Protein AF-A0A955LWZ7-F1 (afdb_monomer)

Radius of gyration: 32.9 Å; Cα contacts (8 Å, |Δi|>4): 855; chains: 1; bounding box: 92×121×63 Å

Solvent-accessible surface area (backbone atoms only — not comparable to full-atom values): 30251 Å² total; per-residue (Å²): 137,84,87,81,88,81,78,80,73,71,67,59,66,59,58,62,57,55,60,58,55,55,60,61,59,68,72,72,78,79,76,88,81,83,84,81,87,84,78,92,78,83,82,82,84,79,82,81,79,81,80,86,77,87,84,84,77,92,74,76,76,52,70,65,60,53,50,53,52,49,50,52,52,50,52,50,52,48,51,54,49,52,52,52,53,49,52,53,50,50,51,48,51,46,67,69,56,67,71,63,85,56,101,61,93,80,83,82,65,80,86,72,57,53,71,71,58,48,51,56,49,27,68,75,58,33,64,69,52,42,52,51,50,62,59,50,63,74,75,56,94,75,56,74,66,59,58,58,54,68,74,70,72,75,92,82,86,87,86,84,88,81,91,76,84,86,76,62,95,84,79,59,61,72,73,55,53,53,51,50,51,52,51,51,52,51,49,44,66,76,58,38,68,66,56,55,53,50,49,43,63,73,65,75,50,85,75,50,71,68,51,49,48,49,49,51,49,39,62,69,66,61,64,42,83,75,64,44,38,41,42,83,57,89,49,55,46,78,46,78,60,45,78,45,42,39,25,71,70,64,67,57,91,60,48,33,32,36,31,41,23,60,44,76,43,99,79,42,23,42,37,36,33,26,22,35,44,78,53,2,28,25,35,26,33,34,86,52,57,72,53,88,93,57,83,68,71,61,54,46,64,76,45,68,40,38,67,57,75,43,38,39,41,28,65,44,77,44,99,86,65,30,29,37,37,37,28,31,38,83,42,31,31,36,43,28,42,14,81,80,69,51,66,55,44,78,48,88,70,69,46,48,44,16,74,77,69,75,31,93,29,49,48,24,43,24,62,30,78,49,101,79,33,35,38,36,35,38,9,35,45,70,67,62,90,89,50,56,80,89,75,41,65,82,26,28,23,35,42,28,39,21,71,77,81,53,63,57,45,70,50,89,70,44,47,36,21,55,80,36,84,40,70,25,14,62,56,62,99,72,92,50,75,47,35,32,20,25,26,36,17,40,39,66,47,98,85,65,27,30,39,36,34,29,29,38,79,67,30,31,27,35,28,47,15,79,78,69,55,64,49,52,69,27,31,41,74,38,47,51,80,83,37,77,79,53,54,63,42,48,38,42,23,62,31,86,75,51,94,55,32,26,42,34,37,14,18,27,62,95,44,47,78,58,9,18,29,15,35,28,40,39,35,54,60,130

Secondary structure (DSSP, 8-state):
----PPPGGGTHHHHHHHHHHHHHHHTTS----PPP-PPP-PPPP--------------PPPHHHHHHHHHHHHHHHHHHHHHHHHHHHHHHHHHHHGGGGS-------GGG--HHHHHHHHHHH-HHHHHHHHHHTTT-PPPHHHHHHHHH--------------PPTTSS-HHHHHHHHHHHHHHHHHH-HHHHHHHHHHTTPPPPHHHHHHHHHHHHH-S-TTT-SSB--TTEEEEEEEEEEETTTTT-SSS--EEEEEEE-TTS-EEEEEE-GGG-EEEEEESS---TT-----EEEEEEEE-SS-EEEEEEE-TTSPEEEEEEETTEEEEEEESSSSS-EEPSS-SEETGGGT-SSEEEEEE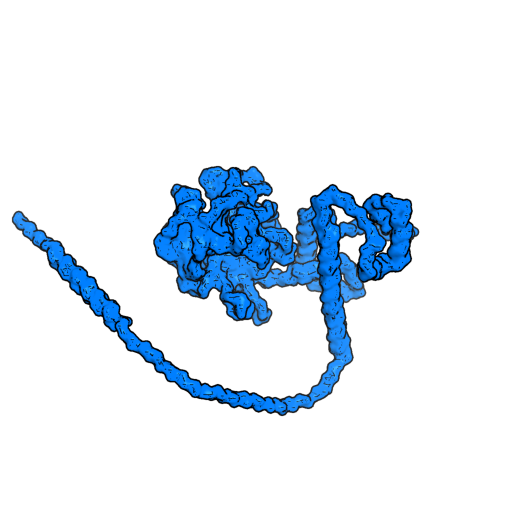EEETTEEEEEEEEPPP-TTS-GGGSPPP-EEEEEESSSSS-EEPSS-SBSTTS--TTSSPPTTTPPPPP-EEEEEEE-TTSPEEEEEEETTEEEEEEESSSSSPPPPEEEEETTT-TT-S--SS-EEEEEETTEEEEEEEE-SSTTT-EEEEEEEEE--

InterPro domains:
  IPR023296 Glycosyl hydrolase, five-bladed beta-propeller domain superfamily [SSF75005] (239-460)

pLDDT: mean 70.48, std 23.33, range [24.77, 98.69]

Sequence (526 aa):
MPRKKKSIEEEVDSMQIEEDEEQASLHKKKSRKSLPKEKGAPWPRREHRFEESSLKDDAKPSLRNFIVGAVFLALLAYGTYYVHMRYDLFSFIRSVFVDSANETEMTYDLNNLSEGQQECLEDDLGQTTFKEIQTKTRSASLSEQDIIQNCLTMDISPQVSPTVSIIKPGDLPVADELAVAKGVYKWCLETGLGDAMDTLIEDEREPTVTELEAITYCQTYYWDEDLSACLPSDSVALTELGKVITYESAGLESGFVAGSTAVVMADGRIRVYFEGGDNGIMSAISSTPVVSPYDSLELQVEGTVINPGYSHPRAIVLGDGRTRLFVRSENTISSFISDDGFNFVKEEGVRITGDDLTFENITGVDIVSTDEGFRMYIGNASVSDDVAIEDRPDLVVKSAVSRDMFTWTVEEGIRLGAGSGIDGFETDNDQQKAQEADHPSVLKTDDDNVLVAFRSTYGSCVASSSDGISFDRPLLLVDENLMPTSLIGGDLDILYLEPNVYLITSTGGGSTKDSFISAGILRIKQ

Nearest PDB structures (foldseek):
  4nov-assembly1_A  TM=6.717E-01  e=1.342E-07  Butyrivibrio proteoclasticus B316
  6rgr-assembly1_A-2  TM=5.063E-01  e=1.814E-08  Photorhabdus asymbiotica
  6fhy-assembly1_A  TM=4.468E-01  e=3.413E-08  Photorhabdus asymbiotica
  6nu7-assembly1_A  TM=5.607E-01  e=8.041E-07  Lactobacillus gasseri 224-1
  7eeb-assembly1_G  TM=3.942E-01  e=5.726E-05  Mus musculus

Structure (mmCIF, N/CA/C/O backbone):
data_AF-A0A955LWZ7-F1
#
_entry.id   AF-A0A955LWZ7-F1
#
loop_
_atom_site.group_PDB
_atom_site.id
_atom_site.type_symbol
_atom_site.label_atom_id
_atom_site.label_alt_id
_atom_site.label_comp_id
_atom_site.label_asym_id
_atom_site.label_entity_id
_atom_site.label_seq_id
_atom_site.pdbx_PDB_ins_code
_atom_site.Cartn_x
_atom_site.Cartn_y
_atom_site.Cartn_z
_atom_site.occupancy
_atom_site.B_iso_or_equiv
_atom_site.auth_seq_id
_atom_site.auth_comp_id
_atom_site.auth_asym_id
_atom_site.auth_atom_id
_atom_site.pdbx_PDB_model_num
ATOM 1 N N . MET A 1 1 ? -39.289 -59.496 -12.270 1.00 30.17 1 MET A N 1
ATOM 2 C CA . MET A 1 1 ? -38.206 -60.386 -12.760 1.00 30.17 1 MET A CA 1
ATOM 3 C C . MET A 1 1 ? -36.976 -59.525 -13.068 1.00 30.17 1 MET A C 1
ATOM 5 O O . MET A 1 1 ? -37.183 -58.354 -13.347 1.00 30.17 1 MET A O 1
ATOM 9 N N . PRO A 1 2 ? -35.739 -60.002 -12.837 1.00 48.12 2 PRO A N 1
ATOM 10 C CA . PRO A 1 2 ? -34.986 -59.630 -11.631 1.00 48.12 2 PRO A CA 1
ATOM 11 C C . PRO A 1 2 ? -33.825 -58.630 -11.811 1.00 48.12 2 PRO A C 1
ATOM 13 O O . PRO A 1 2 ? -33.305 -58.411 -12.899 1.00 48.12 2 PRO A O 1
ATOM 16 N N . ARG A 1 3 ? -33.422 -58.095 -10.647 1.00 42.28 3 ARG A N 1
ATOM 17 C CA . ARG A 1 3 ? -32.225 -57.308 -10.309 1.00 42.28 3 ARG A CA 1
ATOM 18 C C . ARG A 1 3 ? -30.912 -57.982 -10.740 1.00 42.28 3 ARG A C 1
ATOM 20 O O . ARG A 1 3 ? -30.758 -59.185 -10.544 1.00 42.28 3 ARG A O 1
ATOM 27 N N . LYS A 1 4 ? -29.911 -57.176 -11.111 1.00 42.94 4 LYS A N 1
ATOM 28 C CA . LYS A 1 4 ? -28.489 -57.487 -10.892 1.00 42.94 4 LYS A CA 1
ATOM 29 C C . LYS A 1 4 ? -27.832 -56.331 -10.134 1.00 42.94 4 LYS A C 1
ATOM 31 O O . LYS A 1 4 ? -27.663 -55.250 -10.682 1.00 42.94 4 LYS A O 1
ATOM 36 N N . LYS A 1 5 ? -27.508 -56.579 -8.862 1.00 43.91 5 LYS A N 1
ATOM 37 C CA . LYS A 1 5 ? -26.484 -55.842 -8.114 1.00 43.91 5 LYS A CA 1
ATOM 38 C C . LYS A 1 5 ? -25.129 -56.361 -8.603 1.00 43.91 5 LYS A C 1
ATOM 40 O O . LYS A 1 5 ? -24.943 -57.577 -8.615 1.00 43.91 5 LYS A O 1
ATOM 45 N N . LYS A 1 6 ? -24.232 -55.469 -9.017 1.00 46.09 6 LYS A N 1
ATOM 46 C CA . LYS A 1 6 ? -22.800 -55.753 -9.164 1.00 46.09 6 LYS A CA 1
ATOM 47 C C . LYS A 1 6 ? -22.107 -55.148 -7.938 1.00 46.09 6 LYS A C 1
ATOM 49 O O . LYS A 1 6 ? -22.490 -54.064 -7.505 1.00 46.09 6 LYS A O 1
ATOM 54 N N . SER A 1 7 ? -21.245 -55.940 -7.319 1.00 47.75 7 SER A N 1
ATOM 55 C CA . SER A 1 7 ? -20.595 -55.733 -6.024 1.00 47.75 7 SER A CA 1
ATOM 56 C C . SER A 1 7 ? -19.500 -54.668 -6.092 1.00 47.75 7 SER A C 1
ATOM 58 O O . SER A 1 7 ? -18.746 -54.625 -7.054 1.00 47.75 7 SER A O 1
ATOM 60 N N . ILE A 1 8 ? -19.430 -53.857 -5.035 1.00 50.38 8 ILE A N 1
ATOM 61 C CA . ILE A 1 8 ? -18.475 -52.763 -4.767 1.00 50.38 8 ILE A CA 1
ATOM 62 C C . ILE A 1 8 ? -17.123 -53.303 -4.229 1.00 50.38 8 ILE A C 1
ATOM 64 O O . ILE A 1 8 ? -16.219 -52.550 -3.906 1.00 50.38 8 ILE A O 1
ATOM 68 N N . GLU A 1 9 ? -16.949 -54.624 -4.157 1.00 48.19 9 GLU A N 1
ATOM 69 C CA . GLU A 1 9 ? -15.776 -55.255 -3.531 1.00 48.19 9 GLU A CA 1
ATOM 70 C C . GLU A 1 9 ? -14.560 -55.418 -4.466 1.00 48.19 9 GLU A C 1
ATOM 72 O O . GLU A 1 9 ? -13.483 -55.719 -3.976 1.00 48.19 9 GLU A O 1
ATOM 77 N N . GLU A 1 10 ? -14.675 -55.174 -5.780 1.00 49.34 10 GLU A N 1
ATOM 78 C CA . GLU A 1 10 ? -13.523 -55.252 -6.710 1.00 49.34 10 GLU A CA 1
ATOM 79 C C . GLU A 1 10 ? -12.765 -53.920 -6.882 1.00 49.34 10 GLU A C 1
ATOM 81 O O . GLU A 1 10 ? -11.669 -53.919 -7.430 1.00 49.34 10 GLU A O 1
ATOM 86 N N . GLU A 1 11 ? -13.311 -52.794 -6.410 1.00 51.66 11 GLU A N 1
ATOM 87 C CA . GLU A 1 11 ? -12.706 -51.458 -6.594 1.00 51.66 11 GLU A CA 1
ATOM 88 C C . GLU A 1 11 ? -11.843 -51.023 -5.392 1.00 51.66 11 GLU A C 1
ATOM 90 O O . GLU A 1 11 ? -11.028 -50.112 -5.498 1.00 51.66 11 GLU A O 1
ATOM 95 N N . VAL A 1 12 ? -11.972 -51.715 -4.252 1.00 52.59 12 VAL A N 1
ATOM 96 C CA . VAL A 1 12 ? -11.178 -51.450 -3.037 1.00 52.59 12 VAL A CA 1
ATOM 97 C C . VAL A 1 12 ? -9.831 -52.189 -3.068 1.00 52.59 12 VAL A C 1
ATOM 99 O O . VAL A 1 12 ? -8.835 -51.646 -2.603 1.00 52.59 12 VAL A O 1
ATOM 102 N N . ASP A 1 13 ? -9.754 -53.361 -3.709 1.00 50.50 13 ASP A N 1
ATOM 103 C CA . ASP A 1 13 ? -8.501 -54.129 -3.826 1.00 50.50 13 ASP A CA 1
ATOM 104 C C . ASP A 1 13 ? -7.521 -53.549 -4.868 1.00 50.50 13 ASP A C 1
ATOM 106 O O . ASP A 1 13 ? -6.321 -53.805 -4.787 1.00 50.50 13 ASP A O 1
ATOM 110 N N . SER A 1 14 ? -7.982 -52.738 -5.833 1.00 51.44 14 SER A N 1
ATOM 111 C CA . SER A 1 14 ? -7.088 -52.099 -6.814 1.00 51.44 14 SER A CA 1
ATOM 112 C C . SER A 1 14 ? -6.392 -50.844 -6.283 1.00 51.44 14 SER A C 1
ATOM 114 O O . SER A 1 14 ? -5.287 -50.546 -6.721 1.00 51.44 14 SER A O 1
ATOM 116 N N . MET A 1 15 ? -6.994 -50.133 -5.323 1.00 50.38 15 MET A N 1
ATOM 117 C CA . MET A 1 15 ? -6.391 -48.930 -4.728 1.00 50.38 15 MET A CA 1
ATOM 118 C C . MET A 1 15 ? -5.276 -49.251 -3.725 1.00 50.38 15 MET A C 1
ATOM 120 O O . MET A 1 15 ? -4.354 -48.461 -3.565 1.00 50.38 15 MET A O 1
ATOM 124 N N . GLN A 1 16 ? -5.312 -50.424 -3.089 1.00 52.81 16 GLN A N 1
ATOM 125 C CA . GLN A 1 16 ? -4.287 -50.824 -2.119 1.00 52.81 16 GLN A CA 1
ATOM 126 C C . GLN A 1 16 ? -3.004 -51.377 -2.757 1.00 52.81 16 GLN A C 1
ATOM 128 O O . GLN A 1 16 ? -1.986 -51.482 -2.082 1.00 52.81 16 GLN A O 1
ATOM 133 N N . ILE A 1 17 ? -3.020 -51.682 -4.058 1.00 57.06 17 ILE A N 1
ATOM 134 C CA . ILE A 1 17 ? -1.834 -52.153 -4.790 1.00 57.06 17 ILE A CA 1
ATOM 135 C C . ILE A 1 17 ? -0.993 -50.974 -5.321 1.00 57.06 17 ILE A C 1
ATOM 137 O O . ILE A 1 17 ? 0.226 -51.103 -5.415 1.00 57.06 17 ILE A O 1
ATOM 141 N N . GLU A 1 18 ? -1.595 -49.809 -5.600 1.00 54.22 18 GLU A N 1
ATOM 142 C CA . GLU A 1 18 ? -0.853 -48.615 -6.049 1.00 54.22 18 GLU A CA 1
ATOM 143 C C . GLU A 1 18 ? -0.102 -47.900 -4.905 1.00 54.22 18 GLU A C 1
ATOM 145 O O . GLU A 1 18 ? 1.021 -47.439 -5.116 1.00 54.22 18 GLU A O 1
ATOM 150 N N . GLU A 1 19 ? -0.633 -47.886 -3.674 1.00 54.81 19 GLU A N 1
ATOM 151 C CA . GLU A 1 19 ? 0.058 -47.274 -2.518 1.00 54.81 19 GLU A CA 1
ATOM 152 C C . GLU A 1 19 ? 1.323 -48.046 -2.083 1.00 54.81 19 GLU A C 1
ATOM 154 O O . GLU A 1 19 ? 2.309 -47.441 -1.641 1.00 54.81 19 GLU A O 1
ATOM 159 N N . ASP A 1 20 ? 1.349 -49.370 -2.264 1.00 53.47 20 ASP A N 1
ATOM 160 C CA . ASP A 1 20 ? 2.498 -50.204 -1.892 1.00 53.47 20 ASP A CA 1
ATOM 161 C C . ASP A 1 20 ? 3.651 -50.135 -2.923 1.00 53.47 20 ASP A C 1
ATOM 163 O O . ASP A 1 20 ? 4.826 -50.281 -2.558 1.00 53.47 20 ASP A O 1
ATOM 167 N N . GLU A 1 21 ? 3.368 -49.841 -4.201 1.00 58.41 21 GLU A N 1
ATOM 168 C CA . GLU A 1 21 ? 4.409 -49.629 -5.224 1.00 58.41 21 GLU A CA 1
ATOM 169 C C . GLU A 1 21 ? 5.064 -48.237 -5.127 1.00 58.41 21 GLU A C 1
ATOM 171 O O . GLU A 1 21 ? 6.273 -48.100 -5.364 1.00 58.41 21 GLU A O 1
ATOM 176 N N . GLU A 1 22 ? 4.326 -47.213 -4.687 1.00 54.81 22 GLU A N 1
ATOM 177 C CA . GLU A 1 22 ? 4.863 -45.858 -4.513 1.00 54.81 22 GLU A CA 1
ATOM 178 C C . GLU A 1 22 ? 5.817 -45.765 -3.304 1.00 54.81 22 GLU A C 1
ATOM 180 O O . GLU A 1 22 ? 6.920 -45.206 -3.412 1.00 54.81 22 GLU A O 1
ATOM 185 N N . GLN A 1 23 ? 5.486 -46.433 -2.190 1.00 51.72 23 GLN A N 1
ATOM 186 C CA . GLN A 1 23 ? 6.335 -46.537 -0.990 1.00 51.72 23 GLN A CA 1
ATOM 187 C C . GLN A 1 23 ? 7.643 -47.318 -1.247 1.00 51.72 23 GLN A C 1
ATOM 189 O O . GLN A 1 23 ? 8.697 -46.991 -0.685 1.00 51.72 23 GLN A O 1
ATOM 194 N N . ALA A 1 24 ? 7.637 -48.298 -2.159 1.00 52.34 24 ALA A N 1
ATOM 195 C CA . ALA A 1 24 ? 8.841 -49.040 -2.546 1.00 52.34 24 ALA A CA 1
ATOM 196 C C . ALA A 1 24 ? 9.822 -48.208 -3.404 1.00 52.34 24 ALA A C 1
ATOM 198 O O . ALA A 1 24 ? 11.035 -48.467 -3.402 1.00 52.34 24 ALA A O 1
ATOM 199 N N . SER A 1 25 ? 9.339 -47.173 -4.102 1.00 49.69 25 SER A N 1
ATOM 200 C CA . SER A 1 25 ? 10.169 -46.290 -4.936 1.00 49.69 25 SER A CA 1
ATOM 201 C C . SER A 1 25 ? 10.965 -45.256 -4.114 1.00 49.69 25 SER A C 1
ATOM 203 O O . SER A 1 25 ? 12.108 -44.919 -4.453 1.00 49.69 25 SER A O 1
ATOM 205 N N . LEU A 1 26 ? 10.425 -44.832 -2.966 1.00 45.38 26 LEU A N 1
ATOM 206 C CA . LEU A 1 26 ? 11.016 -43.827 -2.073 1.00 45.38 26 LEU A CA 1
ATOM 207 C C . LEU A 1 26 ? 12.186 -44.358 -1.224 1.00 45.38 26 LEU A C 1
ATOM 209 O O . LEU A 1 26 ? 13.065 -43.591 -0.819 1.00 45.38 26 LEU A O 1
ATOM 213 N N . HIS A 1 27 ? 12.297 -45.675 -1.030 1.00 43.81 27 HIS A N 1
ATOM 214 C CA . HIS A 1 27 ? 13.409 -46.283 -0.286 1.00 43.81 27 HIS A CA 1
ATOM 215 C C . HIS A 1 27 ? 14.671 -46.592 -1.110 1.00 43.81 27 HIS A C 1
ATOM 217 O O . HIS A 1 27 ? 15.701 -46.954 -0.538 1.00 43.81 27 HIS A O 1
ATOM 223 N N . LYS A 1 28 ? 14.671 -46.357 -2.430 1.00 43.09 28 LYS A N 1
ATOM 224 C CA . LYS A 1 28 ? 15.838 -46.630 -3.297 1.00 43.09 28 LYS A CA 1
ATOM 225 C C . LYS A 1 28 ? 16.755 -45.425 -3.562 1.00 43.09 28 LYS A C 1
ATOM 227 O O . LYS A 1 28 ? 17.774 -45.579 -4.232 1.00 43.09 28 LYS A O 1
ATOM 232 N N . LYS A 1 29 ? 16.453 -44.238 -3.012 1.00 42.09 29 LYS A N 1
ATOM 233 C CA . LYS A 1 29 ? 17.188 -42.978 -3.283 1.00 42.09 29 LYS A CA 1
ATOM 234 C C . LYS A 1 29 ? 18.106 -42.471 -2.158 1.00 42.09 29 LYS A C 1
ATOM 236 O O . LYS A 1 29 ? 18.561 -41.332 -2.207 1.00 42.09 29 LYS A O 1
ATOM 241 N N . LYS A 1 30 ? 18.462 -43.306 -1.174 1.00 42.88 30 LYS A N 1
ATOM 242 C CA . LYS A 1 30 ? 19.495 -42.980 -0.167 1.00 42.88 30 LYS A CA 1
ATOM 243 C C . LYS A 1 30 ? 20.641 -43.995 -0.177 1.00 42.88 30 LYS A C 1
ATOM 245 O O . LYS A 1 30 ? 20.745 -44.844 0.699 1.00 42.88 30 LYS A O 1
ATOM 250 N N . SER A 1 31 ? 21.567 -43.859 -1.131 1.00 36.22 31 SER A N 1
ATOM 251 C CA . SER A 1 31 ? 22.921 -44.405 -0.965 1.00 36.22 31 SER A CA 1
ATOM 252 C C . SER A 1 31 ? 23.998 -43.489 -1.559 1.00 36.22 31 SER A C 1
ATOM 254 O O . SER A 1 31 ? 24.169 -43.409 -2.772 1.00 36.22 31 SER A O 1
ATOM 256 N N . ARG A 1 32 ? 24.718 -42.818 -0.651 1.00 38.50 32 ARG A N 1
ATOM 257 C CA . ARG A 1 32 ? 26.150 -42.462 -0.678 1.00 38.50 32 ARG A CA 1
ATOM 258 C C . ARG A 1 32 ? 26.838 -42.316 -2.047 1.00 38.50 32 ARG A C 1
ATOM 260 O O . ARG A 1 32 ? 27.178 -43.311 -2.683 1.00 38.50 32 ARG A O 1
ATOM 267 N N . LYS A 1 33 ? 27.300 -41.095 -2.340 1.00 36.44 33 LYS A N 1
ATOM 268 C CA . LYS A 1 33 ? 28.594 -40.870 -3.004 1.00 36.44 33 LYS A CA 1
ATOM 269 C C . LYS A 1 33 ? 29.422 -39.868 -2.203 1.00 36.44 33 LYS A C 1
ATOM 271 O O . LYS A 1 33 ? 29.016 -38.738 -1.974 1.00 36.44 33 LYS A O 1
ATOM 276 N N . SER A 1 34 ? 30.569 -40.348 -1.742 1.00 35.78 34 SER A N 1
ATOM 277 C CA . SER A 1 34 ? 31.652 -39.597 -1.118 1.00 35.78 34 SER A CA 1
ATOM 278 C C . SER A 1 34 ? 32.381 -38.736 -2.153 1.00 35.78 34 SER A C 1
ATOM 280 O O . SER A 1 34 ? 32.775 -39.250 -3.201 1.00 35.78 34 SER A O 1
ATOM 282 N N . LEU A 1 35 ? 32.596 -37.463 -1.823 1.00 39.09 35 LEU A N 1
ATOM 283 C CA . LEU A 1 35 ? 33.431 -36.516 -2.566 1.00 39.09 35 LEU A CA 1
ATOM 284 C C . LEU A 1 35 ? 34.917 -36.929 -2.525 1.00 39.09 35 LEU A C 1
ATOM 286 O O . LEU A 1 35 ? 35.423 -37.244 -1.441 1.00 39.09 35 LEU A O 1
ATOM 290 N N . PRO A 1 36 ? 35.644 -36.914 -3.657 1.00 42.50 36 PRO A N 1
ATOM 291 C CA . PRO A 1 36 ? 37.091 -37.045 -3.653 1.00 42.50 36 PRO A CA 1
ATOM 292 C C . PRO A 1 36 ? 37.760 -35.699 -3.341 1.00 42.50 36 PRO A C 1
ATOM 294 O O . PRO A 1 36 ? 37.364 -34.648 -3.831 1.00 42.50 36 PRO A O 1
ATOM 297 N N . LYS A 1 37 ? 38.809 -35.764 -2.515 1.00 44.22 37 LYS A N 1
ATOM 298 C CA . LYS A 1 37 ? 39.731 -34.663 -2.219 1.00 44.22 37 LYS A CA 1
ATOM 299 C C . LYS A 1 37 ? 40.532 -34.308 -3.473 1.00 44.22 37 LYS A C 1
ATOM 301 O O . LYS A 1 37 ? 41.358 -35.117 -3.901 1.00 44.22 37 LYS A O 1
ATOM 306 N N . GLU A 1 38 ? 40.348 -33.105 -4.006 1.00 38.31 38 GLU A N 1
ATOM 307 C CA . GLU A 1 38 ? 41.248 -32.551 -5.017 1.00 38.31 38 GLU A CA 1
ATOM 308 C C . GLU A 1 38 ? 42.477 -31.905 -4.374 1.00 38.31 38 GLU A C 1
ATOM 310 O O . GLU A 1 38 ? 42.413 -31.165 -3.392 1.00 38.31 38 GLU A O 1
ATOM 315 N N . LYS A 1 39 ? 43.629 -32.278 -4.931 1.00 36.19 39 LYS A N 1
ATOM 316 C CA . LYS A 1 39 ? 44.955 -31.755 -4.627 1.00 36.19 39 LYS A CA 1
ATOM 317 C C . LYS A 1 39 ? 45.189 -30.524 -5.495 1.00 36.19 39 LYS A C 1
ATOM 319 O O . LYS A 1 39 ? 44.897 -30.554 -6.685 1.00 36.19 39 LYS A O 1
ATOM 324 N N . GLY A 1 40 ? 45.759 -29.486 -4.890 1.00 43.00 40 GLY A N 1
ATOM 325 C CA . GLY A 1 40 ? 46.080 -28.233 -5.558 1.00 43.00 40 GLY A CA 1
ATOM 326 C C . GLY A 1 40 ? 47.006 -28.393 -6.765 1.00 43.00 40 GLY A C 1
ATOM 327 O O . GLY A 1 40 ? 47.983 -29.145 -6.732 1.00 43.00 40 GLY A O 1
ATOM 328 N N . ALA A 1 41 ? 46.705 -27.610 -7.796 1.00 37.91 41 ALA A N 1
ATOM 329 C CA . ALA A 1 41 ? 47.610 -27.249 -8.874 1.00 37.91 41 ALA A CA 1
ATOM 330 C C . ALA A 1 41 ? 47.628 -25.709 -9.000 1.00 37.91 41 ALA A C 1
ATOM 332 O O . ALA A 1 41 ? 46.608 -25.068 -8.742 1.00 37.91 41 ALA A O 1
ATOM 333 N N . PRO A 1 42 ? 48.783 -25.103 -9.323 1.00 45.06 42 PRO A N 1
ATOM 334 C CA . PRO A 1 42 ? 48.987 -23.663 -9.226 1.00 45.06 42 PRO A CA 1
ATOM 335 C C . PRO A 1 42 ? 48.476 -22.908 -10.461 1.00 45.06 42 PRO A C 1
ATOM 337 O O . PRO A 1 42 ? 48.593 -23.372 -11.594 1.00 45.06 42 PRO A O 1
ATOM 340 N N . TRP A 1 43 ? 47.955 -21.708 -10.213 1.00 36.62 43 TRP A N 1
ATOM 341 C CA . TRP A 1 43 ? 47.505 -20.731 -11.205 1.00 36.62 43 TRP A CA 1
ATOM 342 C C . TRP A 1 43 ? 48.623 -20.327 -12.187 1.00 36.62 43 TRP A C 1
ATOM 344 O O . TRP A 1 43 ? 49.745 -20.056 -11.746 1.00 36.62 43 TRP A O 1
ATOM 354 N N . PRO A 1 44 ? 48.348 -20.201 -13.500 1.00 41.09 44 PRO A N 1
ATOM 355 C CA . PRO A 1 44 ? 49.300 -19.618 -14.434 1.00 41.09 44 PRO A CA 1
ATOM 356 C C . PRO A 1 44 ? 49.301 -18.088 -14.301 1.00 41.09 44 PRO A C 1
ATOM 358 O O . PRO A 1 44 ? 48.271 -17.432 -14.455 1.00 41.09 44 PRO A O 1
ATOM 361 N N . ARG A 1 45 ? 50.480 -17.509 -14.042 1.00 36.78 45 ARG A N 1
ATOM 362 C CA . ARG A 1 45 ? 50.724 -16.064 -14.161 1.00 36.78 45 ARG A CA 1
ATOM 363 C C . ARG A 1 45 ? 50.558 -15.652 -15.625 1.00 36.78 45 ARG A C 1
ATOM 365 O O . ARG A 1 45 ? 51.330 -16.092 -16.473 1.00 36.78 45 ARG A O 1
ATOM 372 N N . ARG A 1 46 ? 49.574 -14.797 -15.914 1.00 32.97 46 ARG A N 1
ATOM 373 C CA . ARG A 1 46 ? 49.524 -14.021 -17.160 1.00 32.97 46 ARG A CA 1
ATOM 374 C C . ARG A 1 46 ? 50.443 -12.812 -17.008 1.00 32.97 46 ARG A C 1
ATOM 376 O O . ARG A 1 46 ? 50.157 -11.910 -16.229 1.00 32.97 46 ARG A O 1
ATOM 383 N N . GLU A 1 47 ? 51.548 -12.809 -17.741 1.00 33.22 47 GLU A N 1
ATOM 384 C CA . GLU A 1 47 ? 52.329 -11.601 -17.996 1.00 33.22 47 GLU A CA 1
ATOM 385 C C . GLU A 1 47 ? 51.566 -10.751 -19.020 1.00 33.22 47 GLU A C 1
ATOM 387 O O . GLU A 1 47 ? 51.451 -11.122 -20.189 1.00 33.22 47 GLU A O 1
ATOM 392 N N . HIS A 1 48 ? 51.015 -9.620 -18.578 1.00 31.67 48 HIS A N 1
ATOM 393 C CA . HIS A 1 48 ? 50.531 -8.585 -19.483 1.00 31.67 48 HIS A CA 1
ATOM 394 C C . HIS A 1 48 ? 51.740 -7.840 -20.054 1.00 31.67 48 HIS A C 1
ATOM 396 O O . HIS A 1 48 ? 52.400 -7.058 -19.372 1.00 31.67 48 HIS A O 1
ATOM 402 N N . ARG A 1 49 ? 52.042 -8.125 -21.321 1.00 30.16 49 ARG A N 1
ATOM 403 C CA . ARG A 1 49 ? 52.963 -7.353 -22.152 1.00 30.16 49 ARG A CA 1
ATOM 404 C C . ARG A 1 49 ? 52.255 -6.048 -22.535 1.00 30.16 49 ARG A C 1
ATOM 406 O O . ARG A 1 49 ? 51.333 -6.078 -23.341 1.00 30.16 49 ARG A O 1
ATOM 413 N N . PHE A 1 50 ? 52.662 -4.935 -21.931 1.00 29.69 50 PHE A N 1
ATOM 414 C CA . PHE A 1 50 ? 52.311 -3.596 -22.404 1.00 29.69 50 PHE A CA 1
ATOM 415 C C . PHE A 1 50 ? 53.046 -3.344 -23.726 1.00 29.69 50 PHE A C 1
ATOM 417 O O . PHE A 1 50 ? 54.277 -3.353 -23.762 1.00 29.69 50 PHE A O 1
ATOM 424 N N . GLU A 1 51 ? 52.299 -3.163 -24.813 1.00 32.69 51 GLU A N 1
ATOM 425 C CA . GLU A 1 51 ? 52.818 -2.557 -26.038 1.00 32.69 51 GLU A CA 1
ATOM 426 C C . GLU A 1 51 ? 52.737 -1.034 -25.884 1.00 32.69 51 GLU A C 1
ATOM 428 O O . GLU A 1 51 ? 51.656 -0.461 -25.768 1.00 32.69 51 GLU A O 1
ATOM 433 N N . GLU A 1 52 ? 53.900 -0.379 -25.853 1.00 34.50 52 GLU A N 1
ATOM 434 C CA . GLU A 1 52 ? 54.022 1.069 -26.011 1.00 34.50 52 GLU A CA 1
ATOM 435 C C . GLU A 1 52 ? 53.627 1.447 -27.445 1.00 34.50 52 GLU A C 1
ATOM 437 O O . GLU A 1 52 ? 54.423 1.332 -28.380 1.00 34.50 52 GLU A O 1
ATOM 442 N N . SER A 1 53 ? 52.395 1.919 -27.636 1.00 33.56 53 SER A N 1
ATOM 443 C CA . SER A 1 53 ? 52.024 2.651 -28.846 1.00 33.56 53 SER A CA 1
ATOM 444 C C . SER A 1 53 ? 52.472 4.105 -28.711 1.00 33.56 53 SER A C 1
ATOM 446 O O . SER A 1 53 ? 52.014 4.844 -27.840 1.00 33.56 53 SER A O 1
ATOM 448 N N . SER A 1 54 ? 53.377 4.506 -29.597 1.00 42.03 54 SER A N 1
ATOM 449 C CA . SER A 1 54 ? 53.902 5.858 -29.739 1.00 42.03 54 SER A CA 1
ATOM 450 C C . SER A 1 54 ? 52.798 6.895 -29.980 1.00 42.03 54 SER A C 1
ATOM 452 O O . SER A 1 54 ? 52.224 6.943 -31.068 1.00 42.03 54 SER A O 1
ATOM 454 N N . LEU A 1 55 ? 52.575 7.780 -29.011 1.00 32.94 55 LEU A N 1
ATOM 455 C CA . LEU A 1 55 ? 51.890 9.057 -29.205 1.00 32.94 55 LEU A CA 1
ATOM 456 C C . LEU A 1 55 ? 52.951 10.156 -29.300 1.00 32.94 55 LEU A C 1
ATOM 458 O O . LEU A 1 55 ? 53.456 10.663 -28.302 1.00 32.94 55 LEU A O 1
ATOM 462 N N . LYS A 1 56 ? 53.325 10.478 -30.537 1.00 39.56 56 LYS A N 1
ATOM 463 C CA . LYS A 1 56 ? 53.862 11.787 -30.899 1.00 39.56 56 LYS A CA 1
ATOM 464 C C . LYS A 1 56 ? 52.719 12.529 -31.573 1.00 39.56 56 LYS A C 1
ATOM 466 O O . LYS A 1 56 ? 52.268 12.058 -32.607 1.00 39.56 56 LYS A O 1
ATOM 471 N N . ASP A 1 57 ? 52.251 13.605 -30.952 1.00 37.19 57 ASP A N 1
ATOM 472 C CA . ASP A 1 57 ? 51.964 14.881 -31.615 1.00 37.19 57 ASP A CA 1
ATOM 473 C C . ASP A 1 57 ? 51.526 15.911 -30.561 1.00 37.19 57 ASP A C 1
ATOM 475 O O . ASP A 1 57 ? 50.464 15.824 -29.946 1.00 37.19 57 ASP A O 1
ATOM 479 N N . ASP A 1 58 ? 52.409 16.884 -30.329 1.00 44.06 58 ASP A N 1
ATOM 480 C CA . ASP A 1 58 ? 52.231 18.018 -29.426 1.00 44.06 58 ASP A CA 1
ATOM 481 C C . ASP A 1 58 ? 51.194 19.005 -29.992 1.00 44.06 58 ASP A C 1
ATOM 483 O O . ASP A 1 58 ? 51.537 19.974 -30.675 1.00 44.06 58 ASP A O 1
ATOM 487 N N . ALA A 1 59 ? 49.915 18.815 -29.671 1.00 47.97 59 ALA A N 1
ATOM 488 C CA . ALA A 1 59 ? 48.923 19.879 -29.791 1.00 47.97 59 ALA A CA 1
ATOM 489 C C . ALA A 1 59 ? 48.899 20.683 -28.484 1.00 47.97 59 ALA A C 1
ATOM 491 O O . ALA A 1 59 ? 48.255 20.303 -27.508 1.00 47.97 59 ALA A O 1
ATOM 492 N N . LYS A 1 60 ? 49.622 21.812 -28.450 1.00 48.62 60 LYS A N 1
ATOM 493 C CA . LYS A 1 60 ? 49.520 22.771 -27.341 1.00 48.62 60 LYS A CA 1
ATOM 494 C C . LYS A 1 60 ? 48.052 23.203 -27.199 1.00 48.62 60 LYS A C 1
ATOM 496 O O . LYS A 1 60 ? 47.514 23.742 -28.171 1.00 48.62 60 LYS A O 1
ATOM 501 N N . PRO A 1 61 ? 47.404 23.012 -26.034 1.00 50.50 61 PRO A N 1
ATOM 502 C CA . PRO A 1 61 ? 46.057 23.517 -25.826 1.00 50.50 61 PRO A CA 1
ATOM 503 C C . PRO A 1 61 ? 46.071 25.028 -26.045 1.00 50.50 61 PRO A C 1
ATOM 505 O O . PRO A 1 61 ? 46.943 25.740 -25.537 1.00 50.50 61 PRO A O 1
ATOM 508 N N . SER A 1 62 ? 45.140 25.513 -26.867 1.00 65.62 62 SER A N 1
ATOM 509 C CA . SER A 1 62 ? 45.020 26.946 -27.105 1.00 65.62 62 SER A CA 1
ATOM 510 C C . SER A 1 62 ? 44.771 27.651 -25.768 1.00 65.62 62 SER A C 1
ATOM 512 O O . SER A 1 62 ? 44.070 27.125 -24.903 1.00 65.62 62 SER A O 1
ATOM 514 N N . LEU A 1 63 ? 45.331 28.852 -25.596 1.00 56.22 63 LEU A N 1
ATOM 515 C CA . LEU A 1 63 ? 45.142 29.679 -24.397 1.00 56.22 63 LEU A CA 1
ATOM 516 C C . LEU A 1 63 ? 43.652 29.828 -24.026 1.00 56.22 63 LEU A C 1
ATOM 518 O O . LEU A 1 63 ? 43.310 29.898 -22.851 1.00 56.22 63 LEU A O 1
ATOM 522 N N . ARG A 1 64 ? 42.763 29.784 -25.026 1.00 52.12 64 ARG A N 1
ATOM 523 C CA . ARG A 1 64 ? 41.307 29.783 -24.857 1.00 52.12 64 ARG A CA 1
ATOM 524 C C . ARG A 1 64 ? 40.800 28.564 -24.076 1.00 52.12 64 ARG A C 1
ATOM 526 O O . ARG A 1 64 ? 40.016 28.741 -23.156 1.00 52.12 64 ARG A O 1
ATOM 533 N N . ASN A 1 65 ? 41.271 27.355 -24.383 1.00 54.62 65 ASN A N 1
ATOM 534 C CA . ASN A 1 65 ? 40.844 26.139 -23.676 1.00 54.62 65 ASN A CA 1
ATOM 535 C C . ASN A 1 65 ? 41.367 26.111 -22.235 1.00 54.62 65 ASN A C 1
ATOM 537 O O . ASN A 1 65 ? 40.690 25.612 -21.342 1.00 54.62 65 ASN A O 1
ATOM 541 N N . PHE A 1 66 ? 42.546 26.693 -21.999 1.00 62.06 66 PHE A N 1
ATOM 542 C CA . PHE A 1 66 ? 43.085 26.854 -20.650 1.00 62.06 66 PHE A CA 1
ATOM 543 C C . PHE A 1 66 ? 42.256 27.843 -19.816 1.00 62.06 66 PHE A C 1
ATOM 545 O O . PHE A 1 66 ? 41.937 27.553 -18.668 1.00 62.06 66 PHE A O 1
ATOM 552 N N . ILE A 1 67 ? 41.855 28.979 -20.401 1.00 60.50 67 ILE A N 1
ATOM 553 C CA . ILE A 1 67 ? 41.017 29.979 -19.721 1.00 60.50 67 ILE A CA 1
ATOM 554 C C . ILE A 1 67 ? 39.624 29.412 -19.415 1.00 60.50 67 ILE A C 1
ATOM 556 O O . ILE A 1 67 ? 39.157 29.556 -18.292 1.00 60.50 67 ILE A O 1
ATOM 560 N N . VAL A 1 68 ? 38.988 28.716 -20.364 1.00 61.53 68 VAL A N 1
ATOM 561 C CA . VAL A 1 68 ? 37.668 28.095 -20.140 1.00 61.53 68 VAL A CA 1
ATOM 562 C C . VAL A 1 68 ? 37.736 27.029 -19.042 1.00 61.53 68 VAL A C 1
ATOM 564 O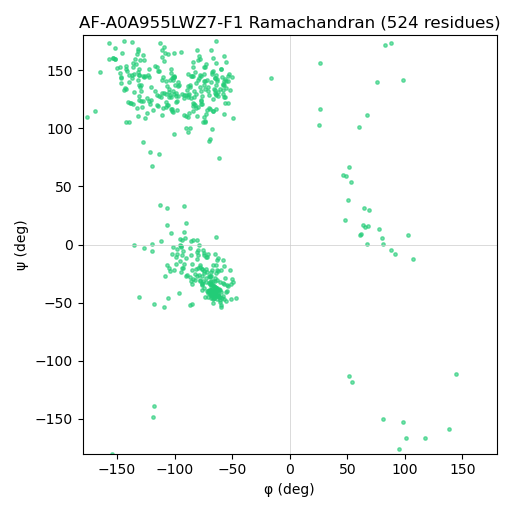 O . VAL A 1 68 ? 36.899 27.030 -18.144 1.00 61.53 68 VAL A O 1
ATOM 567 N N . GLY A 1 69 ? 38.768 26.177 -19.047 1.00 68.50 69 GLY A N 1
ATOM 568 C CA . GLY A 1 69 ? 38.971 25.190 -17.982 1.00 68.50 69 GLY A CA 1
ATOM 569 C C . GLY A 1 69 ? 39.219 25.824 -16.608 1.00 68.50 69 GLY A C 1
ATOM 570 O O . GLY A 1 69 ? 38.693 25.346 -15.607 1.00 68.50 69 GLY A O 1
ATOM 571 N N . ALA A 1 70 ? 39.971 26.927 -16.549 1.00 57.22 70 ALA A N 1
ATOM 572 C CA . ALA A 1 70 ? 40.234 27.644 -15.302 1.00 57.22 70 ALA A CA 1
ATOM 573 C C . ALA A 1 70 ? 38.983 28.344 -14.743 1.00 57.22 70 ALA A C 1
ATOM 575 O O . ALA A 1 70 ? 38.762 28.305 -13.536 1.00 57.22 70 ALA A O 1
ATOM 576 N N . VAL A 1 71 ? 38.149 28.942 -15.603 1.00 62.75 71 VAL A N 1
ATOM 577 C CA . VAL A 1 71 ? 36.875 29.561 -15.196 1.00 62.75 71 VAL A CA 1
ATOM 578 C C . VAL A 1 71 ? 35.894 28.502 -14.696 1.00 62.75 71 VAL A C 1
ATOM 580 O O . VAL A 1 71 ? 35.291 28.686 -13.644 1.00 62.75 71 VAL A O 1
ATOM 583 N N . PHE A 1 72 ? 35.792 27.362 -15.382 1.00 61.97 72 PHE A N 1
ATOM 584 C CA . PHE A 1 72 ? 34.930 26.259 -14.955 1.00 61.97 72 PHE A CA 1
ATOM 585 C C . PHE A 1 72 ? 35.350 25.685 -13.591 1.00 61.97 72 PHE A C 1
ATOM 587 O O . PHE A 1 72 ? 34.514 25.489 -12.713 1.00 61.97 72 PHE A O 1
ATOM 594 N N . LEU A 1 73 ? 36.656 25.498 -13.364 1.00 61.19 73 LEU A N 1
ATOM 595 C CA . LEU A 1 73 ? 37.180 25.061 -12.066 1.00 61.19 73 LEU A CA 1
ATOM 596 C C . LEU A 1 73 ? 36.980 26.106 -10.959 1.00 61.19 73 LEU A C 1
ATOM 598 O O . LEU A 1 73 ? 36.725 25.728 -9.819 1.00 61.19 73 LEU A O 1
ATOM 602 N N . ALA A 1 74 ? 37.068 27.401 -11.276 1.00 55.84 74 ALA A N 1
ATOM 603 C CA . ALA A 1 74 ? 36.803 28.472 -10.318 1.00 55.84 74 ALA A CA 1
ATOM 604 C C . ALA A 1 74 ? 35.317 28.545 -9.928 1.00 55.84 74 ALA A C 1
ATOM 606 O O . ALA A 1 74 ? 35.015 28.736 -8.754 1.00 55.84 74 ALA A O 1
ATOM 607 N N . LEU A 1 75 ? 34.402 28.340 -10.881 1.00 54.69 75 LEU A N 1
ATOM 608 C CA . LEU A 1 75 ? 32.960 28.284 -10.622 1.00 54.69 75 LEU A CA 1
ATOM 609 C C . LEU A 1 75 ? 32.573 27.045 -9.811 1.00 54.69 75 LEU A C 1
ATOM 611 O O . LEU A 1 75 ? 31.808 27.168 -8.860 1.00 54.69 75 LEU A O 1
ATOM 615 N N . LEU A 1 76 ? 33.158 25.880 -10.115 1.00 53.31 76 LEU A N 1
ATOM 616 C CA . LEU A 1 76 ? 32.995 24.680 -9.292 1.00 53.31 76 LEU A CA 1
ATOM 617 C C . LEU A 1 76 ? 33.514 24.912 -7.872 1.00 53.31 76 LEU A C 1
ATOM 619 O O . LEU A 1 76 ? 32.785 24.676 -6.921 1.00 53.31 76 LEU A O 1
ATOM 623 N N . ALA A 1 77 ? 34.731 25.441 -7.714 1.00 57.12 77 ALA A N 1
ATOM 624 C CA . ALA A 1 77 ? 35.296 25.726 -6.397 1.00 57.12 77 ALA A CA 1
ATOM 625 C C . ALA A 1 77 ? 34.465 26.752 -5.608 1.00 57.12 77 ALA A C 1
ATOM 627 O O . ALA A 1 77 ? 34.288 26.587 -4.402 1.00 57.12 77 ALA A O 1
ATOM 628 N N . TYR A 1 78 ? 33.930 27.779 -6.276 1.00 60.81 78 TYR A N 1
ATOM 629 C CA . TYR A 1 78 ? 33.039 28.765 -5.667 1.00 60.81 78 TYR A CA 1
ATOM 630 C C . TYR A 1 78 ? 31.701 28.144 -5.252 1.00 60.81 78 TYR A C 1
ATOM 632 O O . TYR A 1 78 ? 31.257 28.382 -4.134 1.00 60.81 78 TYR A O 1
ATOM 640 N N . GLY A 1 79 ? 31.104 27.294 -6.092 1.00 58.16 79 GLY A N 1
ATOM 641 C CA . GLY A 1 79 ? 29.893 26.542 -5.761 1.00 58.16 79 GLY A CA 1
ATOM 642 C C . GLY A 1 79 ? 30.098 25.623 -4.556 1.00 58.16 79 GLY A C 1
ATOM 643 O O . GLY A 1 79 ? 29.324 25.680 -3.603 1.00 58.16 79 GLY A O 1
ATOM 644 N N . THR A 1 80 ? 31.185 24.846 -4.528 1.00 53.19 80 THR A N 1
ATOM 645 C CA . THR A 1 80 ? 31.496 23.959 -3.396 1.00 53.19 80 THR A CA 1
ATOM 646 C C . THR A 1 80 ? 31.778 24.746 -2.116 1.00 53.19 80 THR A C 1
ATOM 648 O O . THR A 1 80 ? 31.300 24.365 -1.051 1.00 53.19 80 THR A O 1
ATOM 651 N N . TYR A 1 81 ? 32.507 25.864 -2.210 1.00 58.00 81 TYR A N 1
ATOM 652 C CA . TYR A 1 81 ? 32.760 26.773 -1.087 1.00 58.00 81 TYR A CA 1
ATOM 653 C C . TYR A 1 81 ? 31.464 27.401 -0.556 1.00 58.00 81 TYR A C 1
ATOM 655 O O . TYR A 1 81 ? 31.240 27.413 0.651 1.00 58.00 81 TYR A O 1
ATOM 663 N N . TYR A 1 82 ? 30.580 27.859 -1.446 1.00 50.88 82 TYR A N 1
ATOM 664 C CA . TYR A 1 82 ? 29.296 28.465 -1.095 1.00 50.88 82 TYR A CA 1
ATOM 665 C C . TYR A 1 82 ? 28.349 27.461 -0.420 1.00 50.88 82 TYR A C 1
ATOM 667 O O . TYR A 1 82 ? 27.708 27.788 0.580 1.00 50.88 82 TYR A O 1
ATOM 675 N N . VAL A 1 83 ? 28.309 26.217 -0.910 1.00 48.72 83 VAL A N 1
ATOM 676 C CA . VAL A 1 83 ? 27.525 25.128 -0.306 1.00 48.72 83 VAL A CA 1
ATOM 677 C C . VAL A 1 83 ? 28.086 24.738 1.066 1.00 48.72 83 VAL A C 1
ATOM 679 O O . VAL A 1 83 ? 27.313 24.646 2.016 1.00 48.72 83 VAL A O 1
ATOM 682 N N . HIS A 1 84 ? 29.408 24.582 1.222 1.00 47.50 84 HIS A N 1
ATOM 683 C CA . HIS A 1 84 ? 30.013 24.286 2.532 1.00 47.50 84 HIS A CA 1
ATOM 684 C C . HIS A 1 84 ? 29.775 25.409 3.551 1.00 47.50 84 HIS A C 1
ATOM 686 O O . HIS A 1 84 ? 29.350 25.134 4.670 1.00 47.50 84 HIS A O 1
ATOM 692 N N . MET A 1 85 ? 29.948 26.674 3.153 1.00 47.44 85 MET A N 1
ATOM 693 C CA . MET A 1 85 ? 29.708 27.818 4.038 1.00 47.44 85 MET A CA 1
ATOM 694 C C . MET A 1 85 ? 28.242 27.938 4.464 1.00 47.44 85 MET A C 1
ATOM 696 O O . MET A 1 85 ? 27.970 28.262 5.618 1.00 47.44 85 MET A O 1
ATOM 700 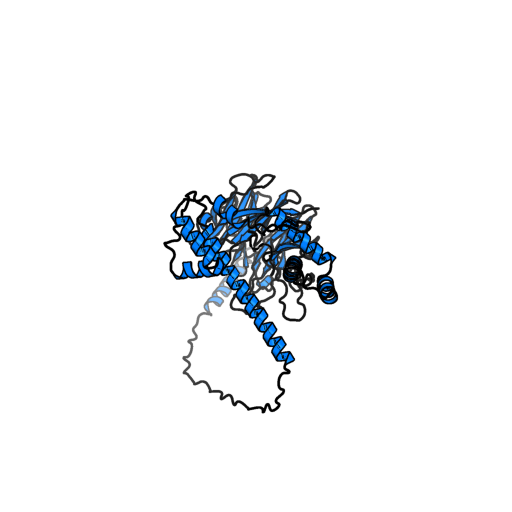N N . ARG A 1 86 ? 27.279 27.648 3.575 1.00 44.19 86 ARG A N 1
ATOM 701 C CA . ARG A 1 86 ? 25.859 27.630 3.958 1.00 44.19 86 ARG A CA 1
ATOM 702 C C . ARG A 1 86 ? 25.521 26.477 4.892 1.00 44.19 86 ARG A C 1
ATOM 704 O O . ARG A 1 86 ? 24.740 26.700 5.810 1.00 44.19 86 ARG A O 1
ATOM 711 N N . TYR A 1 87 ? 26.087 25.287 4.693 1.00 43.41 87 TYR A N 1
ATOM 712 C CA . TYR A 1 87 ? 25.846 24.146 5.582 1.00 43.41 87 TYR A CA 1
ATOM 713 C C . TYR A 1 87 ? 26.429 24.364 6.982 1.00 43.41 87 TYR A C 1
ATOM 715 O O . TYR A 1 87 ? 25.750 24.068 7.967 1.00 43.41 87 TYR A O 1
ATOM 723 N N . ASP A 1 88 ? 27.629 24.939 7.086 1.00 45.78 88 ASP A N 1
ATOM 724 C CA . ASP A 1 88 ? 28.245 25.252 8.379 1.00 45.78 88 ASP A CA 1
ATOM 725 C C . ASP A 1 88 ? 27.525 26.404 9.088 1.00 45.78 88 ASP A C 1
ATOM 727 O O . ASP A 1 88 ? 27.267 26.318 10.288 1.00 45.78 88 ASP A O 1
ATOM 731 N N . LEU A 1 89 ? 27.094 27.436 8.352 1.00 38.09 89 LEU A N 1
ATOM 732 C CA . LEU A 1 89 ? 26.309 28.536 8.914 1.00 38.09 89 LEU A CA 1
ATOM 733 C C . LEU A 1 89 ? 24.906 28.077 9.343 1.00 38.09 89 LEU A C 1
ATOM 735 O O . LEU A 1 89 ? 24.456 28.460 10.418 1.00 38.09 89 LEU A O 1
ATOM 739 N N . PHE A 1 90 ? 24.226 27.220 8.573 1.00 39.28 90 PHE A N 1
ATOM 740 C CA . PHE A 1 90 ? 22.933 26.651 8.974 1.00 39.28 90 PHE A CA 1
ATOM 741 C C . PHE A 1 90 ? 23.063 25.690 10.157 1.00 39.28 90 PHE A C 1
ATOM 743 O O . PHE A 1 90 ? 22.219 25.733 11.045 1.00 39.28 90 PHE A O 1
ATOM 750 N N . SER A 1 91 ? 24.109 24.860 10.221 1.00 42.41 91 SER A N 1
ATOM 751 C CA . SER A 1 91 ? 24.382 24.011 11.391 1.00 42.41 91 SER A CA 1
ATOM 752 C C . SER A 1 91 ? 24.731 24.836 12.629 1.00 42.41 91 SER A C 1
ATOM 754 O O . SER A 1 91 ? 24.259 24.526 13.722 1.00 42.41 91 SER A O 1
ATOM 756 N N . PHE A 1 92 ? 25.498 25.917 12.467 1.00 41.28 92 PHE A N 1
ATOM 757 C CA . PHE A 1 92 ? 25.831 26.840 13.547 1.00 41.28 92 PHE A CA 1
ATOM 758 C C . PHE A 1 92 ? 24.590 27.590 14.044 1.00 41.28 92 PHE A C 1
ATOM 760 O O . PHE A 1 92 ? 24.285 27.527 15.232 1.00 41.28 92 PHE A O 1
ATOM 767 N N . ILE A 1 93 ? 23.806 28.196 13.147 1.00 37.03 93 ILE A N 1
ATOM 768 C CA . ILE A 1 93 ? 22.529 28.850 13.475 1.00 37.03 93 ILE A CA 1
ATOM 769 C C . ILE A 1 93 ? 21.579 27.835 14.128 1.00 37.03 93 ILE A C 1
ATOM 771 O O . ILE A 1 93 ? 21.016 28.110 15.180 1.00 37.03 93 ILE A O 1
ATOM 775 N N . ARG A 1 94 ? 21.470 26.609 13.613 1.00 37.53 94 ARG A N 1
ATOM 776 C CA . ARG A 1 94 ? 20.656 25.553 14.232 1.00 37.53 94 ARG A CA 1
ATOM 777 C C . ARG A 1 94 ? 21.151 25.183 15.635 1.00 37.53 94 ARG A C 1
ATOM 779 O O . ARG A 1 94 ? 20.328 25.010 16.523 1.00 37.53 94 ARG A O 1
ATOM 786 N N . SER A 1 95 ? 22.461 25.129 15.877 1.00 40.53 95 SER A N 1
ATOM 787 C CA . SER A 1 95 ? 23.009 24.891 17.224 1.00 40.53 95 SER A CA 1
ATOM 788 C C . SER A 1 95 ? 22.782 26.061 18.190 1.00 40.53 95 SER A C 1
ATOM 790 O O . SER A 1 95 ? 22.667 25.848 19.391 1.00 40.53 95 SER A O 1
ATOM 792 N N . VAL A 1 96 ? 22.672 27.285 17.664 1.00 37.16 96 VAL A N 1
ATOM 793 C CA . VAL A 1 96 ? 22.412 28.504 18.441 1.00 37.16 96 VAL A CA 1
ATOM 794 C C . VAL A 1 96 ? 20.915 28.682 18.739 1.00 37.16 96 VAL A C 1
ATOM 796 O O . VAL A 1 96 ? 20.574 29.205 19.794 1.00 37.16 96 VAL A O 1
ATOM 799 N N . PHE A 1 97 ? 20.020 28.215 17.860 1.00 33.53 97 PHE A N 1
ATOM 800 C CA . PHE A 1 97 ? 18.571 28.443 17.972 1.00 33.53 97 PHE A CA 1
ATOM 801 C C . PHE A 1 97 ? 17.742 27.222 18.414 1.00 33.53 97 PHE A C 1
ATOM 803 O O . PHE A 1 97 ? 16.619 27.402 18.874 1.00 33.53 97 PHE A O 1
ATOM 810 N N . VAL A 1 98 ? 18.246 25.984 18.335 1.00 37.69 98 VAL A N 1
ATOM 811 C CA . VAL A 1 98 ? 17.459 24.792 18.737 1.00 37.69 98 VAL A CA 1
ATOM 812 C C . VAL A 1 98 ? 17.392 24.592 20.261 1.00 37.69 98 VAL A C 1
ATOM 814 O O . VAL A 1 98 ? 16.459 23.953 20.740 1.00 37.69 98 VAL A O 1
ATOM 817 N N . ASP A 1 99 ? 18.271 25.217 21.049 1.00 34.06 99 ASP A N 1
ATOM 818 C CA . ASP A 1 99 ? 18.209 25.151 22.523 1.00 34.06 99 ASP A CA 1
ATOM 819 C C . ASP A 1 99 ? 17.279 26.206 23.169 1.00 34.06 99 ASP A C 1
ATOM 821 O O . ASP A 1 99 ? 17.140 26.244 24.393 1.00 34.06 99 ASP A O 1
ATOM 825 N N . SER A 1 100 ? 16.578 27.039 22.384 1.00 36.22 100 SER A N 1
ATOM 826 C CA . SER A 1 100 ? 15.689 28.095 22.907 1.00 36.22 100 SER A CA 1
ATOM 827 C C . SER A 1 100 ? 14.223 27.674 23.101 1.00 36.22 100 SER A C 1
ATOM 829 O O . SER A 1 100 ? 13.373 28.525 23.358 1.00 36.22 100 SER A O 1
ATOM 831 N N . ALA A 1 101 ? 13.896 26.381 23.002 1.00 37.03 101 ALA A N 1
ATOM 832 C CA . ALA A 1 101 ? 12.537 25.883 23.255 1.00 37.03 101 ALA A CA 1
ATOM 833 C C . ALA A 1 101 ? 12.188 25.747 24.756 1.00 37.03 101 ALA A C 1
ATOM 835 O O . ALA A 1 101 ? 11.068 25.369 25.090 1.00 37.03 101 ALA A O 1
ATOM 836 N N . ASN A 1 102 ? 13.114 26.079 25.664 1.00 37.03 102 ASN A N 1
ATOM 837 C CA . ASN A 1 102 ? 12.838 26.220 27.094 1.00 37.03 102 ASN A CA 1
ATOM 838 C C . ASN A 1 102 ? 13.055 27.677 27.524 1.00 37.03 102 ASN A C 1
ATOM 840 O O . ASN A 1 102 ? 14.155 28.211 27.401 1.00 37.03 102 ASN A O 1
ATOM 844 N N . GLU A 1 103 ? 11.996 28.304 28.039 1.00 36.31 103 GLU A N 1
ATOM 845 C CA . GLU A 1 103 ? 11.928 29.695 28.510 1.00 36.31 103 GLU A CA 1
ATOM 846 C C . GLU A 1 103 ? 12.880 29.994 29.688 1.00 36.31 103 GLU A C 1
ATOM 848 O O . GLU A 1 103 ? 12.466 30.174 30.835 1.00 36.31 103 GLU A O 1
ATOM 853 N N . THR A 1 104 ? 14.178 30.098 29.421 1.00 36.25 104 THR A N 1
ATOM 854 C CA . THR A 1 104 ? 15.139 30.720 30.338 1.00 36.25 104 THR A CA 1
ATOM 855 C C . THR A 1 104 ? 16.023 31.687 29.566 1.00 36.25 104 THR A C 1
ATOM 857 O O . THR A 1 104 ? 16.758 31.269 28.676 1.00 36.25 104 THR A O 1
ATOM 860 N N . GLU A 1 105 ? 15.955 32.978 29.915 1.00 32.69 105 GLU A N 1
ATOM 861 C CA . GLU A 1 105 ? 16.875 34.021 29.439 1.00 32.69 105 GLU A CA 1
ATOM 862 C C . GLU A 1 105 ? 18.329 33.551 29.606 1.00 32.69 105 GLU A C 1
ATOM 864 O O . GLU A 1 105 ? 18.850 33.481 30.722 1.00 32.69 105 GLU A O 1
ATOM 869 N N . MET A 1 106 ? 19.005 33.241 28.498 1.00 32.09 106 MET A N 1
ATOM 870 C CA . MET A 1 106 ? 20.450 33.033 28.495 1.00 32.09 106 MET A CA 1
ATOM 871 C C . MET A 1 106 ? 21.148 34.364 28.229 1.00 32.09 106 MET A C 1
ATOM 873 O O . MET A 1 106 ? 21.099 34.914 27.133 1.00 32.09 106 MET A O 1
ATOM 877 N N . THR A 1 107 ? 21.829 34.888 29.246 1.00 39.62 107 THR A N 1
ATOM 878 C CA . THR A 1 107 ? 22.777 35.996 29.089 1.00 39.62 107 THR A CA 1
ATOM 879 C C . THR A 1 107 ? 24.145 35.408 28.742 1.00 39.62 107 THR A C 1
ATOM 881 O O . THR A 1 107 ? 24.753 34.730 29.569 1.00 39.62 107 THR A O 1
ATOM 884 N N . TYR A 1 108 ? 24.644 35.647 27.527 1.00 44.41 108 TYR A N 1
ATOM 885 C CA . TYR A 1 108 ? 25.976 35.189 27.121 1.00 44.41 108 TYR A CA 1
ATOM 886 C C . TYR A 1 108 ? 27.053 36.217 27.484 1.00 44.41 108 TYR A C 1
ATOM 888 O O . TYR A 1 108 ? 26.972 37.389 27.114 1.00 44.41 108 TYR A O 1
ATOM 896 N N . ASP A 1 109 ? 28.092 35.765 28.191 1.00 54.66 109 ASP A N 1
ATOM 897 C CA . ASP A 1 109 ? 29.284 36.564 28.476 1.00 54.66 109 ASP A CA 1
ATOM 898 C C . ASP A 1 109 ? 30.293 36.421 27.329 1.00 54.66 109 ASP A C 1
ATOM 900 O O . ASP A 1 109 ? 31.045 35.447 27.247 1.00 54.66 109 ASP A O 1
ATOM 904 N N . LEU A 1 110 ? 30.322 37.423 26.447 1.00 53.72 110 LEU A N 1
ATOM 905 C CA . LEU A 1 110 ? 31.245 37.499 25.308 1.00 53.72 110 LEU A CA 1
ATOM 906 C C . LEU A 1 110 ? 32.729 37.461 25.720 1.00 53.72 110 LEU A C 1
ATOM 908 O O . LEU A 1 110 ? 33.593 37.247 24.873 1.00 53.72 110 LEU A O 1
ATOM 912 N N . ASN A 1 111 ? 33.053 37.639 27.006 1.00 56.72 111 ASN A N 1
ATOM 913 C CA . ASN A 1 111 ? 34.429 37.556 27.497 1.00 56.72 111 ASN A CA 1
ATOM 914 C C . ASN A 1 111 ? 34.926 36.116 27.710 1.00 56.72 111 ASN A C 1
ATOM 916 O O . ASN A 1 111 ? 36.116 35.932 27.956 1.00 56.72 111 ASN A O 1
ATOM 920 N N . ASN A 1 112 ? 34.050 35.110 27.621 1.00 53.81 112 ASN A N 1
ATOM 921 C CA . ASN A 1 112 ? 34.396 33.698 27.828 1.00 53.81 112 ASN A CA 1
ATOM 922 C C . ASN A 1 112 ? 34.524 32.891 26.525 1.00 53.81 112 ASN A C 1
ATOM 924 O O . ASN A 1 112 ? 34.627 31.665 26.558 1.00 53.81 112 ASN A O 1
ATOM 928 N N . LEU A 1 113 ? 34.518 33.570 25.377 1.00 63.38 113 LEU A N 1
ATOM 929 C CA . LEU A 1 113 ? 34.741 32.940 24.081 1.00 63.38 113 LEU A CA 1
ATOM 930 C C . LEU A 1 113 ? 36.189 32.460 23.960 1.00 63.38 113 LEU A C 1
ATOM 932 O O . LEU A 1 113 ? 37.119 33.159 24.370 1.00 63.38 113 LEU A O 1
ATOM 936 N N . SER A 1 114 ? 36.377 31.282 23.366 1.00 65.31 114 SER A N 1
ATOM 937 C CA . SER A 1 114 ? 37.713 30.805 23.002 1.00 65.31 114 SER A CA 1
ATOM 938 C C . SER A 1 114 ? 38.349 31.719 21.948 1.00 65.31 114 SER A C 1
ATOM 940 O O . SER A 1 114 ? 37.650 32.398 21.199 1.00 65.31 114 SER A O 1
ATOM 942 N N . GLU A 1 115 ? 39.680 31.732 21.878 1.00 58.84 115 GLU A N 1
ATOM 943 C CA . GLU A 1 115 ? 40.445 32.627 20.993 1.00 58.84 115 GLU A CA 1
ATOM 944 C C . GLU A 1 115 ? 40.008 32.501 19.519 1.00 58.84 115 GLU A C 1
ATOM 946 O O . GLU A 1 115 ? 39.783 33.512 18.863 1.00 58.84 115 GLU A O 1
ATOM 951 N N . GLY A 1 116 ? 39.725 31.280 19.044 1.00 57.50 116 GLY A N 1
ATOM 952 C CA . GLY A 1 116 ? 39.218 31.051 17.683 1.00 57.50 116 GLY A CA 1
ATOM 953 C C . GLY A 1 116 ? 37.776 31.521 17.443 1.00 57.50 116 GLY A C 1
ATOM 954 O O . GLY A 1 116 ? 37.425 31.882 16.326 1.00 57.50 116 GLY A O 1
ATOM 955 N N . GLN A 1 117 ? 36.933 31.571 18.480 1.00 52.94 117 GLN A N 1
ATOM 956 C CA . GLN A 1 117 ? 35.578 32.129 18.363 1.00 52.94 117 GLN A CA 1
ATOM 957 C C . GLN A 1 117 ? 35.603 33.660 18.319 1.00 52.94 117 GLN A C 1
ATOM 959 O O . GLN A 1 117 ? 34.776 34.264 17.642 1.00 52.94 117 GLN A O 1
ATOM 964 N N . GLN A 1 118 ? 36.549 34.287 19.024 1.00 58.25 118 GLN A N 1
ATOM 965 C CA . GLN A 1 118 ? 36.741 35.738 18.971 1.00 58.25 118 GLN A CA 1
ATOM 966 C C . GLN A 1 118 ? 37.289 36.168 17.610 1.00 58.25 118 GLN A C 1
ATOM 968 O O . GLN A 1 118 ? 36.785 37.128 17.042 1.00 58.25 118 GLN A O 1
ATOM 973 N N . GLU A 1 119 ? 38.253 35.424 17.064 1.00 54.19 119 GLU A N 1
ATOM 974 C CA . GLU A 1 119 ? 38.842 35.699 15.749 1.00 54.19 119 GLU A CA 1
ATOM 975 C C . GLU A 1 119 ? 37.794 35.599 14.625 1.00 54.19 119 GLU A C 1
ATOM 977 O O . GLU A 1 119 ? 37.687 36.506 13.805 1.00 54.19 119 GLU A O 1
ATOM 982 N N . CYS A 1 120 ? 36.924 34.581 14.661 1.00 49.28 120 CYS A N 1
ATOM 983 C CA . CYS A 1 120 ? 35.841 34.438 13.681 1.00 49.28 120 CYS A CA 1
ATOM 984 C C . CYS A 1 120 ? 34.812 35.585 13.758 1.00 49.28 120 CYS A C 1
ATOM 986 O O . CYS A 1 120 ? 34.349 36.084 12.738 1.00 49.28 120 CYS A O 1
ATOM 988 N N . LEU A 1 121 ? 34.473 36.038 14.972 1.00 51.34 121 LEU A N 1
ATOM 989 C CA . LEU A 1 121 ? 33.557 37.167 15.175 1.00 51.34 121 LEU A CA 1
ATOM 990 C C . LEU A 1 121 ? 34.190 38.521 14.814 1.00 51.34 121 LEU A C 1
ATOM 992 O O . LEU A 1 121 ? 33.481 39.429 14.376 1.00 51.34 121 LEU A O 1
ATOM 996 N N . GLU A 1 122 ? 35.502 38.678 15.006 1.00 58.31 122 GLU A N 1
ATOM 997 C CA . GLU A 1 122 ? 36.245 39.874 14.597 1.00 58.31 122 GLU A CA 1
ATOM 998 C C . GLU A 1 122 ? 36.339 40.009 13.074 1.00 58.31 122 GLU A C 1
ATOM 1000 O O . GLU A 1 122 ? 36.260 41.138 12.576 1.00 58.31 122 GLU A O 1
ATOM 1005 N N . ASP A 1 123 ? 36.466 38.894 12.350 1.00 53.94 123 ASP A N 1
ATOM 1006 C CA . ASP A 1 123 ? 36.497 38.873 10.884 1.00 53.94 123 ASP A CA 1
ATOM 1007 C C . ASP A 1 123 ? 35.133 39.234 10.272 1.00 53.94 123 ASP A C 1
ATOM 1009 O O . ASP A 1 123 ? 35.077 40.033 9.334 1.00 53.94 123 ASP A O 1
ATOM 1013 N N . ASP A 1 124 ? 34.031 38.747 10.849 1.00 49.34 124 ASP A N 1
ATOM 1014 C CA . ASP A 1 124 ? 32.679 39.011 10.336 1.00 49.34 124 ASP A CA 1
ATOM 1015 C C . ASP A 1 124 ? 32.159 40.421 10.670 1.00 49.34 124 ASP A C 1
ATOM 1017 O O . ASP A 1 124 ? 31.503 41.068 9.851 1.00 49.34 124 ASP A O 1
ATOM 1021 N N . LEU A 1 125 ? 32.437 40.928 11.877 1.00 59.28 125 LEU A N 1
ATOM 1022 C CA . LEU A 1 125 ? 31.941 42.238 12.332 1.00 59.28 125 LEU A CA 1
ATOM 1023 C C . LEU A 1 125 ? 32.918 43.386 12.036 1.00 59.28 125 LEU A C 1
ATOM 1025 O O . LEU A 1 125 ? 32.543 44.565 12.086 1.00 59.28 125 LEU A O 1
ATOM 1029 N N . GLY A 1 126 ? 34.178 43.055 11.753 1.00 73.50 126 GLY A N 1
ATOM 1030 C CA . GLY A 1 126 ? 35.300 43.981 11.716 1.00 73.50 126 GLY A CA 1
ATOM 1031 C C . GLY A 1 126 ? 35.781 44.376 13.120 1.00 73.50 126 GLY A C 1
ATOM 1032 O O . GLY A 1 126 ? 34.992 44.683 14.021 1.00 73.50 126 GLY A O 1
ATOM 1033 N N . GLN A 1 127 ? 37.106 44.463 13.297 1.00 59.84 127 GLN A N 1
ATOM 1034 C CA . GLN A 1 127 ? 37.761 44.729 14.594 1.00 59.84 127 GLN A CA 1
ATOM 1035 C C . GLN A 1 127 ? 37.227 45.954 15.359 1.00 59.84 127 GLN A C 1
ATOM 1037 O O . GLN A 1 127 ? 37.222 45.964 16.593 1.00 59.84 127 GLN A O 1
ATOM 1042 N N . THR A 1 128 ? 36.810 47.010 14.657 1.00 57.28 128 THR A N 1
ATOM 1043 C CA . THR A 1 128 ? 36.304 48.243 15.285 1.00 57.28 128 THR A CA 1
ATOM 1044 C C . THR A 1 128 ? 34.931 48.022 15.919 1.00 57.28 128 THR A C 1
ATOM 1046 O O . THR A 1 128 ? 34.711 48.413 17.064 1.00 57.28 128 THR A O 1
ATOM 1049 N N . THR A 1 129 ? 34.034 47.346 15.202 1.00 61.16 129 THR A N 1
ATOM 1050 C CA . THR A 1 129 ? 32.668 47.043 15.642 1.00 61.16 129 THR A CA 1
ATOM 1051 C C . THR A 1 129 ? 32.684 46.049 16.797 1.00 61.16 129 THR A C 1
ATOM 1053 O O . THR A 1 129 ? 32.014 46.261 17.808 1.00 61.16 129 THR A O 1
ATOM 1056 N N . PHE A 1 130 ? 33.521 45.011 16.699 1.00 68.50 130 PHE A N 1
ATOM 1057 C CA . PHE A 1 130 ? 33.683 44.017 17.758 1.00 68.50 130 PHE A CA 1
ATOM 1058 C C . PHE A 1 130 ? 34.176 44.653 19.069 1.00 68.50 130 PHE A C 1
ATOM 1060 O O . PHE A 1 130 ? 33.588 44.441 20.132 1.00 68.50 130 PHE A O 1
ATOM 1067 N N . LYS A 1 131 ? 35.184 45.539 19.000 1.00 66.19 131 LYS A N 1
ATOM 1068 C CA . LYS A 1 131 ? 35.676 46.282 20.175 1.00 66.19 131 LYS A CA 1
ATOM 1069 C C . LYS A 1 131 ? 34.652 47.255 20.753 1.00 66.19 131 LYS A C 1
ATOM 1071 O O . LYS A 1 131 ? 34.611 47.421 21.974 1.00 66.19 131 LYS A O 1
ATOM 1076 N N . GLU A 1 132 ? 33.830 47.906 19.931 1.00 61.31 132 GLU A N 1
ATOM 1077 C CA . GLU A 1 132 ? 32.761 48.780 20.429 1.00 61.31 132 GLU A CA 1
ATOM 1078 C C . GLU A 1 132 ? 31.668 48.000 21.159 1.00 61.31 132 GLU A C 1
ATOM 1080 O O . GLU A 1 132 ? 31.236 48.435 22.229 1.00 61.31 132 GLU A O 1
ATOM 1085 N N . ILE A 1 133 ? 31.268 46.840 20.628 1.00 60.47 133 ILE A N 1
ATOM 1086 C CA . ILE A 1 133 ? 30.313 45.938 21.278 1.00 60.47 133 ILE A CA 1
ATOM 1087 C C . ILE A 1 133 ? 30.881 45.500 22.627 1.00 60.47 133 ILE A C 1
ATOM 1089 O O . ILE A 1 133 ? 30.267 45.787 23.649 1.00 60.47 133 ILE A O 1
ATOM 1093 N N . GLN A 1 134 ? 32.102 44.956 22.654 1.00 65.12 134 GLN A N 1
ATOM 1094 C CA . GLN A 1 134 ? 32.774 44.496 23.877 1.00 65.12 134 GLN A CA 1
ATOM 1095 C C . GLN A 1 134 ? 32.942 45.611 24.931 1.00 65.12 134 GLN A C 1
ATOM 1097 O O . GLN A 1 134 ? 32.879 45.368 26.140 1.00 65.12 134 GLN A O 1
ATOM 1102 N N . THR A 1 135 ? 33.131 46.860 24.489 1.00 58.38 135 THR A N 1
ATOM 1103 C CA . THR A 1 135 ? 33.242 48.027 25.379 1.00 58.38 135 THR A CA 1
ATOM 1104 C C . THR A 1 135 ? 31.881 48.461 25.933 1.00 58.38 135 THR A C 1
ATOM 1106 O O . THR A 1 135 ? 31.809 48.871 27.092 1.00 58.38 135 THR A O 1
ATOM 1109 N N . LYS A 1 136 ? 30.797 48.346 25.155 1.00 52.91 136 LYS A N 1
ATOM 1110 C CA . LYS A 1 136 ? 29.428 48.677 25.589 1.00 52.91 136 LYS A CA 1
ATOM 1111 C C . LYS A 1 136 ? 28.828 47.610 26.513 1.00 52.91 136 LYS A C 1
ATOM 1113 O O . LYS A 1 136 ? 28.127 47.971 27.456 1.00 52.91 136 LYS A O 1
ATOM 1118 N N . THR A 1 137 ? 29.181 46.330 26.352 1.00 52.19 137 THR A N 1
ATOM 1119 C CA . THR A 1 137 ? 28.753 45.253 27.272 1.00 52.19 137 THR A CA 1
ATOM 1120 C C . THR A 1 137 ? 29.348 45.389 28.678 1.00 52.19 137 THR A C 1
ATOM 1122 O O . THR A 1 137 ? 28.820 44.816 29.626 1.00 52.19 137 THR A O 1
ATOM 1125 N N . ARG A 1 138 ? 30.415 46.185 28.864 1.00 47.06 138 ARG A N 1
ATOM 1126 C CA . ARG A 1 138 ? 30.995 46.457 30.193 1.00 47.06 138 ARG A CA 1
ATOM 1127 C C . ARG A 1 138 ? 30.141 47.369 31.083 1.00 47.06 138 ARG A C 1
ATOM 1129 O O . ARG A 1 138 ? 30.482 47.496 32.259 1.00 47.06 138 ARG A O 1
ATOM 1136 N N . SER A 1 139 ? 29.087 48.023 30.578 1.00 43.38 139 SER A N 1
ATOM 1137 C CA . SER A 1 139 ? 28.379 49.054 31.358 1.00 43.38 139 SER A CA 1
ATOM 1138 C C . SER A 1 139 ? 26.845 49.044 31.362 1.00 43.38 139 SER A C 1
ATOM 1140 O O . SER A 1 139 ? 26.286 49.856 32.098 1.00 43.38 139 SER A O 1
ATOM 1142 N N . ALA A 1 140 ? 26.140 48.136 30.678 1.00 38.03 140 ALA A N 1
ATOM 1143 C CA . ALA A 1 140 ? 24.700 47.922 30.904 1.00 38.03 140 ALA A CA 1
ATOM 1144 C C . ALA A 1 140 ? 24.193 46.604 30.291 1.00 38.03 140 ALA A C 1
ATOM 1146 O O . ALA A 1 140 ? 24.674 46.187 29.241 1.00 38.03 140 ALA A O 1
ATOM 1147 N N . SER A 1 141 ? 23.181 45.993 30.920 1.00 39.69 141 SER A N 1
ATOM 1148 C CA . SER A 1 141 ? 22.348 44.948 30.313 1.00 39.69 141 SER A CA 1
ATOM 1149 C C . SER A 1 141 ? 21.461 45.578 29.236 1.00 39.69 141 SER A C 1
ATOM 1151 O O . SER A 1 141 ? 20.645 46.444 29.558 1.00 39.69 141 SER A O 1
ATOM 1153 N N . LEU A 1 142 ? 21.628 45.172 27.979 1.00 42.50 142 LEU A N 1
ATOM 1154 C CA . LEU A 1 142 ? 20.790 45.613 26.862 1.00 42.50 142 LEU A CA 1
ATOM 1155 C C . LEU A 1 142 ? 19.779 44.524 26.509 1.00 42.50 142 LEU A C 1
ATOM 1157 O O . LEU A 1 142 ? 20.101 43.339 26.585 1.00 42.50 142 LEU A O 1
ATOM 1161 N N . SER A 1 143 ? 18.567 44.939 26.140 1.00 46.44 143 SER A N 1
ATOM 1162 C CA . SER A 1 143 ? 17.534 44.032 25.644 1.00 46.44 143 SER A CA 1
ATOM 1163 C C . SER A 1 143 ? 17.781 43.686 24.172 1.00 46.44 143 SER A C 1
ATOM 1165 O O . SER A 1 143 ? 18.450 44.426 23.450 1.00 46.44 143 SER A O 1
ATOM 1167 N N . GLU A 1 144 ? 17.218 42.574 23.703 1.00 39.78 144 GLU A N 1
ATOM 1168 C CA . GLU A 1 144 ? 17.327 42.105 22.313 1.00 39.78 144 GLU A CA 1
ATOM 1169 C C . GLU A 1 144 ? 16.885 43.170 21.285 1.00 39.78 144 GLU A C 1
ATOM 1171 O O . GLU A 1 144 ? 17.511 43.343 20.238 1.00 39.78 144 GLU A O 1
ATOM 1176 N N . GLN A 1 145 ? 15.881 43.987 21.631 1.00 41.56 145 GLN A N 1
ATOM 1177 C CA . GLN A 1 145 ? 15.429 45.108 20.800 1.00 41.56 145 GLN A CA 1
ATOM 1178 C C . GLN A 1 145 ? 16.471 46.229 20.671 1.00 41.56 145 GLN A C 1
ATOM 1180 O O . GLN A 1 145 ? 16.550 46.862 19.619 1.00 41.56 145 GLN A O 1
ATOM 1185 N N . ASP A 1 146 ? 17.312 46.456 21.684 1.00 42.81 146 ASP A N 1
ATOM 1186 C CA . ASP A 1 146 ? 18.352 47.493 21.635 1.00 42.81 146 ASP A CA 1
ATOM 1187 C C . ASP A 1 146 ? 19.508 47.103 20.702 1.00 42.81 146 ASP A C 1
ATOM 1189 O O . ASP A 1 146 ? 20.158 47.970 20.112 1.00 42.81 146 ASP A O 1
ATOM 1193 N N . ILE A 1 147 ? 19.766 45.802 20.542 1.00 44.38 147 ILE A N 1
ATOM 1194 C CA . ILE A 1 147 ? 20.785 45.279 19.622 1.00 44.38 147 ILE A CA 1
ATOM 1195 C C . ILE A 1 147 ? 20.292 45.422 18.176 1.00 44.38 147 ILE A C 1
ATOM 1197 O O . ILE A 1 147 ? 21.011 45.946 17.326 1.00 44.38 147 ILE A O 1
ATOM 1201 N N . ILE A 1 148 ? 19.033 45.056 17.921 1.00 44.12 148 ILE A N 1
ATOM 1202 C CA . ILE A 1 148 ? 18.415 45.125 16.589 1.00 44.12 148 ILE A CA 1
ATOM 1203 C C . ILE A 1 148 ? 18.268 46.581 16.115 1.00 44.12 148 ILE A C 1
ATOM 1205 O O . ILE A 1 148 ? 18.587 46.896 14.966 1.00 44.12 148 ILE A O 1
ATOM 1209 N N . GLN A 1 149 ? 17.860 47.500 16.996 1.00 40.28 149 GLN A N 1
ATOM 1210 C CA . GLN A 1 149 ? 17.643 48.900 16.622 1.00 40.28 149 GLN A CA 1
ATOM 1211 C C . GLN A 1 149 ? 18.954 49.649 16.314 1.00 40.28 149 GLN A C 1
ATOM 1213 O O . GLN A 1 149 ? 18.978 50.506 15.431 1.00 40.28 149 GLN A O 1
ATOM 1218 N N . ASN A 1 150 ? 20.061 49.310 16.988 1.00 41.03 150 ASN A N 1
ATOM 1219 C CA . ASN A 1 150 ? 21.363 49.950 16.756 1.00 41.03 150 ASN A CA 1
ATOM 1220 C C . ASN A 1 150 ? 22.042 49.505 15.449 1.00 41.03 150 ASN A C 1
ATOM 1222 O O . ASN A 1 150 ? 22.856 50.255 14.912 1.00 41.03 150 ASN A O 1
ATOM 1226 N N . CYS A 1 151 ? 21.692 48.335 14.905 1.00 35.97 151 CYS A N 1
ATOM 1227 C CA . CYS A 1 151 ? 22.175 47.889 13.595 1.00 35.97 151 CYS A CA 1
ATOM 1228 C C . CYS A 1 151 ? 21.423 48.533 12.416 1.00 35.97 151 CYS A C 1
ATOM 1230 O O . CYS A 1 151 ? 21.954 48.562 11.309 1.00 35.97 151 CYS A O 1
ATOM 1232 N N . LEU A 1 152 ? 20.208 49.059 12.627 1.00 35.75 152 LEU A N 1
ATOM 1233 C CA . LEU A 1 152 ? 19.312 49.482 11.539 1.00 35.75 152 LEU A CA 1
ATOM 1234 C C . LEU A 1 152 ? 19.240 50.996 11.286 1.00 35.75 152 LEU A C 1
ATOM 1236 O O . LEU A 1 152 ? 18.675 51.407 10.275 1.00 35.75 152 LEU A O 1
ATOM 1240 N N . THR A 1 153 ? 19.826 51.845 12.132 1.00 36.00 153 THR A N 1
ATOM 1241 C CA . THR A 1 153 ? 19.858 53.300 11.891 1.00 36.00 153 THR A CA 1
ATOM 1242 C C . THR A 1 153 ? 21.275 53.808 11.644 1.00 36.00 153 THR A C 1
ATOM 1244 O O . THR A 1 153 ? 21.884 54.431 12.513 1.00 36.00 153 THR A O 1
ATOM 1247 N N . MET A 1 154 ? 21.782 53.586 10.430 1.00 29.06 154 MET A N 1
ATOM 1248 C CA . MET A 1 154 ? 22.795 54.453 9.823 1.00 29.06 154 MET A CA 1
ATOM 1249 C C . MET A 1 154 ? 22.160 55.215 8.657 1.00 29.06 154 MET A C 1
ATOM 1251 O O . MET A 1 154 ? 21.649 54.644 7.699 1.00 29.06 154 MET A O 1
ATOM 1255 N N . ASP A 1 155 ? 22.150 56.530 8.826 1.00 29.28 155 ASP A N 1
ATOM 1256 C CA . ASP A 1 155 ? 21.438 57.538 8.053 1.00 29.28 155 ASP A CA 1
ATOM 1257 C C . ASP A 1 155 ? 22.067 57.733 6.661 1.00 29.28 155 ASP A C 1
ATOM 1259 O O . ASP A 1 155 ? 23.210 58.182 6.545 1.00 29.28 155 ASP A O 1
ATOM 1263 N N . ILE A 1 156 ? 21.323 57.420 5.595 1.00 29.89 156 ILE A N 1
ATOM 1264 C CA . ILE A 1 156 ? 21.598 57.930 4.247 1.00 29.89 156 ILE A CA 1
ATOM 1265 C C . ILE A 1 156 ? 20.268 58.352 3.619 1.00 29.89 156 ILE A C 1
ATOM 1267 O O . ILE A 1 156 ? 19.351 57.553 3.446 1.00 29.89 156 ILE A O 1
ATOM 1271 N N . SER A 1 157 ? 20.167 59.624 3.248 1.00 27.58 157 SER A N 1
ATOM 1272 C CA . SER A 1 157 ? 19.039 60.204 2.516 1.00 27.58 157 SER A CA 1
ATOM 1273 C C . SER A 1 157 ? 19.550 61.330 1.603 1.00 27.58 157 SER A C 1
ATOM 1275 O O . SER A 1 157 ? 20.507 62.003 1.996 1.00 27.58 157 SER A O 1
ATOM 1277 N N . PRO A 1 158 ? 18.906 61.662 0.458 1.00 49.25 158 PRO A N 1
ATOM 1278 C CA . PRO A 1 158 ? 18.027 60.849 -0.403 1.00 49.25 158 PRO A CA 1
ATOM 1279 C C . PRO A 1 158 ? 18.383 60.933 -1.911 1.00 49.25 158 PRO A C 1
ATOM 1281 O O . PRO A 1 158 ? 19.049 61.875 -2.330 1.00 49.25 158 PRO A O 1
ATOM 1284 N N . GLN A 1 159 ? 17.828 60.028 -2.741 1.00 27.56 159 GLN A N 1
ATOM 1285 C CA . GLN A 1 159 ? 17.027 60.354 -3.950 1.00 27.56 159 GLN A CA 1
ATOM 1286 C C . GLN A 1 159 ? 16.307 59.107 -4.543 1.00 27.56 159 GLN A C 1
ATOM 1288 O O . GLN A 1 159 ? 16.944 58.195 -5.044 1.00 27.56 159 GLN A O 1
ATOM 1293 N N . VAL A 1 160 ? 14.962 59.156 -4.488 1.00 27.39 160 VAL A N 1
ATOM 1294 C CA . VAL A 1 160 ? 13.903 58.600 -5.381 1.00 27.39 160 VAL A CA 1
ATOM 1295 C C . VAL A 1 160 ? 13.782 57.069 -5.655 1.00 27.39 160 VAL A C 1
ATOM 1297 O O . VAL A 1 160 ? 14.448 56.562 -6.540 1.00 27.39 160 VAL A O 1
ATOM 1300 N N . SER A 1 161 ? 12.818 56.426 -4.949 1.00 26.53 161 SER A N 1
ATOM 1301 C CA . SER A 1 161 ? 11.825 55.330 -5.255 1.00 26.53 161 SER A CA 1
ATOM 1302 C C . SER A 1 161 ? 12.048 54.252 -6.354 1.00 26.53 161 SER A C 1
ATOM 1304 O O . SER A 1 161 ? 12.655 54.567 -7.369 1.00 26.53 161 SER A O 1
ATOM 1306 N N . PRO A 1 162 ? 11.403 53.048 -6.284 1.00 30.20 162 PRO A N 1
ATOM 1307 C CA . PRO A 1 162 ? 10.364 52.596 -5.343 1.00 30.20 162 PRO A CA 1
ATOM 1308 C C . PRO A 1 162 ? 10.782 51.405 -4.457 1.00 30.20 162 PRO A C 1
ATOM 1310 O O . PRO A 1 162 ? 11.611 50.576 -4.815 1.00 30.20 162 PRO A O 1
ATOM 1313 N N . THR A 1 163 ? 10.161 51.319 -3.285 1.00 24.77 163 THR A N 1
ATOM 1314 C CA . THR A 1 163 ? 10.357 50.255 -2.300 1.00 24.77 163 THR A CA 1
ATOM 1315 C C . THR A 1 163 ? 9.715 48.952 -2.782 1.00 24.77 163 THR A C 1
ATOM 1317 O O . THR A 1 163 ? 8.491 48.855 -2.841 1.00 24.77 163 THR A O 1
ATOM 1320 N N . VAL A 1 164 ? 10.534 47.946 -3.088 1.00 26.34 164 VAL A N 1
ATOM 1321 C CA . VAL A 1 164 ? 10.135 46.536 -3.012 1.00 26.34 164 VAL A CA 1
ATOM 1322 C C . VAL A 1 164 ? 10.650 46.033 -1.672 1.00 26.34 164 VAL A C 1
ATOM 1324 O O . VAL A 1 164 ? 11.851 46.070 -1.407 1.00 26.34 164 VAL A O 1
ATOM 1327 N N . SER A 1 165 ? 9.736 45.651 -0.788 1.00 29.86 165 SER A N 1
ATOM 1328 C CA . SER A 1 165 ? 10.084 45.049 0.495 1.00 29.86 165 SER A CA 1
ATOM 1329 C C . SER A 1 165 ? 10.723 43.688 0.227 1.00 29.86 165 SER A C 1
ATOM 1331 O O . SER A 1 165 ? 10.062 42.794 -0.293 1.00 29.86 165 SER A O 1
ATOM 1333 N N . ILE A 1 166 ? 12.000 43.537 0.567 1.00 30.05 166 ILE A N 1
ATOM 1334 C CA . ILE A 1 166 ? 12.682 42.242 0.558 1.00 30.05 166 ILE A CA 1
ATOM 1335 C C . ILE A 1 166 ? 12.160 41.468 1.773 1.00 30.05 166 ILE A C 1
ATOM 1337 O O . ILE A 1 166 ? 12.496 41.807 2.907 1.00 30.05 166 ILE A O 1
ATOM 1341 N N . ILE A 1 167 ? 11.299 40.478 1.539 1.00 32.38 167 ILE A N 1
ATOM 1342 C CA . ILE A 1 167 ? 10.883 39.506 2.556 1.00 32.38 167 ILE A CA 1
ATOM 1343 C C . ILE A 1 167 ? 11.873 38.345 2.478 1.00 32.38 167 ILE A C 1
ATOM 1345 O O . ILE A 1 167 ? 12.155 37.849 1.387 1.00 32.38 167 ILE A O 1
ATOM 1349 N N . LYS A 1 168 ? 12.455 37.957 3.613 1.00 35.22 168 LYS A N 1
ATOM 1350 C CA . LYS A 1 168 ? 13.424 36.861 3.661 1.00 35.22 168 LYS A CA 1
ATOM 1351 C C . LYS A 1 168 ? 12.684 35.513 3.619 1.00 35.22 168 LYS A C 1
ATOM 1353 O O . LYS A 1 168 ? 11.620 35.402 4.230 1.00 35.22 168 LYS A O 1
ATOM 1358 N N . PRO A 1 169 ? 13.235 34.486 2.948 1.00 32.03 169 PRO A N 1
ATOM 1359 C CA . PRO A 1 169 ? 12.721 33.120 3.049 1.00 32.03 169 PRO A CA 1
ATOM 1360 C C . PRO A 1 169 ? 12.708 32.678 4.521 1.00 32.03 169 PRO A C 1
ATOM 1362 O O . PRO A 1 169 ? 13.731 32.816 5.197 1.00 32.03 169 PRO A O 1
ATOM 1365 N N . GLY A 1 170 ? 11.560 32.207 5.018 1.00 35.06 170 GLY A N 1
ATOM 1366 C CA . GLY A 1 170 ? 11.333 31.880 6.434 1.00 35.06 170 GLY A CA 1
ATOM 1367 C C . GLY A 1 170 ? 10.444 32.853 7.225 1.00 35.06 170 GLY A C 1
ATOM 1368 O O . GLY A 1 170 ? 10.000 32.493 8.313 1.00 35.06 170 GLY A O 1
ATOM 1369 N N . ASP A 1 171 ? 10.130 34.040 6.691 1.00 38.88 171 ASP A N 1
ATOM 1370 C CA . ASP A 1 171 ? 9.208 35.002 7.332 1.00 38.88 171 ASP A CA 1
ATOM 1371 C C . ASP A 1 171 ? 7.748 34.872 6.837 1.00 38.88 171 ASP A C 1
ATOM 1373 O O . ASP A 1 171 ? 6.864 35.609 7.287 1.00 38.88 171 ASP A O 1
ATOM 1377 N N . LEU A 1 172 ? 7.475 33.954 5.903 1.00 36.34 172 LEU A N 1
ATOM 1378 C CA . LEU A 1 172 ? 6.144 33.717 5.342 1.00 36.34 172 LEU A CA 1
ATOM 1379 C C . LEU A 1 172 ? 5.478 32.484 5.975 1.00 36.34 172 LEU A C 1
ATOM 1381 O O . LEU A 1 172 ? 6.146 31.485 6.244 1.00 36.34 172 LEU A O 1
ATOM 1385 N N . PRO A 1 173 ? 4.149 32.498 6.182 1.00 38.97 173 PRO A N 1
ATOM 1386 C CA . PRO A 1 173 ? 3.399 31.270 6.417 1.00 38.97 173 PRO A CA 1
ATOM 1387 C C . PRO A 1 173 ? 3.646 30.281 5.265 1.00 38.97 173 PRO A C 1
ATOM 1389 O O . PRO A 1 173 ? 3.646 30.685 4.106 1.00 38.97 173 PRO A O 1
ATOM 1392 N N . VAL A 1 174 ? 3.777 28.982 5.556 1.00 42.72 174 VAL A N 1
ATOM 1393 C CA . VAL A 1 174 ? 4.067 27.912 4.566 1.00 42.72 174 VAL A CA 1
ATOM 1394 C C . VAL A 1 174 ? 3.149 27.956 3.326 1.00 42.72 174 VAL A C 1
ATOM 1396 O O . VAL A 1 174 ? 3.571 27.657 2.211 1.00 42.72 174 VAL A O 1
ATOM 1399 N N . ALA A 1 175 ? 1.894 28.388 3.490 1.00 36.41 175 ALA A N 1
ATOM 1400 C CA . ALA A 1 175 ? 0.939 28.545 2.390 1.00 36.41 175 ALA A CA 1
ATOM 1401 C C . ALA A 1 175 ? 1.341 29.623 1.358 1.00 36.41 175 ALA A C 1
ATOM 1403 O O . ALA A 1 175 ? 1.006 29.492 0.179 1.00 36.41 175 ALA A O 1
ATOM 1404 N N . ASP A 1 176 ? 2.072 30.657 1.778 1.00 41.84 176 ASP A N 1
ATOM 1405 C CA . ASP A 1 176 ? 2.524 31.752 0.916 1.00 41.84 176 ASP A CA 1
ATOM 1406 C C . ASP A 1 176 ? 3.821 31.391 0.172 1.00 41.84 176 ASP A C 1
ATOM 1408 O O . ASP A 1 176 ? 3.998 31.802 -0.974 1.00 41.84 176 ASP A O 1
ATOM 1412 N N . GLU A 1 177 ? 4.686 30.549 0.748 1.00 42.38 177 GLU A N 1
ATOM 1413 C CA . GLU A 1 177 ? 5.873 30.022 0.051 1.00 42.38 177 GLU A CA 1
ATOM 1414 C C . GLU A 1 177 ? 5.479 29.105 -1.117 1.00 42.38 177 GLU A C 1
ATOM 1416 O O . GLU A 1 177 ? 6.018 29.238 -2.216 1.00 42.38 177 GLU A O 1
ATOM 1421 N N . LEU A 1 178 ? 4.461 28.253 -0.934 1.00 43.03 178 LEU A N 1
ATOM 1422 C CA . LEU A 1 178 ? 3.907 27.428 -2.013 1.00 43.03 178 LEU A CA 1
ATOM 1423 C C . LEU A 1 178 ? 3.243 28.278 -3.110 1.00 43.03 178 LEU A C 1
ATOM 1425 O O . LEU A 1 178 ? 3.342 27.954 -4.293 1.00 43.03 178 LEU A O 1
ATOM 1429 N N . ALA A 1 179 ? 2.573 29.374 -2.746 1.00 45.38 179 ALA A N 1
ATOM 1430 C CA . ALA A 1 179 ? 1.970 30.286 -3.716 1.00 45.38 179 ALA A CA 1
ATOM 1431 C C . ALA A 1 179 ? 3.034 31.029 -4.545 1.00 45.38 179 ALA A C 1
ATOM 1433 O O . ALA A 1 179 ? 2.862 31.196 -5.755 1.00 45.38 179 ALA A O 1
ATOM 1434 N N . VAL A 1 180 ? 4.147 31.425 -3.918 1.00 46.34 180 VAL A N 1
ATOM 1435 C CA . VAL A 1 180 ? 5.308 32.015 -4.600 1.00 46.34 180 VAL A CA 1
ATOM 1436 C C . VAL A 1 180 ? 5.979 30.985 -5.512 1.00 46.34 180 VAL A C 1
ATOM 1438 O O . VAL A 1 180 ? 6.192 31.284 -6.684 1.00 46.34 180 VAL A O 1
ATOM 1441 N N . ALA A 1 181 ? 6.213 29.761 -5.030 1.00 46.22 181 ALA A N 1
ATOM 1442 C CA . ALA A 1 181 ? 6.761 28.655 -5.818 1.00 46.22 181 ALA A CA 1
ATOM 1443 C C . ALA A 1 181 ? 5.923 28.367 -7.075 1.00 46.22 181 ALA A C 1
ATOM 1445 O O . ALA A 1 181 ? 6.445 28.333 -8.189 1.00 46.22 181 ALA A O 1
ATOM 1446 N N . LYS A 1 182 ? 4.596 28.261 -6.919 1.00 46.19 182 LYS A N 1
ATOM 1447 C CA . LYS A 1 182 ? 3.652 28.077 -8.034 1.00 46.19 182 LYS A CA 1
ATOM 1448 C C . LYS A 1 182 ? 3.638 29.262 -9.001 1.00 46.19 182 LYS A C 1
ATOM 1450 O O . LYS A 1 182 ? 3.522 29.064 -10.208 1.00 46.19 182 LYS A O 1
ATOM 1455 N N . GLY A 1 183 ? 3.760 30.490 -8.491 1.00 51.28 183 GLY A N 1
ATOM 1456 C CA . GLY A 1 183 ? 3.839 31.704 -9.306 1.00 51.28 183 GLY A CA 1
ATOM 1457 C C . GLY A 1 183 ? 5.108 31.765 -10.158 1.00 51.28 183 GLY A C 1
ATOM 1458 O O . GLY A 1 183 ? 5.033 32.102 -11.338 1.00 51.28 183 GLY A O 1
ATOM 1459 N N . VAL A 1 184 ? 6.252 31.386 -9.582 1.00 48.84 184 VAL A N 1
ATOM 1460 C CA . VAL A 1 184 ? 7.534 31.298 -10.295 1.00 48.84 184 VAL A CA 1
ATOM 1461 C C . VAL A 1 184 ? 7.505 30.163 -11.317 1.00 48.84 184 VAL A C 1
ATOM 1463 O O . VAL A 1 184 ? 7.838 30.404 -12.471 1.00 48.84 184 VAL A O 1
ATOM 1466 N N . TYR A 1 185 ? 7.016 28.973 -10.950 1.00 46.16 185 TYR A N 1
ATOM 1467 C CA . TYR A 1 185 ? 6.866 27.837 -11.871 1.00 46.16 185 TYR A CA 1
ATOM 1468 C C . TYR A 1 185 ? 5.992 28.189 -13.087 1.00 46.16 185 TYR A C 1
ATOM 1470 O O . TYR A 1 185 ? 6.389 27.983 -14.233 1.00 46.16 185 TYR A O 1
ATOM 1478 N N . LYS A 1 186 ? 4.839 28.830 -12.854 1.00 51.31 186 LYS A N 1
ATOM 1479 C CA . LYS A 1 186 ? 3.960 29.322 -13.923 1.00 51.31 186 LYS A CA 1
ATOM 1480 C C . LYS A 1 186 ? 4.637 30.369 -14.816 1.00 51.31 186 LYS A C 1
ATOM 1482 O O . LYS A 1 186 ? 4.442 30.347 -16.027 1.00 51.31 186 LYS A O 1
ATOM 1487 N N . TRP A 1 187 ? 5.441 31.265 -14.245 1.00 56.38 187 TRP A N 1
ATOM 1488 C CA . TRP A 1 187 ? 6.221 32.232 -15.021 1.00 56.38 187 TRP A CA 1
ATOM 1489 C C . TRP A 1 187 ? 7.312 31.551 -15.866 1.00 56.38 187 TRP A C 1
ATOM 1491 O O . TRP A 1 187 ? 7.457 31.909 -17.035 1.00 56.38 187 TRP A O 1
ATOM 1501 N N . CYS A 1 188 ? 8.012 30.537 -15.333 1.00 53.69 188 CYS A N 1
ATOM 1502 C CA . CYS A 1 188 ? 8.990 29.741 -16.093 1.00 53.69 188 CYS A CA 1
ATOM 1503 C C . CYS A 1 188 ? 8.318 29.045 -17.302 1.00 53.69 188 CYS A C 1
ATOM 1505 O O . CYS A 1 188 ? 8.877 29.032 -18.399 1.00 53.69 188 CYS A O 1
ATOM 1507 N N . LEU A 1 189 ? 7.103 28.508 -17.118 1.00 50.47 189 LEU A N 1
ATOM 1508 C CA . LEU A 1 189 ? 6.295 27.874 -18.170 1.00 50.47 189 LEU A CA 1
ATOM 1509 C C . LEU A 1 189 ? 5.837 28.858 -19.255 1.00 50.47 189 LEU A C 1
ATOM 1511 O O . LEU A 1 189 ? 5.934 28.569 -20.444 1.00 50.47 189 LEU A O 1
ATOM 1515 N N . GLU A 1 190 ? 5.325 30.024 -18.856 1.00 55.91 190 GLU A N 1
ATOM 1516 C CA . GLU A 1 190 ? 4.757 31.012 -19.784 1.00 55.91 190 GLU A CA 1
ATOM 1517 C C . GLU A 1 190 ? 5.824 31.765 -20.590 1.00 55.91 190 GLU A C 1
ATOM 1519 O O . GLU A 1 190 ? 5.521 32.272 -21.671 1.00 55.91 190 GLU A O 1
ATOM 1524 N N . THR A 1 191 ? 7.053 31.859 -20.075 1.00 54.06 191 THR A N 1
ATOM 1525 C CA . THR A 1 191 ? 8.136 32.615 -20.723 1.00 54.06 191 THR A CA 1
ATOM 1526 C C . THR A 1 191 ? 9.107 31.767 -21.528 1.00 54.06 191 THR A C 1
ATOM 1528 O O . THR A 1 191 ? 9.791 32.340 -22.364 1.00 54.06 191 THR A O 1
ATOM 1531 N N . GLY A 1 192 ? 9.143 30.444 -21.325 1.00 51.81 192 GLY A N 1
ATOM 1532 C CA . GLY A 1 192 ? 10.123 29.560 -21.954 1.00 51.81 192 GLY A CA 1
ATOM 1533 C C . GLY A 1 192 ? 11.534 29.849 -21.435 1.00 51.81 192 GLY A C 1
ATOM 1534 O O . GLY A 1 192 ? 12.116 30.895 -21.715 1.00 51.81 192 GLY A O 1
ATOM 1535 N N . LEU A 1 193 ? 12.125 28.922 -20.676 1.00 55.91 193 LEU A N 1
ATOM 1536 C CA . LEU A 1 193 ? 13.416 29.178 -20.019 1.00 55.91 193 LEU A CA 1
ATOM 1537 C C . LEU A 1 193 ? 14.539 29.577 -20.981 1.00 55.91 193 LEU A C 1
ATOM 1539 O O . LEU A 1 193 ? 15.405 30.380 -20.630 1.00 55.91 193 LEU A O 1
ATOM 1543 N N . GLY A 1 194 ? 14.497 29.012 -22.190 1.00 52.19 194 GLY A N 1
ATOM 1544 C CA . GLY A 1 194 ? 15.417 29.337 -23.275 1.00 52.19 194 GLY A CA 1
ATOM 1545 C C . GLY A 1 194 ? 15.290 30.790 -23.723 1.00 52.19 194 GLY A C 1
ATOM 1546 O O . GLY A 1 194 ? 16.292 31.496 -23.772 1.00 52.19 194 GLY A O 1
ATOM 1547 N N . ASP A 1 195 ? 14.063 31.274 -23.928 1.00 53.53 195 ASP A N 1
ATOM 1548 C CA . ASP A 1 195 ? 13.806 32.630 -24.419 1.00 53.53 195 ASP A CA 1
ATOM 1549 C C . ASP A 1 195 ? 14.199 33.690 -23.377 1.00 53.53 195 ASP A C 1
ATOM 1551 O O . ASP A 1 195 ? 14.707 34.754 -23.733 1.00 53.53 195 ASP A O 1
ATOM 1555 N N . ALA A 1 196 ? 14.040 33.408 -22.078 1.00 56.41 196 ALA A N 1
ATOM 1556 C CA . ALA A 1 196 ? 14.462 34.315 -21.008 1.00 56.41 196 ALA A CA 1
ATOM 1557 C C . ALA A 1 196 ? 15.996 34.442 -20.902 1.00 56.41 196 ALA A C 1
ATOM 1559 O O . ALA A 1 196 ? 16.513 35.547 -20.706 1.00 56.41 196 ALA A O 1
ATOM 1560 N N . MET A 1 197 ? 16.735 33.336 -21.058 1.00 52.03 197 MET A N 1
ATOM 1561 C CA . MET A 1 197 ? 18.202 33.364 -21.097 1.00 52.03 197 MET A CA 1
ATOM 1562 C C . MET A 1 197 ? 18.728 34.012 -22.380 1.00 52.03 197 MET A C 1
ATOM 1564 O O . MET A 1 197 ? 19.655 34.819 -22.304 1.00 52.03 197 MET A O 1
ATOM 1568 N N . ASP A 1 198 ? 18.113 33.727 -23.528 1.00 52.69 198 ASP A N 1
ATOM 1569 C CA . ASP A 1 198 ? 18.473 34.344 -24.806 1.00 52.69 198 ASP A CA 1
ATOM 1570 C C . ASP A 1 198 ? 18.201 35.855 -24.787 1.00 52.69 198 ASP A C 1
ATOM 1572 O O . ASP A 1 198 ? 19.056 36.634 -25.201 1.00 52.69 198 ASP A O 1
ATOM 1576 N N . THR A 1 199 ? 17.093 36.299 -24.181 1.00 55.56 199 THR A N 1
ATOM 1577 C CA . THR A 1 199 ? 16.792 37.731 -24.002 1.00 55.56 199 THR A CA 1
ATOM 1578 C C . THR A 1 199 ? 17.815 38.424 -23.092 1.00 55.56 199 THR A C 1
ATOM 1580 O O . THR A 1 199 ? 18.240 39.540 -23.379 1.00 55.56 199 THR A O 1
ATOM 1583 N N . LEU A 1 200 ? 18.260 37.778 -22.007 1.00 53.53 200 LEU A N 1
ATOM 1584 C CA . LEU A 1 200 ? 19.297 38.332 -21.120 1.00 53.53 200 LEU A CA 1
ATOM 1585 C C . LEU A 1 200 ? 20.670 38.423 -21.797 1.00 53.53 200 LEU A C 1
ATOM 1587 O O . LEU A 1 200 ? 21.424 39.360 -21.533 1.00 53.53 200 LEU A O 1
ATOM 1591 N N . ILE A 1 201 ? 20.987 37.466 -22.672 1.00 52.75 201 ILE A N 1
ATOM 1592 C CA . ILE A 1 201 ? 22.204 37.481 -23.490 1.00 52.75 201 ILE A CA 1
ATOM 1593 C C . ILE A 1 201 ? 22.119 38.578 -24.561 1.00 52.75 201 ILE A C 1
ATOM 1595 O O . ILE A 1 201 ? 23.111 39.268 -24.795 1.00 52.75 201 ILE A O 1
ATOM 1599 N N . GLU A 1 202 ? 20.954 38.772 -25.182 1.00 60.09 202 GLU A N 1
ATOM 1600 C CA . GLU A 1 202 ? 20.726 39.819 -26.183 1.00 60.09 202 GLU A CA 1
ATOM 1601 C C . GLU A 1 202 ? 20.743 41.239 -25.592 1.00 60.09 202 GLU A C 1
ATOM 1603 O O . GLU A 1 202 ? 21.228 42.162 -26.248 1.00 60.09 202 GLU A O 1
ATOM 1608 N N . ASP A 1 203 ? 20.280 41.422 -24.351 1.00 60.94 203 ASP A N 1
ATOM 1609 C CA . ASP A 1 203 ? 20.252 42.727 -23.671 1.00 60.94 203 ASP A CA 1
ATOM 1610 C C . ASP A 1 203 ? 21.613 43.160 -23.078 1.00 60.94 203 ASP A C 1
ATOM 1612 O O . ASP A 1 203 ? 21.722 44.272 -22.554 1.00 60.94 203 ASP A O 1
ATOM 1616 N N . GLU A 1 204 ? 22.652 42.311 -23.132 1.00 66.06 204 GLU A N 1
ATOM 1617 C CA . GLU A 1 204 ? 24.008 42.540 -22.582 1.00 66.06 204 GLU A CA 1
ATOM 1618 C C . GLU A 1 204 ? 24.042 43.067 -21.126 1.00 66.06 204 GLU A C 1
ATOM 1620 O O . GLU A 1 204 ? 25.034 43.661 -20.687 1.00 66.06 204 GLU A O 1
ATOM 1625 N N . ARG A 1 205 ? 22.973 42.873 -20.346 1.00 75.06 205 ARG A N 1
ATOM 1626 C CA . ARG A 1 205 ? 22.901 43.346 -18.958 1.00 75.06 205 ARG A CA 1
ATOM 1627 C C . ARG A 1 205 ? 23.168 42.217 -17.981 1.00 75.06 205 ARG A C 1
ATOM 1629 O O . ARG A 1 205 ? 22.735 41.085 -18.179 1.00 75.06 205 ARG A O 1
ATOM 1636 N N . GLU A 1 206 ? 23.828 42.550 -16.877 1.00 59.47 206 GLU A N 1
ATOM 1637 C CA . GLU A 1 206 ? 23.944 41.605 -15.774 1.00 59.47 206 GLU A CA 1
ATOM 1638 C C . GLU A 1 206 ? 22.547 41.333 -15.184 1.00 59.47 206 GLU A C 1
ATOM 1640 O O . GLU A 1 206 ? 21.791 42.284 -14.928 1.00 59.47 206 GLU A O 1
ATOM 1645 N N . PRO A 1 207 ? 22.168 40.056 -15.001 1.00 58.34 207 PRO A N 1
ATOM 1646 C CA . PRO A 1 207 ? 20.901 39.710 -14.380 1.00 58.34 207 PRO A CA 1
ATOM 1647 C C . PRO A 1 207 ? 20.877 40.220 -12.939 1.00 58.34 207 PRO A C 1
ATOM 1649 O O . PRO A 1 207 ? 21.877 40.195 -12.219 1.00 58.34 207 PRO A O 1
ATOM 1652 N N . THR A 1 208 ? 19.716 40.698 -12.506 1.00 74.25 208 THR A N 1
ATOM 1653 C CA . THR A 1 208 ? 19.510 41.066 -11.104 1.00 74.25 208 THR A CA 1
ATOM 1654 C C . THR A 1 208 ? 19.570 39.823 -10.215 1.00 74.25 208 THR A C 1
ATOM 1656 O O . THR A 1 208 ? 19.370 38.704 -10.683 1.00 74.25 208 THR A O 1
ATOM 1659 N N . VAL A 1 209 ? 19.801 40.002 -8.910 1.00 60.06 209 VAL A N 1
ATOM 1660 C CA . VAL A 1 209 ? 19.798 38.885 -7.944 1.00 60.06 209 VAL A CA 1
ATOM 1661 C C . VAL A 1 209 ? 18.480 38.109 -8.002 1.00 60.06 209 VAL A C 1
ATOM 1663 O O . VAL A 1 209 ? 18.509 36.889 -8.030 1.00 60.06 209 VAL A O 1
ATOM 1666 N N . THR A 1 210 ? 17.342 38.796 -8.133 1.00 61.84 210 THR A N 1
ATOM 1667 C CA . THR A 1 210 ? 16.024 38.158 -8.272 1.00 61.84 210 THR A CA 1
ATOM 1668 C C . THR A 1 210 ? 15.895 37.346 -9.563 1.00 61.84 210 THR A C 1
ATOM 1670 O O . THR A 1 210 ? 15.279 36.289 -9.554 1.00 61.84 210 THR A O 1
ATOM 1673 N N . GLU A 1 211 ? 16.487 37.797 -10.672 1.00 63.09 211 GLU A N 1
ATOM 1674 C CA . GLU A 1 211 ? 16.490 37.048 -11.938 1.00 63.09 211 GLU A CA 1
ATOM 1675 C C . GLU A 1 211 ? 17.452 35.865 -11.899 1.00 63.09 211 GLU A C 1
ATOM 1677 O O . GLU A 1 211 ? 17.120 34.810 -12.413 1.00 63.09 211 GLU A O 1
ATOM 1682 N N . LEU A 1 212 ? 18.612 36.000 -11.255 1.00 62.72 212 LEU A N 1
ATOM 1683 C CA . LEU A 1 212 ? 19.526 34.885 -11.002 1.00 62.72 212 LEU A CA 1
ATOM 1684 C C . LEU A 1 212 ? 18.902 33.847 -10.073 1.00 62.72 212 LEU A C 1
ATOM 1686 O O . LEU A 1 212 ? 19.051 32.657 -10.321 1.00 62.72 212 LEU A O 1
ATOM 1690 N N . GLU A 1 213 ? 18.190 34.276 -9.034 1.00 62.03 213 GLU A N 1
ATOM 1691 C CA . GLU A 1 213 ? 17.430 33.389 -8.155 1.00 62.03 213 GLU A CA 1
ATOM 1692 C C . GLU A 1 213 ? 16.284 32.725 -8.917 1.00 62.03 213 GLU A C 1
ATOM 1694 O O . GLU A 1 213 ? 16.147 31.515 -8.815 1.00 62.03 213 GLU A O 1
ATOM 1699 N N . ALA A 1 214 ? 15.536 33.456 -9.750 1.00 56.41 214 ALA A N 1
ATOM 1700 C CA . ALA A 1 214 ? 14.486 32.890 -10.594 1.00 56.41 214 ALA A CA 1
ATOM 1701 C C . ALA A 1 214 ? 15.039 31.939 -11.664 1.00 56.41 214 ALA A C 1
ATOM 1703 O O . ALA A 1 214 ? 14.447 30.897 -11.882 1.00 56.41 214 ALA A O 1
ATOM 1704 N N . ILE A 1 215 ? 16.180 32.232 -12.294 1.00 57.72 215 ILE A N 1
ATOM 1705 C CA . ILE A 1 215 ? 16.842 31.353 -13.272 1.00 57.72 215 ILE A CA 1
ATOM 1706 C C . ILE A 1 215 ? 17.451 30.143 -12.586 1.00 57.72 215 ILE A C 1
ATOM 1708 O O . ILE A 1 215 ? 17.356 29.059 -13.131 1.00 57.72 215 ILE A O 1
ATOM 1712 N N . THR A 1 216 ? 18.053 30.292 -11.407 1.00 55.25 216 THR A N 1
ATOM 1713 C CA . THR A 1 216 ? 18.577 29.156 -10.637 1.00 55.25 216 THR A CA 1
ATOM 1714 C C . THR A 1 216 ? 17.419 28.281 -10.184 1.00 55.25 216 THR A C 1
ATOM 1716 O O . THR A 1 216 ? 17.454 27.074 -10.377 1.00 55.25 216 THR A O 1
ATOM 1719 N N . TYR A 1 217 ? 16.353 28.883 -9.658 1.00 51.16 217 TYR A N 1
ATOM 1720 C CA . TYR A 1 217 ? 15.130 28.190 -9.277 1.00 51.16 217 TYR A CA 1
ATOM 1721 C C . TYR A 1 217 ? 14.515 27.495 -10.489 1.00 51.16 217 TYR A C 1
ATOM 1723 O O . TYR A 1 217 ? 14.362 26.284 -10.471 1.00 51.16 217 TYR A O 1
ATOM 1731 N N . CYS A 1 218 ? 14.308 28.198 -11.599 1.00 46.72 218 CYS A N 1
ATOM 1732 C CA . CYS A 1 218 ? 13.851 27.585 -12.829 1.00 46.72 218 CYS A CA 1
ATOM 1733 C C . CYS A 1 218 ? 14.833 26.501 -13.312 1.00 46.72 218 CYS A C 1
ATOM 1735 O O . CYS A 1 218 ? 14.374 25.423 -13.571 1.00 46.72 218 CYS A O 1
ATOM 1737 N N . GLN A 1 219 ? 16.156 26.656 -13.357 1.00 47.31 219 GLN A N 1
ATOM 1738 C CA . GLN A 1 219 ? 17.101 25.591 -13.763 1.00 47.31 219 GLN A CA 1
ATOM 1739 C C . GLN A 1 219 ? 17.104 24.379 -12.822 1.00 47.31 219 GLN A C 1
ATOM 1741 O O . GLN A 1 219 ? 17.455 23.281 -13.240 1.00 47.31 219 GLN A O 1
ATOM 1746 N N . THR A 1 220 ? 16.716 24.566 -11.560 1.00 47.59 220 THR A N 1
ATOM 1747 C CA . THR A 1 220 ? 16.532 23.469 -10.601 1.00 47.59 220 THR A CA 1
ATOM 1748 C C . THR A 1 220 ? 15.159 22.796 -10.774 1.00 47.59 220 THR A C 1
ATOM 1750 O O . THR A 1 220 ? 15.029 21.621 -10.465 1.00 47.59 220 THR A O 1
ATOM 1753 N N . TYR A 1 221 ? 14.157 23.513 -11.304 1.00 44.88 221 TYR A N 1
ATOM 1754 C CA . TYR A 1 221 ? 12.772 23.052 -11.527 1.00 44.88 221 TYR A CA 1
ATOM 1755 C C . TYR A 1 221 ? 12.469 22.632 -12.985 1.00 44.88 221 TYR A C 1
ATOM 1757 O O . TYR A 1 221 ? 11.544 21.872 -13.226 1.00 44.88 221 TYR A O 1
ATOM 1765 N N . TYR A 1 222 ? 13.253 23.107 -13.952 1.00 41.75 222 TYR A N 1
ATOM 1766 C CA . TYR A 1 222 ? 13.278 22.779 -15.384 1.00 41.75 222 TYR A CA 1
ATOM 1767 C C . TYR A 1 222 ? 14.281 21.640 -15.618 1.00 41.75 222 TYR A C 1
ATOM 1769 O O . TYR A 1 222 ? 14.975 21.582 -16.634 1.00 41.75 222 TYR A O 1
ATOM 1777 N N . TRP A 1 223 ? 14.390 20.748 -14.633 1.00 44.03 223 TRP A N 1
ATOM 1778 C CA . TRP A 1 223 ? 14.834 19.388 -14.877 1.00 44.03 223 TRP A CA 1
ATOM 1779 C C . TRP A 1 223 ? 13.713 18.721 -15.667 1.00 44.03 223 TRP A C 1
ATOM 1781 O O . TRP A 1 223 ? 12.741 18.260 -15.084 1.00 44.03 223 TRP A O 1
ATOM 1791 N N . ASP A 1 224 ? 13.840 18.826 -16.991 1.00 48.50 224 ASP A N 1
ATOM 1792 C CA . ASP A 1 224 ? 13.060 18.182 -18.048 1.00 48.50 224 ASP A CA 1
ATOM 1793 C C . ASP A 1 224 ? 11.633 17.764 -17.655 1.00 48.50 224 ASP A C 1
ATOM 1795 O O . ASP A 1 224 ? 11.389 16.692 -17.095 1.00 48.50 224 ASP A O 1
ATOM 1799 N N . GLU A 1 225 ? 10.648 18.549 -18.085 1.00 45.97 225 GLU A N 1
ATOM 1800 C CA . GLU A 1 225 ? 9.256 18.077 -18.152 1.00 45.97 225 GLU A CA 1
ATOM 1801 C C . GLU A 1 225 ? 9.114 16.808 -19.023 1.00 45.97 225 GLU A C 1
ATOM 1803 O O . GLU A 1 225 ? 8.138 16.060 -18.893 1.00 45.97 225 GLU A O 1
ATOM 1808 N N . ASP A 1 226 ? 10.115 16.535 -19.867 1.00 47.94 226 ASP A N 1
ATOM 1809 C CA . ASP A 1 226 ? 10.256 15.309 -20.651 1.00 47.94 226 ASP A CA 1
ATOM 1810 C C . ASP A 1 226 ? 10.786 14.116 -19.833 1.00 47.94 226 ASP A C 1
ATOM 1812 O O . ASP A 1 226 ? 10.567 12.970 -20.221 1.00 47.94 226 ASP A O 1
ATOM 1816 N N . LEU A 1 227 ? 11.415 14.351 -18.676 1.00 48.50 227 LEU A N 1
ATOM 1817 C CA . LEU A 1 227 ? 12.026 13.314 -17.844 1.00 48.50 227 LEU A CA 1
ATOM 1818 C C . LEU A 1 227 ? 11.229 12.973 -16.603 1.00 48.50 227 LEU A C 1
ATOM 1820 O O . LEU A 1 227 ? 11.451 11.888 -16.079 1.00 48.50 227 LEU A O 1
ATOM 1824 N N . SER A 1 228 ? 10.320 13.836 -16.134 1.00 56.75 228 SER A N 1
ATOM 1825 C CA . SER A 1 228 ? 9.376 13.465 -15.076 1.00 56.75 228 SER A CA 1
ATOM 1826 C C . SER A 1 228 ? 8.195 12.653 -15.640 1.00 56.75 228 SER A C 1
ATOM 1828 O O . SER A 1 228 ? 7.388 13.176 -16.417 1.00 56.75 228 SER A O 1
ATOM 1830 N N . ALA A 1 229 ? 8.007 11.400 -15.203 1.00 58.84 229 ALA A N 1
ATOM 1831 C CA . ALA A 1 229 ? 6.787 10.635 -15.481 1.00 58.84 229 ALA A CA 1
ATOM 1832 C C . ALA A 1 229 ? 5.562 11.279 -14.823 1.00 58.84 229 ALA A C 1
ATOM 1834 O O . ALA A 1 229 ? 4.434 11.003 -15.225 1.00 58.84 229 ALA A O 1
ATOM 1835 N N . CYS A 1 230 ? 5.772 12.160 -13.840 1.00 73.31 230 CYS A N 1
ATOM 1836 C CA . CYS A 1 230 ? 4.722 12.732 -13.019 1.00 73.31 230 CYS A CA 1
ATOM 1837 C C . CYS A 1 230 ? 4.603 14.239 -13.251 1.00 73.31 230 CYS A C 1
ATOM 1839 O O . CYS A 1 230 ? 5.540 14.999 -13.002 1.00 73.31 230 CYS A O 1
ATOM 1841 N N . LEU A 1 231 ? 3.436 14.679 -13.721 1.00 71.38 231 LEU A N 1
ATOM 1842 C CA . LEU A 1 231 ? 3.169 16.092 -13.989 1.00 71.38 231 LEU A CA 1
ATOM 1843 C C . LEU A 1 231 ? 2.668 16.816 -12.728 1.00 71.38 231 LEU A C 1
ATOM 1845 O O . LEU A 1 231 ? 1.770 16.299 -12.055 1.00 71.38 231 LEU A O 1
ATOM 1849 N N . PRO A 1 232 ? 3.165 18.026 -12.412 1.00 68.94 232 PRO A N 1
ATOM 1850 C CA . PRO A 1 232 ? 2.565 18.869 -11.383 1.00 68.94 232 PRO A CA 1
ATOM 1851 C C . PRO A 1 232 ? 1.087 19.142 -11.688 1.00 68.94 232 PRO A C 1
ATOM 1853 O O . PRO A 1 232 ? 0.705 19.338 -12.843 1.00 68.94 232 PRO A O 1
ATOM 1856 N N . SER A 1 233 ? 0.237 19.187 -10.659 1.00 69.44 233 SER A N 1
ATOM 1857 C CA . SER A 1 233 ? -1.193 19.446 -10.848 1.00 69.44 233 SER A CA 1
ATOM 1858 C C . SER A 1 233 ? -1.804 20.286 -9.730 1.00 69.44 233 SER A C 1
ATOM 1860 O O . SER A 1 233 ? -1.645 20.001 -8.545 1.00 69.44 233 SER A O 1
ATOM 1862 N N . ASP A 1 234 ? -2.582 21.304 -10.110 1.00 73.50 234 ASP A N 1
ATOM 1863 C CA . ASP A 1 234 ? -3.430 22.076 -9.189 1.00 73.50 234 ASP A CA 1
ATOM 1864 C C . ASP A 1 234 ? -4.755 21.371 -8.853 1.00 73.50 234 ASP A C 1
ATOM 1866 O O . ASP A 1 234 ? -5.519 21.848 -7.996 1.00 73.50 234 ASP A O 1
ATOM 1870 N N . SER A 1 235 ? -5.031 20.244 -9.517 1.00 77.56 235 SER A N 1
ATOM 1871 C CA . SER A 1 235 ? -6.209 19.407 -9.284 1.00 77.56 235 SER A CA 1
ATOM 1872 C C . SER A 1 235 ? -6.091 18.576 -8.011 1.00 77.56 235 SER A C 1
ATOM 1874 O O . SER A 1 235 ? -7.051 17.922 -7.626 1.00 77.56 235 SER A O 1
ATOM 1876 N N . VAL A 1 236 ? -4.948 18.610 -7.330 1.00 77.62 236 VAL A N 1
ATOM 1877 C CA . VAL A 1 236 ? -4.714 17.873 -6.093 1.00 77.62 236 VAL A CA 1
ATOM 1878 C C . VAL A 1 236 ? -4.376 18.850 -4.968 1.00 77.62 236 VAL A C 1
ATOM 1880 O O . VAL A 1 236 ? -3.612 19.797 -5.146 1.00 77.62 236 VAL A O 1
ATOM 1883 N N . ALA A 1 237 ? -4.980 18.647 -3.799 1.00 83.12 237 ALA A N 1
ATOM 1884 C CA . ALA A 1 237 ? -4.648 19.357 -2.572 1.00 83.12 237 ALA A CA 1
ATOM 1885 C C . ALA A 1 237 ? -4.375 18.346 -1.458 1.00 83.12 237 ALA A C 1
ATOM 1887 O O . ALA A 1 237 ? -5.232 17.523 -1.146 1.00 83.12 237 ALA A O 1
ATOM 1888 N N . LEU A 1 238 ? -3.195 18.431 -0.852 1.00 83.94 238 LEU A N 1
ATOM 1889 C CA . LEU A 1 238 ? -2.763 17.563 0.235 1.00 83.94 238 LEU A CA 1
ATOM 1890 C C . LEU A 1 238 ? -2.670 18.377 1.525 1.00 83.94 238 LEU A C 1
ATOM 1892 O O . LEU A 1 238 ? -2.049 19.436 1.554 1.00 83.94 238 LEU A O 1
ATOM 1896 N N . THR A 1 239 ? -3.329 17.909 2.581 1.00 87.81 239 THR A N 1
ATOM 1897 C CA . THR A 1 239 ? -3.225 18.479 3.931 1.00 87.81 239 THR A CA 1
ATOM 1898 C C . THR A 1 239 ? -2.502 17.482 4.818 1.00 87.81 239 THR A C 1
ATOM 1900 O O . THR A 1 239 ? -3.043 16.418 5.097 1.00 87.81 239 THR A O 1
ATOM 1903 N N . GLU A 1 240 ? -1.286 17.794 5.250 1.00 87.88 240 GLU A N 1
ATOM 1904 C CA . GLU A 1 240 ? -0.530 16.900 6.128 1.00 87.88 240 GLU A CA 1
ATOM 1905 C C . GLU A 1 240 ? -1.132 16.856 7.538 1.00 87.88 240 GLU A C 1
ATOM 1907 O O . GLU A 1 240 ? -1.462 17.890 8.119 1.00 87.88 240 GLU A O 1
ATOM 1912 N N . LEU A 1 241 ? -1.242 15.650 8.098 1.00 90.69 241 LEU A N 1
ATOM 1913 C CA . LEU A 1 241 ? -1.660 15.409 9.484 1.00 90.69 241 LEU A CA 1
ATOM 1914 C C . LEU A 1 241 ? -0.470 15.166 10.421 1.00 90.69 241 LEU A C 1
ATOM 1916 O O . LEU A 1 241 ? -0.632 15.157 11.639 1.00 90.69 241 LEU A O 1
ATOM 1920 N N . GLY A 1 242 ? 0.728 14.980 9.865 1.00 91.44 242 GLY A N 1
ATOM 1921 C CA . GLY A 1 242 ? 1.951 14.756 10.625 1.00 91.44 242 GLY A CA 1
ATOM 1922 C C . GLY A 1 242 ? 2.386 13.291 10.680 1.00 91.44 242 GLY A C 1
ATOM 1923 O O . GLY A 1 242 ? 1.901 12.437 9.937 1.00 91.44 242 GLY A O 1
ATOM 1924 N N . LYS A 1 243 ? 3.333 13.002 11.580 1.00 93.81 243 LYS A N 1
ATOM 1925 C CA . LYS A 1 243 ? 3.761 11.635 11.908 1.00 93.81 243 LYS A CA 1
ATOM 1926 C C . LYS A 1 243 ? 2.706 11.000 12.807 1.00 93.81 243 LYS A C 1
ATOM 1928 O O . LYS A 1 243 ? 2.452 11.516 13.893 1.00 93.81 243 LYS A O 1
ATOM 1933 N N . VAL A 1 244 ? 2.119 9.891 12.371 1.00 95.25 244 VAL A N 1
ATOM 1934 C CA . VAL A 1 244 ? 1.043 9.202 13.104 1.00 95.25 244 VAL A CA 1
ATOM 1935 C C . VAL A 1 244 ? 1.521 7.937 13.810 1.00 95.25 244 VAL A C 1
ATOM 1937 O O . VAL A 1 244 ? 0.912 7.521 14.792 1.00 95.25 244 VAL A O 1
ATOM 1940 N N . ILE A 1 245 ? 2.625 7.342 13.350 1.00 96.25 245 ILE A N 1
ATOM 1941 C CA . ILE A 1 245 ? 3.314 6.236 14.024 1.00 96.25 245 ILE A CA 1
ATOM 1942 C C . ILE A 1 245 ? 4.813 6.484 13.879 1.00 96.25 245 ILE A C 1
ATOM 1944 O O . ILE A 1 245 ? 5.306 6.605 12.765 1.00 96.25 245 ILE A O 1
ATOM 1948 N N . THR A 1 246 ? 5.555 6.562 14.978 1.00 94.69 246 THR A N 1
ATOM 1949 C CA . THR A 1 246 ? 7.022 6.622 14.962 1.00 94.69 246 THR A CA 1
ATOM 1950 C C . THR A 1 246 ? 7.611 5.315 15.463 1.00 94.69 246 THR A C 1
ATOM 1952 O O . THR A 1 246 ? 6.927 4.513 16.105 1.00 94.69 246 THR A O 1
ATOM 1955 N N . TYR A 1 247 ? 8.904 5.121 15.216 1.00 93.19 247 TYR A N 1
ATOM 1956 C CA . TYR A 1 247 ? 9.683 4.057 15.836 1.00 93.19 247 TYR A CA 1
ATOM 1957 C C . TYR A 1 247 ? 9.457 3.970 17.360 1.00 93.19 247 TYR A C 1
ATOM 1959 O O . TYR A 1 247 ? 9.205 2.886 17.893 1.00 93.19 247 TYR A O 1
ATOM 1967 N N . GLU A 1 248 ? 9.483 5.106 18.074 1.00 92.88 248 GLU A N 1
ATOM 1968 C CA . GLU A 1 248 ? 9.259 5.118 19.524 1.00 92.88 248 GLU A CA 1
ATOM 1969 C C . GLU A 1 248 ? 7.809 4.817 19.901 1.00 92.88 248 GLU A C 1
ATOM 1971 O O . GLU A 1 248 ? 7.575 4.062 20.845 1.00 92.88 248 GLU A O 1
ATOM 1976 N N . SER A 1 249 ? 6.826 5.378 19.184 1.00 94.31 249 SER A N 1
ATOM 1977 C CA . SER A 1 249 ? 5.412 5.140 19.503 1.00 94.31 249 SER A CA 1
ATOM 1978 C C . SER A 1 249 ? 4.987 3.699 19.212 1.00 94.31 249 SER A C 1
ATOM 1980 O O . SER A 1 249 ? 4.079 3.187 19.863 1.00 94.31 249 SER A O 1
ATOM 1982 N N . ALA A 1 250 ? 5.651 3.040 18.258 1.00 95.69 250 ALA A N 1
ATOM 1983 C CA . ALA A 1 250 ? 5.512 1.613 17.986 1.00 95.69 250 ALA A CA 1
ATOM 1984 C C . ALA A 1 250 ? 6.175 0.723 19.052 1.00 95.69 250 ALA A C 1
ATOM 1986 O O . ALA A 1 250 ? 5.924 -0.480 19.078 1.00 95.69 250 ALA A O 1
ATOM 1987 N N . GLY A 1 251 ? 6.971 1.296 19.963 1.00 94.56 251 GLY A N 1
ATOM 1988 C CA . GLY A 1 251 ? 7.629 0.553 21.036 1.00 94.56 251 GLY A CA 1
ATOM 1989 C C . GLY A 1 251 ? 8.717 -0.394 20.528 1.00 94.56 251 GLY A C 1
ATOM 1990 O O . GLY A 1 251 ? 8.941 -1.441 21.134 1.00 94.56 251 GLY A O 1
ATOM 1991 N N . LEU A 1 252 ? 9.368 -0.054 19.411 1.00 92.31 252 LEU A N 1
ATOM 1992 C CA . LEU A 1 252 ? 10.376 -0.904 18.785 1.00 92.31 252 LEU A CA 1
ATOM 1993 C C . LEU A 1 252 ? 11.722 -0.826 19.525 1.00 92.31 252 LEU A C 1
ATOM 1995 O O . LEU A 1 252 ? 12.225 0.250 19.852 1.00 92.31 252 LEU A O 1
ATOM 1999 N N . GLU A 1 253 ? 12.351 -1.981 19.751 1.00 86.94 253 GLU A N 1
ATOM 2000 C CA . GLU A 1 253 ? 13.726 -2.072 20.272 1.00 86.94 253 GLU A CA 1
ATOM 2001 C C . GLU A 1 253 ? 14.782 -2.101 19.151 1.00 86.94 253 GLU A C 1
ATOM 2003 O O . GLU A 1 253 ? 15.907 -1.628 19.342 1.00 86.94 253 GLU A O 1
ATOM 2008 N N . SER A 1 254 ? 14.393 -2.600 17.973 1.00 83.94 254 SER A N 1
ATOM 2009 C CA . SER A 1 254 ? 15.137 -2.610 16.708 1.00 83.94 254 SER A CA 1
ATOM 2010 C C . SER A 1 254 ? 14.158 -2.612 15.526 1.00 83.94 254 SER A C 1
ATOM 2012 O O . SER A 1 254 ? 12.958 -2.823 15.703 1.00 83.94 254 SER A O 1
ATOM 2014 N N . GLY A 1 255 ? 14.670 -2.399 14.311 1.00 84.69 255 GLY A N 1
ATOM 2015 C CA . GLY A 1 255 ? 13.883 -2.470 13.076 1.00 84.69 255 GLY A CA 1
ATOM 2016 C C . GLY A 1 255 ? 13.437 -1.103 12.570 1.00 84.69 255 GLY A C 1
ATOM 2017 O O . GLY A 1 255 ? 14.120 -0.110 12.792 1.00 84.69 255 GLY A O 1
ATOM 2018 N N . PHE A 1 256 ? 12.325 -1.062 11.850 1.00 91.50 256 PHE A N 1
ATOM 2019 C CA . PHE A 1 256 ? 11.776 0.148 11.246 1.00 91.50 256 PHE A CA 1
ATOM 2020 C C . PHE A 1 256 ? 10.246 0.090 11.257 1.00 91.50 256 PHE A C 1
ATOM 2022 O O . PHE A 1 256 ? 9.669 -0.975 11.478 1.00 91.50 256 PHE A O 1
ATOM 2029 N N . VAL A 1 257 ? 9.611 1.234 11.024 1.00 93.75 257 VAL A N 1
ATOM 2030 C CA . VAL A 1 257 ? 8.181 1.363 10.746 1.00 93.75 257 VAL A CA 1
ATOM 2031 C C . VAL A 1 257 ? 8.033 1.690 9.262 1.00 93.75 257 VAL A C 1
ATOM 2033 O O . VAL A 1 257 ? 8.546 2.719 8.829 1.00 93.75 257 VAL A O 1
ATOM 2036 N N . ALA A 1 258 ? 7.370 0.830 8.492 1.00 93.12 258 ALA A N 1
ATOM 2037 C CA . ALA A 1 258 ? 7.144 1.047 7.059 1.00 93.12 258 ALA A CA 1
ATOM 2038 C C . ALA A 1 258 ? 5.901 0.309 6.551 1.00 93.12 258 ALA A C 1
ATOM 2040 O O . ALA A 1 258 ? 5.235 -0.386 7.323 1.00 93.12 258 ALA A O 1
ATOM 2041 N N . GLY A 1 259 ? 5.610 0.442 5.254 1.00 90.69 259 GLY A N 1
ATOM 2042 C CA . GLY A 1 259 ? 4.624 -0.369 4.540 1.00 90.69 259 GLY A CA 1
ATOM 2043 C C . GLY A 1 259 ? 3.273 -0.393 5.248 1.00 90.69 259 GLY A C 1
ATOM 2044 O O . GLY A 1 259 ? 2.876 -1.417 5.804 1.00 90.69 259 GLY A O 1
ATOM 2045 N N . SER A 1 260 ? 2.602 0.754 5.304 1.00 95.38 260 SER A N 1
ATOM 2046 C CA . SER A 1 260 ? 1.308 0.876 5.973 1.00 95.38 260 SER A CA 1
ATOM 2047 C C . SER A 1 260 ? 0.150 0.463 5.071 1.00 95.38 260 SER A C 1
ATOM 2049 O O . SER A 1 260 ? 0.222 0.648 3.867 1.00 95.38 260 SER A O 1
ATOM 2051 N N . THR A 1 261 ? -0.950 0.008 5.663 1.00 97.31 261 THR A N 1
ATOM 2052 C CA . THR A 1 261 ? -2.258 -0.067 5.010 1.00 97.31 261 THR A CA 1
ATOM 2053 C C . THR A 1 261 ? -3.366 0.282 5.991 1.00 97.31 261 THR A C 1
ATOM 2055 O O . THR A 1 261 ? -3.366 -0.206 7.125 1.00 97.31 261 THR A O 1
ATOM 2058 N N . ALA A 1 262 ? -4.306 1.130 5.585 1.00 97.00 262 ALA A N 1
ATOM 2059 C CA . ALA A 1 262 ? -5.392 1.601 6.430 1.00 97.00 262 ALA A CA 1
ATOM 2060 C C . ALA A 1 262 ? -6.747 1.025 5.994 1.00 97.00 262 ALA A C 1
ATOM 2062 O O . ALA A 1 262 ? -7.043 0.879 4.812 1.00 97.00 262 ALA A O 1
ATOM 2063 N N . VAL A 1 263 ? -7.616 0.736 6.964 1.00 96.81 263 VAL A N 1
ATOM 2064 C CA . VAL A 1 263 ? -9.012 0.344 6.727 1.00 96.81 263 VAL A CA 1
ATOM 2065 C C . VAL A 1 263 ? -9.958 1.067 7.673 1.00 96.81 263 VAL A C 1
ATOM 2067 O O . VAL A 1 263 ? -9.634 1.307 8.839 1.00 96.81 263 VAL A O 1
ATOM 2070 N N . VAL A 1 264 ? -11.163 1.367 7.186 1.00 95.31 264 VAL A N 1
ATOM 2071 C CA . VAL A 1 264 ? -12.270 1.830 8.031 1.00 95.31 264 VAL A CA 1
ATOM 2072 C C . VAL A 1 264 ? -12.963 0.618 8.651 1.00 95.31 264 VAL A C 1
ATOM 2074 O O . VAL A 1 264 ? -13.475 -0.259 7.957 1.00 95.31 264 VAL A O 1
ATOM 2077 N N . MET A 1 265 ? -12.987 0.578 9.978 1.00 94.12 265 MET A N 1
ATOM 2078 C CA . MET A 1 265 ? -13.665 -0.446 10.764 1.00 94.12 265 MET A CA 1
ATOM 2079 C C . MET A 1 265 ? -15.176 -0.178 10.816 1.00 94.12 265 MET A C 1
ATOM 2081 O O . MET A 1 265 ? -15.641 0.939 10.598 1.00 94.12 265 MET A O 1
ATOM 2085 N N . ALA A 1 266 ? -15.970 -1.192 11.175 1.00 91.44 266 ALA A N 1
ATOM 2086 C CA . ALA A 1 266 ? -17.435 -1.079 11.231 1.00 91.44 266 ALA A CA 1
ATOM 2087 C C . ALA A 1 266 ? -17.957 -0.001 12.208 1.00 91.44 266 ALA A C 1
ATOM 2089 O O . ALA A 1 266 ? -19.089 0.460 12.073 1.00 91.44 266 ALA A O 1
ATOM 2090 N N . ASP A 1 267 ? -17.151 0.393 13.196 1.00 92.31 267 ASP A N 1
ATOM 2091 C CA . ASP A 1 267 ? -17.457 1.464 14.149 1.00 92.31 267 ASP A CA 1
ATOM 2092 C C . ASP A 1 267 ? -16.964 2.854 13.695 1.00 92.31 267 ASP A C 1
ATOM 2094 O O . ASP A 1 267 ? -17.075 3.821 14.447 1.00 92.31 267 ASP A O 1
ATOM 2098 N N . GLY A 1 268 ? -16.440 2.965 12.469 1.00 93.31 268 GLY A N 1
ATOM 2099 C CA . GLY A 1 268 ? -15.932 4.199 11.870 1.00 93.31 268 GLY A CA 1
ATOM 2100 C C . GLY A 1 268 ? -14.517 4.582 12.307 1.00 93.31 268 GLY A C 1
ATOM 2101 O O . GLY A 1 268 ? -14.012 5.621 11.880 1.00 93.31 268 GLY A O 1
ATOM 2102 N N . ARG A 1 269 ? -13.863 3.782 13.159 1.00 95.81 269 ARG A N 1
ATOM 2103 C CA . ARG A 1 269 ? -12.443 3.971 13.480 1.00 95.81 269 ARG A CA 1
ATOM 2104 C C . ARG A 1 269 ? -11.571 3.521 12.318 1.00 95.81 269 ARG A C 1
ATOM 2106 O O . ARG A 1 269 ? -11.953 2.634 11.561 1.00 95.81 269 ARG A O 1
ATOM 2113 N N . ILE A 1 270 ? -10.389 4.110 12.202 1.00 97.31 270 ILE A N 1
ATOM 2114 C CA . ILE A 1 270 ? -9.387 3.686 11.225 1.00 97.31 270 ILE A CA 1
ATOM 2115 C C . ILE A 1 270 ? -8.404 2.768 11.931 1.00 97.31 270 ILE A C 1
ATOM 2117 O O . ILE A 1 270 ? -7.860 3.131 12.973 1.00 97.31 270 ILE A O 1
ATOM 2121 N N . ARG A 1 271 ? -8.169 1.585 11.366 1.00 98.12 271 ARG A N 1
ATOM 2122 C CA . ARG A 1 271 ? -7.073 0.710 11.779 1.00 98.12 271 ARG A CA 1
ATOM 2123 C C . ARG A 1 271 ? -6.015 0.693 10.687 1.00 98.12 271 ARG A C 1
ATOM 2125 O O . ARG A 1 271 ? -6.336 0.479 9.523 1.00 98.12 271 ARG A O 1
ATOM 2132 N N . VAL A 1 272 ? -4.772 0.908 11.089 1.00 98.44 272 VAL A N 1
ATOM 2133 C CA . VAL A 1 272 ? -3.583 0.845 10.244 1.00 98.44 272 VAL A CA 1
ATOM 2134 C C . VAL A 1 272 ? -2.811 -0.416 10.596 1.00 98.44 272 VAL A C 1
ATOM 2136 O O . VAL A 1 272 ? -2.534 -0.665 11.769 1.00 98.44 272 VAL A O 1
ATOM 2139 N N . TYR A 1 273 ? -2.452 -1.202 9.591 1.00 98.56 273 TYR A N 1
ATOM 2140 C CA . TYR A 1 273 ? -1.486 -2.289 9.703 1.00 98.56 273 TYR A CA 1
ATOM 2141 C C . TYR A 1 273 ? -0.173 -1.843 9.085 1.00 98.56 273 TYR A C 1
ATOM 2143 O O . TYR A 1 273 ? -0.187 -1.146 8.078 1.00 98.56 273 TYR A O 1
ATOM 2151 N N . PHE A 1 274 ? 0.951 -2.217 9.681 1.00 97.69 274 PHE A N 1
ATOM 2152 C CA . 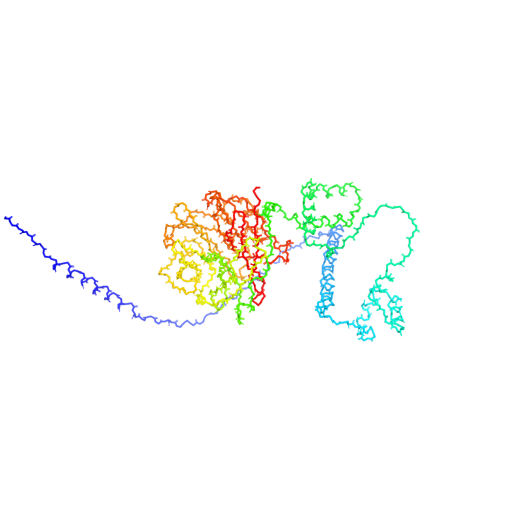PHE A 1 274 ? 2.258 -1.756 9.225 1.00 97.69 274 PHE A CA 1
ATOM 2153 C C . PHE A 1 274 ? 3.364 -2.752 9.542 1.00 97.69 274 PHE A C 1
ATOM 2155 O O . PHE A 1 274 ? 3.221 -3.596 10.426 1.00 97.69 274 PHE A O 1
ATOM 2162 N N . GLU A 1 275 ? 4.478 -2.653 8.832 1.00 95.88 275 GLU A N 1
ATOM 2163 C CA . GLU A 1 275 ? 5.690 -3.404 9.133 1.00 95.88 275 GLU A CA 1
ATOM 2164 C C . GLU A 1 275 ? 6.426 -2.776 10.320 1.00 95.88 275 GLU A C 1
ATOM 2166 O O . GLU A 1 275 ? 6.766 -1.598 10.295 1.00 95.88 275 GLU A O 1
ATOM 2171 N N . GLY A 1 276 ? 6.671 -3.573 11.363 1.00 95.62 276 GLY A N 1
ATOM 2172 C CA . GLY A 1 276 ? 7.431 -3.201 12.561 1.00 95.62 276 GLY A CA 1
ATOM 2173 C C . GLY A 1 276 ? 8.818 -3.847 12.612 1.00 95.62 276 GLY A C 1
ATOM 2174 O O . GLY A 1 276 ? 9.288 -4.225 13.692 1.00 95.62 276 GLY A O 1
ATOM 2175 N N . GLY A 1 277 ? 9.432 -4.079 11.447 1.00 90.75 277 GLY A N 1
ATOM 2176 C CA . GLY A 1 277 ? 10.712 -4.768 11.292 1.00 90.75 277 GLY A CA 1
ATOM 2177 C C . GLY A 1 277 ? 10.730 -6.150 11.956 1.00 90.75 277 GLY A C 1
ATOM 2178 O O . GLY A 1 277 ? 9.937 -7.035 11.630 1.00 90.75 277 GLY A O 1
ATOM 2179 N N . ASP A 1 278 ? 11.613 -6.324 12.944 1.00 92.38 278 ASP A N 1
ATOM 2180 C CA . ASP A 1 278 ? 11.808 -7.587 13.674 1.00 92.38 278 ASP A CA 1
ATOM 2181 C C . ASP A 1 278 ? 10.581 -8.030 14.496 1.00 92.38 278 ASP A C 1
ATOM 2183 O O . ASP A 1 278 ? 10.568 -9.145 15.015 1.00 92.38 278 ASP A O 1
ATOM 2187 N N . ASN A 1 279 ? 9.550 -7.186 14.620 1.00 95.00 279 ASN A N 1
ATOM 2188 C CA . ASN A 1 279 ? 8.297 -7.512 15.309 1.00 95.00 279 ASN A CA 1
ATOM 2189 C C . ASN A 1 279 ? 7.209 -8.066 14.374 1.00 95.00 279 ASN A C 1
ATOM 2191 O O . ASN A 1 279 ? 6.165 -8.499 14.863 1.00 95.00 279 ASN A O 1
ATOM 2195 N N . GLY A 1 280 ? 7.452 -8.096 13.059 1.00 96.06 280 GLY A N 1
ATOM 2196 C CA . GLY A 1 280 ? 6.488 -8.537 12.049 1.00 96.06 280 GLY A CA 1
ATOM 2197 C C . GLY A 1 280 ? 5.471 -7.458 11.683 1.00 96.06 280 GLY A C 1
ATOM 2198 O O . GLY A 1 280 ? 5.777 -6.268 11.740 1.00 96.06 280 GLY A O 1
ATOM 2199 N N . ILE A 1 281 ? 4.260 -7.867 11.295 1.00 98.12 281 ILE A N 1
ATOM 2200 C CA . ILE A 1 281 ? 3.181 -6.916 11.004 1.00 98.12 281 ILE A CA 1
ATOM 2201 C C . ILE A 1 281 ? 2.515 -6.521 12.313 1.00 98.12 281 ILE A C 1
ATOM 2203 O O . ILE A 1 281 ? 2.066 -7.375 13.082 1.00 98.12 281 ILE A O 1
ATOM 2207 N N . MET A 1 282 ? 2.429 -5.222 12.546 1.00 98.44 282 MET A N 1
ATOM 2208 C CA . MET A 1 282 ? 1.809 -4.600 13.704 1.00 98.44 282 MET A CA 1
ATOM 2209 C C . MET A 1 282 ? 0.527 -3.875 13.301 1.00 98.44 282 MET A C 1
ATOM 2211 O O . MET A 1 282 ? 0.243 -3.689 12.119 1.00 98.44 282 MET A O 1
ATOM 2215 N N . SER A 1 283 ? -0.270 -3.487 14.293 1.00 98.50 283 SER A N 1
ATOM 2216 C CA . SER A 1 283 ? -1.474 -2.682 14.086 1.00 98.50 283 SER A CA 1
ATOM 2217 C C . SER A 1 283 ? -1.539 -1.493 15.034 1.00 98.50 283 SER A C 1
ATOM 2219 O O . SER A 1 283 ? -1.011 -1.535 16.149 1.00 98.50 283 SER A O 1
ATOM 2221 N N . ALA A 1 284 ? -2.197 -0.434 14.579 1.00 98.44 284 ALA A N 1
ATOM 2222 C CA . ALA A 1 284 ? -2.597 0.711 15.374 1.00 98.44 284 ALA A CA 1
ATOM 2223 C C . ALA A 1 284 ? -4.024 1.122 15.002 1.00 98.44 284 ALA A C 1
ATOM 2225 O O . ALA A 1 284 ? -4.419 1.017 13.844 1.00 98.44 284 ALA A O 1
ATOM 2226 N N . ILE A 1 285 ? -4.802 1.609 15.963 1.00 98.00 285 ILE A N 1
ATOM 2227 C CA . ILE A 1 285 ? -6.198 2.002 15.745 1.00 98.00 285 ILE A CA 1
ATOM 2228 C C . ILE A 1 285 ? -6.454 3.418 16.238 1.00 98.00 285 ILE A C 1
ATOM 2230 O O . ILE A 1 285 ? -5.887 3.845 17.246 1.00 98.00 285 ILE A O 1
ATOM 2234 N N . SER A 1 286 ? -7.327 4.144 15.543 1.00 97.44 286 SER A N 1
ATOM 2235 C CA . SER A 1 286 ? -7.748 5.464 15.982 1.00 97.44 286 SER A CA 1
ATOM 2236 C C . SER A 1 286 ? -8.528 5.383 17.294 1.00 97.44 286 SER A C 1
ATOM 2238 O O . SER A 1 286 ? -9.290 4.444 17.538 1.00 97.44 286 SER A O 1
ATOM 2240 N N . SER A 1 287 ? -8.340 6.364 18.175 1.00 92.12 287 SER A N 1
ATOM 2241 C CA . SER A 1 287 ? -9.043 6.412 19.467 1.00 92.12 287 SER A CA 1
ATOM 2242 C C . SER A 1 287 ? -10.544 6.694 19.307 1.00 92.12 287 SER A C 1
ATOM 2244 O O . SER A 1 287 ? -11.366 6.249 20.113 1.00 92.12 287 SER A O 1
ATOM 2246 N N . THR A 1 288 ? -10.908 7.400 18.238 1.00 92.06 288 THR A N 1
ATOM 2247 C CA . THR A 1 288 ? -12.272 7.806 17.895 1.00 92.06 288 THR A CA 1
ATOM 2248 C C . THR A 1 288 ? -12.565 7.547 16.415 1.00 92.06 288 THR A C 1
ATOM 2250 O O . THR A 1 288 ? -11.633 7.379 15.619 1.00 92.06 288 THR A O 1
ATOM 2253 N N . PRO A 1 289 ? -13.852 7.460 16.023 1.00 93.50 289 PRO A N 1
ATOM 2254 C CA . PRO A 1 289 ? -14.227 7.418 14.617 1.00 93.50 289 PRO A CA 1
ATOM 2255 C C . PRO A 1 289 ? -13.722 8.654 13.879 1.00 93.50 289 PRO A C 1
ATOM 2257 O O . PRO A 1 289 ? -13.834 9.772 14.387 1.00 93.50 289 PRO A O 1
ATOM 2260 N N . VAL A 1 290 ? -13.188 8.452 12.679 1.00 88.44 290 VAL A N 1
ATOM 2261 C CA . VAL A 1 290 ? -12.619 9.534 11.876 1.00 88.44 290 VAL A CA 1
ATOM 2262 C C . VAL A 1 290 ? -13.749 10.220 11.111 1.00 88.44 290 VAL A C 1
ATOM 2264 O O . VAL A 1 290 ? -14.502 9.580 10.380 1.00 88.44 290 VAL A O 1
ATOM 2267 N N . VAL A 1 291 ? -13.910 11.526 11.329 1.00 89.88 291 VAL A N 1
ATOM 2268 C CA . VAL A 1 291 ? -15.030 12.319 10.801 1.00 89.88 291 VAL A CA 1
ATOM 2269 C C . VAL A 1 291 ? -14.539 13.610 10.153 1.00 89.88 291 VAL A C 1
ATOM 2271 O O . VAL A 1 291 ? -13.550 14.200 10.589 1.00 89.88 291 VAL A O 1
ATOM 2274 N N . SER A 1 292 ? -15.262 14.062 9.127 1.00 89.06 292 SER A N 1
ATOM 2275 C CA . SER A 1 292 ? -15.021 15.344 8.460 1.00 89.06 292 SER A CA 1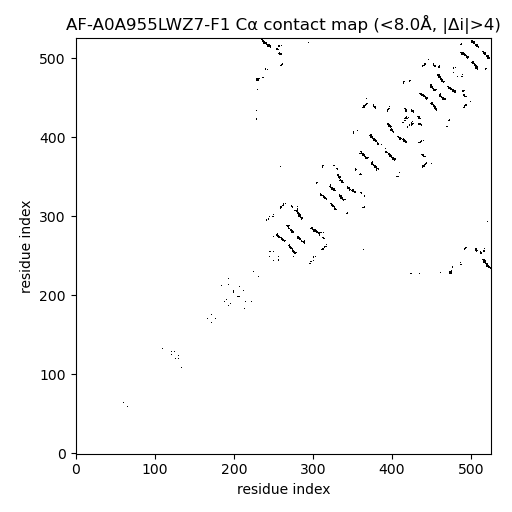
ATOM 2276 C C . SER A 1 292 ? -15.043 16.490 9.491 1.00 89.06 292 SER A C 1
ATOM 2278 O O . SER A 1 292 ? -15.931 16.502 10.355 1.00 89.06 292 SER A O 1
ATOM 2280 N N . PRO A 1 293 ? -14.086 17.440 9.458 1.00 88.50 293 PRO A N 1
ATOM 2281 C CA . PRO A 1 293 ? -13.168 17.759 8.349 1.00 88.50 293 PRO A CA 1
ATOM 2282 C C . PRO A 1 293 ? -11.877 16.919 8.214 1.00 88.50 293 PRO A C 1
ATOM 2284 O O . PRO A 1 293 ? -11.118 17.164 7.277 1.00 88.50 293 PRO A O 1
ATOM 2287 N N . TYR A 1 294 ? -11.671 15.889 9.047 1.00 90.44 294 TYR A N 1
ATOM 2288 C CA . TYR A 1 294 ? -10.481 15.014 9.048 1.00 90.44 294 TYR A CA 1
ATOM 2289 C C . TYR A 1 294 ? -9.161 15.712 9.412 1.00 90.44 294 TYR A C 1
ATOM 2291 O O . TYR A 1 294 ? -8.097 15.317 8.950 1.00 90.44 294 TYR A O 1
ATOM 2299 N N . ASP A 1 295 ? -9.224 16.731 10.269 1.00 86.56 295 ASP A N 1
ATOM 2300 C CA . ASP A 1 295 ? -8.067 17.569 10.618 1.00 86.56 295 ASP A CA 1
ATOM 2301 C C . ASP A 1 295 ? -7.055 16.888 11.560 1.00 86.56 295 ASP A C 1
ATOM 2303 O O . ASP A 1 295 ? -5.998 17.450 11.843 1.00 86.56 295 ASP A O 1
ATOM 2307 N N . SER A 1 296 ? -7.362 15.699 12.089 1.00 88.69 296 SER A N 1
ATOM 2308 C CA . SER A 1 296 ? -6.445 14.945 12.943 1.00 88.69 296 SER A CA 1
ATOM 2309 C C . SER A 1 296 ? -6.645 13.435 12.839 1.00 88.69 296 SER A C 1
ATOM 2311 O O . SER A 1 296 ? -7.743 12.938 12.577 1.00 88.69 296 SER A O 1
ATOM 2313 N N . LEU A 1 297 ? -5.559 12.700 13.085 1.00 93.69 297 LEU A N 1
ATOM 2314 C CA . LEU A 1 297 ? -5.552 11.248 13.202 1.00 93.69 297 LEU A CA 1
ATOM 2315 C C . LEU A 1 297 ? -4.620 10.841 14.346 1.00 93.69 297 LEU A C 1
ATOM 2317 O O . LEU A 1 297 ? -3.401 10.892 14.219 1.00 93.69 297 LEU A O 1
ATOM 2321 N N . GLU A 1 298 ? -5.203 10.432 15.470 1.00 94.38 298 GLU A N 1
ATOM 2322 C CA . GLU A 1 298 ? -4.459 9.909 16.619 1.00 94.38 298 GLU A CA 1
ATOM 2323 C C . GLU A 1 298 ? -4.556 8.387 16.642 1.00 94.38 298 GLU A C 1
ATOM 2325 O O . GLU A 1 298 ? -5.650 7.842 16.810 1.00 94.38 298 GLU A O 1
ATOM 2330 N N . LEU A 1 299 ? -3.420 7.703 16.495 1.00 96.88 299 LEU A N 1
ATOM 2331 C CA . LEU A 1 299 ? -3.345 6.245 16.482 1.00 96.88 299 LEU A CA 1
ATOM 2332 C C . LEU A 1 299 ? -2.743 5.709 17.782 1.00 96.88 299 LEU A C 1
ATOM 2334 O O . LEU A 1 299 ? -1.726 6.196 18.273 1.00 96.88 299 LEU A O 1
ATOM 2338 N N . GLN A 1 300 ? -3.357 4.657 18.317 1.00 97.44 300 GLN A N 1
ATOM 2339 C CA . GLN A 1 300 ? -2.808 3.867 19.410 1.00 97.44 300 GLN A CA 1
ATOM 2340 C C . GLN A 1 300 ? -2.323 2.527 18.865 1.00 97.44 300 GLN A C 1
ATOM 2342 O O . GLN A 1 300 ? -3.118 1.751 18.338 1.00 97.44 300 GLN A O 1
ATOM 2347 N N . VAL A 1 301 ? -1.030 2.240 19.026 1.00 97.94 301 VAL A N 1
ATOM 2348 C CA . VAL A 1 301 ? -0.438 0.954 18.634 1.00 97.94 301 VAL A CA 1
ATOM 2349 C C . VAL A 1 301 ? -0.995 -0.160 19.522 1.00 97.94 301 VAL A C 1
ATOM 2351 O O . VAL A 1 301 ? -0.944 -0.083 20.750 1.00 97.94 301 VAL A O 1
ATOM 2354 N N . GLU A 1 302 ? -1.546 -1.191 18.887 1.00 97.44 302 GLU A N 1
ATOM 2355 C CA . GLU A 1 302 ? -2.174 -2.345 19.539 1.00 97.44 302 GLU A CA 1
ATOM 2356 C C . GLU A 1 302 ? -1.186 -3.515 19.701 1.00 97.44 302 GLU A C 1
ATOM 2358 O O . GLU A 1 302 ? -1.347 -4.340 20.600 1.00 97.44 302 GLU A O 1
ATOM 2363 N N . GLY A 1 303 ? -0.141 -3.563 18.864 1.00 97.06 303 GLY A N 1
ATOM 2364 C CA . GLY A 1 303 ? 0.935 -4.560 18.905 1.00 97.06 303 GLY A CA 1
ATOM 2365 C C . GLY A 1 303 ? 1.021 -5.422 17.642 1.00 97.06 303 GLY A C 1
ATOM 2366 O O . GLY A 1 303 ? 0.432 -5.096 16.610 1.00 97.06 303 GLY A O 1
ATOM 2367 N N . THR A 1 304 ? 1.783 -6.516 17.722 1.00 98.00 304 THR A N 1
ATOM 2368 C CA . THR A 1 304 ? 1.991 -7.476 16.625 1.00 98.00 304 THR A CA 1
ATOM 2369 C C . THR A 1 304 ? 0.728 -8.287 16.328 1.00 98.00 304 THR A C 1
ATOM 2371 O O . THR A 1 304 ? 0.170 -8.921 17.222 1.00 98.00 304 THR A O 1
ATOM 2374 N N . VAL A 1 305 ? 0.336 -8.327 15.053 1.00 98.44 305 VAL A N 1
ATOM 2375 C CA . VAL A 1 305 ? -0.796 -9.112 14.530 1.00 98.44 305 VAL A CA 1
ATOM 2376 C C . VAL A 1 305 ? -0.354 -10.312 13.688 1.00 98.44 305 VAL A C 1
ATOM 2378 O O . VAL A 1 305 ? -1.058 -11.320 13.628 1.00 98.44 305 VAL A O 1
ATOM 2381 N N . ILE A 1 306 ? 0.825 -10.239 13.060 1.00 98.31 306 ILE A N 1
ATOM 2382 C CA . ILE A 1 306 ? 1.463 -11.355 12.348 1.00 98.31 306 ILE A CA 1
ATOM 2383 C C . ILE A 1 306 ? 2.939 -11.387 12.743 1.00 98.31 306 ILE A C 1
ATOM 2385 O O . ILE A 1 306 ? 3.619 -10.367 12.697 1.00 98.31 306 ILE A O 1
ATOM 2389 N N . ASN A 1 307 ? 3.431 -12.572 13.109 1.00 96.81 307 ASN A N 1
ATOM 2390 C CA . ASN A 1 307 ? 4.830 -12.794 13.486 1.00 96.81 307 ASN A CA 1
ATOM 2391 C C . ASN A 1 307 ? 5.823 -12.367 12.378 1.00 96.81 307 ASN A C 1
ATOM 2393 O O . ASN A 1 307 ? 5.435 -12.276 11.214 1.00 96.81 307 ASN A O 1
ATOM 2397 N N . PRO A 1 308 ? 7.114 -12.180 12.706 1.00 95.81 308 PRO A N 1
ATOM 2398 C CA . PRO A 1 308 ? 8.145 -11.802 11.735 1.00 95.81 308 PRO A CA 1
ATOM 2399 C C . PRO A 1 308 ? 8.267 -12.748 10.531 1.00 95.81 308 PRO A C 1
ATOM 2401 O O . PRO A 1 308 ? 7.930 -13.933 10.613 1.00 95.81 308 PRO A O 1
ATOM 2404 N N . GLY A 1 309 ? 8.808 -12.224 9.424 1.00 94.31 309 GLY A N 1
ATOM 2405 C CA . GLY A 1 309 ? 8.955 -12.934 8.141 1.00 94.31 309 GLY A CA 1
ATOM 2406 C C . GLY A 1 309 ? 7.923 -12.543 7.075 1.00 94.31 309 GLY A C 1
ATOM 2407 O O . GLY A 1 309 ? 7.853 -13.188 6.024 1.00 94.31 309 GLY A O 1
ATOM 2408 N N . TYR A 1 310 ? 7.134 -11.502 7.350 1.00 95.50 310 TYR A N 1
ATOM 2409 C CA . TYR A 1 310 ? 6.142 -10.932 6.445 1.00 95.50 310 TYR A CA 1
ATOM 2410 C C . TYR A 1 310 ? 6.297 -9.410 6.370 1.00 95.50 310 TYR A C 1
ATOM 2412 O O . TYR A 1 310 ? 6.641 -8.793 7.375 1.00 95.50 310 TYR A O 1
ATOM 2420 N N . SER A 1 311 ? 6.025 -8.827 5.203 1.00 94.12 311 SER A N 1
ATOM 2421 C CA . SER A 1 311 ? 6.123 -7.384 4.934 1.00 94.12 311 SER A CA 1
ATOM 2422 C C . SER A 1 311 ? 5.025 -6.918 3.974 1.00 94.12 311 SER A C 1
ATOM 2424 O O . SER A 1 311 ? 4.262 -7.744 3.463 1.00 94.12 311 SER A O 1
ATOM 2426 N N . HIS A 1 312 ? 4.952 -5.605 3.729 1.00 93.81 312 HIS A N 1
ATOM 2427 C CA . HIS A 1 312 ? 4.022 -4.983 2.772 1.00 93.81 312 HIS A CA 1
ATOM 2428 C C . HIS A 1 312 ? 2.567 -5.457 2.950 1.00 93.81 312 HIS A C 1
ATOM 2430 O O . HIS A 1 312 ? 2.004 -6.092 2.052 1.00 93.81 312 HIS A O 1
ATOM 2436 N N . PRO A 1 313 ? 1.970 -5.252 4.137 1.00 97.06 313 PRO A N 1
ATOM 2437 C CA . PRO A 1 313 ? 0.591 -5.630 4.377 1.00 97.06 313 PRO A CA 1
ATOM 2438 C C . PRO A 1 313 ? -0.355 -4.826 3.484 1.00 97.06 313 PRO A C 1
ATOM 2440 O O . PRO A 1 313 ? -0.252 -3.609 3.404 1.00 97.06 313 PRO A O 1
ATOM 2443 N N . ARG A 1 314 ? -1.349 -5.504 2.909 1.00 97.31 314 ARG A N 1
ATOM 2444 C CA . ARG A 1 314 ? -2.560 -4.889 2.365 1.00 97.31 314 ARG A CA 1
ATOM 2445 C C . ARG A 1 314 ? -3.790 -5.462 3.039 1.00 97.31 314 ARG A C 1
ATOM 2447 O O . ARG A 1 314 ? -4.012 -6.674 3.009 1.00 97.31 314 ARG A O 1
ATOM 2454 N N . ALA A 1 315 ? -4.601 -4.592 3.624 1.00 97.38 315 ALA A N 1
ATOM 2455 C CA . ALA A 1 315 ? -5.815 -4.970 4.324 1.00 97.38 315 ALA A CA 1
ATOM 2456 C C . ALA A 1 315 ? -7.053 -4.752 3.457 1.00 97.38 315 ALA A C 1
ATOM 2458 O O . ALA A 1 315 ? -7.208 -3.724 2.809 1.00 97.38 315 ALA A O 1
ATOM 2459 N N . ILE A 1 316 ? -7.971 -5.716 3.491 1.00 96.56 316 ILE A N 1
ATOM 2460 C CA . ILE A 1 316 ? -9.301 -5.589 2.901 1.00 96.56 316 ILE A CA 1
ATOM 2461 C C . ILE A 1 316 ? -10.335 -6.020 3.932 1.00 96.56 316 ILE A C 1
ATOM 2463 O O . ILE A 1 316 ? -10.261 -7.126 4.474 1.00 96.56 316 ILE A O 1
ATOM 2467 N N . VAL A 1 317 ? -11.332 -5.170 4.165 1.00 95.81 317 VAL A N 1
ATOM 2468 C CA . VAL A 1 317 ? -12.530 -5.541 4.924 1.00 95.81 317 VAL A CA 1
ATOM 2469 C C . VAL A 1 317 ? -13.506 -6.230 3.972 1.00 95.81 317 VAL A C 1
ATOM 2471 O O . VAL A 1 317 ? -13.932 -5.664 2.967 1.00 95.81 317 VAL A O 1
ATOM 2474 N N . LEU A 1 318 ? -13.835 -7.482 4.268 1.00 95.31 318 LEU A N 1
ATOM 2475 C CA . LEU A 1 318 ? -14.749 -8.299 3.481 1.00 95.31 318 LEU A CA 1
ATOM 2476 C C . LEU A 1 318 ? -16.206 -7.915 3.770 1.00 95.31 318 LEU A C 1
ATOM 2478 O O . LEU A 1 318 ? -16.535 -7.373 4.824 1.00 95.31 318 LEU A O 1
ATOM 2482 N N . GLY A 1 319 ? -17.117 -8.265 2.857 1.00 92.12 319 GLY A N 1
ATOM 2483 C CA . GLY A 1 319 ? -18.548 -7.962 3.003 1.00 92.12 319 GLY A CA 1
ATOM 2484 C C . GLY A 1 319 ? -19.236 -8.625 4.207 1.00 92.12 319 GLY A C 1
ATOM 2485 O O . GLY A 1 319 ? -20.348 -8.239 4.559 1.00 92.12 319 GLY A O 1
ATOM 2486 N N . ASP A 1 320 ? -18.595 -9.608 4.846 1.00 94.50 320 ASP A N 1
ATOM 2487 C CA . ASP A 1 320 ? -19.049 -10.230 6.096 1.00 94.50 320 ASP A CA 1
ATOM 2488 C C . ASP A 1 320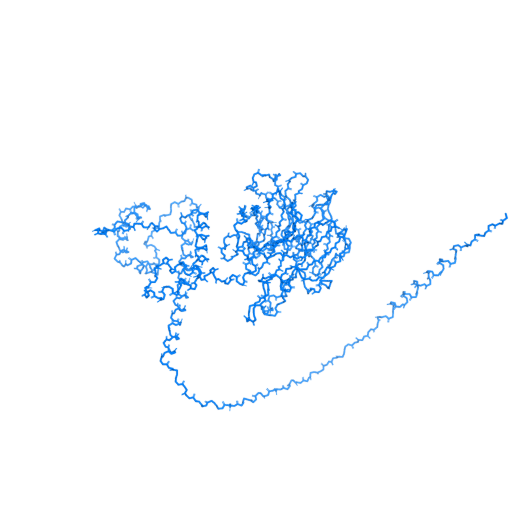 ? -18.437 -9.591 7.361 1.00 94.50 320 ASP A C 1
ATOM 2490 O O . ASP A 1 320 ? -18.712 -10.046 8.470 1.00 94.50 320 ASP A O 1
ATOM 2494 N N . GLY A 1 321 ? -17.643 -8.526 7.203 1.00 94.50 321 GLY A N 1
ATOM 2495 C CA . GLY A 1 321 ? -17.008 -7.770 8.281 1.00 94.50 321 GLY A CA 1
ATOM 2496 C C . GLY A 1 321 ? -15.648 -8.305 8.730 1.00 94.50 321 GLY A C 1
ATOM 2497 O O . GLY A 1 321 ? -15.003 -7.659 9.553 1.00 94.50 321 GLY A O 1
ATOM 2498 N N . ARG A 1 322 ? -15.188 -9.447 8.202 1.00 97.00 322 ARG A N 1
ATOM 2499 C CA . ARG A 1 322 ? -13.841 -9.961 8.489 1.00 97.00 322 ARG A CA 1
ATOM 2500 C C . ARG A 1 322 ? -12.782 -9.141 7.762 1.00 97.00 322 ARG A C 1
ATOM 2502 O O . ARG A 1 322 ? -13.030 -8.635 6.671 1.00 97.00 322 ARG A O 1
ATOM 2509 N N . THR A 1 323 ? -11.577 -9.085 8.313 1.00 98.12 323 THR A N 1
ATOM 2510 C CA . THR A 1 323 ? -10.429 -8.445 7.660 1.00 98.12 323 THR A CA 1
ATOM 2511 C C . THR A 1 323 ? -9.505 -9.506 7.090 1.00 98.12 323 THR A C 1
ATOM 2513 O O . THR A 1 323 ? -9.059 -10.400 7.812 1.00 98.12 323 THR A O 1
ATOM 2516 N N . ARG A 1 324 ? -9.180 -9.396 5.801 1.00 98.31 324 ARG A N 1
ATOM 2517 C CA . ARG A 1 324 ? -8.132 -10.188 5.157 1.00 98.31 324 ARG A CA 1
ATOM 2518 C C . ARG A 1 324 ? -6.890 -9.329 4.954 1.00 98.31 324 ARG A C 1
ATOM 2520 O O . ARG A 1 324 ? -6.985 -8.250 4.381 1.00 98.31 324 ARG A O 1
ATOM 2527 N N . LEU A 1 325 ? -5.741 -9.830 5.395 1.00 98.44 325 LEU A N 1
ATOM 2528 C CA . LEU A 1 325 ? -4.429 -9.266 5.094 1.00 98.44 325 LEU A CA 1
ATOM 2529 C C . LEU A 1 325 ? -3.765 -10.074 3.985 1.00 98.44 325 LEU A C 1
ATOM 2531 O O . LEU A 1 325 ? -3.661 -11.294 4.095 1.00 98.44 325 LEU A O 1
ATOM 2535 N N . PHE A 1 326 ? -3.285 -9.394 2.954 1.00 98.44 326 PHE A N 1
ATOM 2536 C CA . PHE A 1 326 ? -2.316 -9.916 1.999 1.00 98.44 326 PHE A CA 1
ATOM 2537 C C . PHE A 1 326 ? -0.950 -9.409 2.415 1.00 98.44 326 PHE A C 1
ATOM 2539 O O . PHE A 1 326 ? -0.794 -8.233 2.711 1.00 98.44 326 PHE A O 1
ATOM 2546 N N . VAL A 1 327 ? 0.022 -10.303 2.498 1.00 97.38 327 VAL A N 1
ATOM 2547 C CA . VAL A 1 327 ? 1.369 -9.963 2.949 1.00 97.38 327 VAL A CA 1
ATOM 2548 C C . VAL A 1 327 ? 2.383 -10.650 2.061 1.00 97.38 327 VAL A C 1
ATOM 2550 O O . VAL A 1 327 ? 2.199 -11.804 1.649 1.00 97.38 327 VAL A O 1
ATOM 2553 N N . ARG A 1 328 ? 3.482 -9.956 1.806 1.00 94.62 328 ARG A N 1
ATOM 2554 C CA . ARG A 1 328 ? 4.654 -10.541 1.174 1.00 94.62 328 ARG A CA 1
ATOM 2555 C C . ARG A 1 328 ? 5.383 -11.432 2.179 1.00 94.62 328 ARG A C 1
ATOM 2557 O O . ARG A 1 328 ? 5.530 -11.071 3.340 1.00 94.62 328 ARG A O 1
ATOM 2564 N N . SER A 1 329 ? 5.883 -12.578 1.727 1.00 92.06 329 SER A N 1
ATOM 2565 C CA . SER A 1 329 ? 6.905 -13.373 2.417 1.00 92.06 329 SER A CA 1
ATOM 2566 C C . SER A 1 329 ? 7.894 -13.898 1.385 1.00 92.06 329 SER A C 1
ATOM 2568 O O . SER A 1 329 ? 7.489 -14.568 0.432 1.00 92.06 329 SER A O 1
ATOM 2570 N N . GLU A 1 330 ? 9.177 -13.571 1.548 1.00 87.69 330 GLU A N 1
ATOM 2571 C CA . GLU A 1 330 ? 10.218 -13.830 0.543 1.00 87.69 330 GLU A CA 1
ATOM 2572 C C . GLU A 1 330 ? 9.810 -13.287 -0.843 1.00 87.69 330 GLU A C 1
ATOM 2574 O O . GLU A 1 330 ? 9.684 -12.072 -1.009 1.00 87.69 330 GLU A O 1
ATOM 2579 N N . ASN A 1 331 ? 9.577 -14.175 -1.817 1.00 92.38 331 ASN A N 1
ATOM 2580 C CA . ASN A 1 331 ? 9.117 -13.862 -3.171 1.00 92.38 331 ASN A CA 1
ATOM 2581 C C . ASN A 1 331 ? 7.689 -14.387 -3.436 1.00 92.38 331 ASN A C 1
ATOM 2583 O O . ASN A 1 331 ? 7.368 -14.864 -4.524 1.00 92.38 331 ASN A O 1
ATOM 2587 N N . THR A 1 332 ? 6.837 -14.388 -2.408 1.00 96.06 332 THR A N 1
ATOM 2588 C CA . THR A 1 332 ? 5.450 -14.868 -2.487 1.00 96.06 332 THR A CA 1
ATOM 2589 C C . THR A 1 332 ? 4.485 -13.927 -1.782 1.00 96.06 332 THR A C 1
ATOM 2591 O O . THR A 1 332 ? 4.864 -13.219 -0.850 1.00 96.06 332 THR A O 1
ATOM 2594 N N . ILE A 1 333 ? 3.216 -13.973 -2.183 1.00 97.88 333 ILE A N 1
ATOM 2595 C CA . ILE A 1 333 ? 2.108 -13.306 -1.500 1.00 97.88 333 ILE A CA 1
ATOM 2596 C C . ILE A 1 333 ? 1.258 -14.370 -0.804 1.00 97.88 333 ILE A C 1
ATOM 2598 O O . ILE A 1 333 ? 0.756 -15.309 -1.427 1.00 97.88 333 ILE A O 1
ATOM 2602 N N . SER A 1 334 ? 1.097 -14.227 0.509 1.00 97.44 334 SER A N 1
ATOM 2603 C CA . SER A 1 334 ? 0.227 -15.053 1.353 1.00 97.44 334 SER A CA 1
ATOM 2604 C C . SER A 1 334 ? -0.960 -14.231 1.849 1.00 97.44 334 SER A C 1
ATOM 2606 O O . SER A 1 334 ? -0.892 -13.004 1.869 1.00 97.44 334 SER A O 1
ATOM 2608 N N . SER A 1 335 ? -2.029 -14.896 2.295 1.00 98.31 335 SER A N 1
ATOM 2609 C CA . SER A 1 335 ? -3.145 -14.218 2.958 1.00 98.31 335 SER A CA 1
ATOM 2610 C C . SER A 1 335 ? -3.412 -14.746 4.366 1.00 98.31 335 SER A C 1
ATOM 2612 O O . SER A 1 335 ? -3.148 -15.908 4.685 1.00 98.31 335 SER A O 1
ATOM 2614 N N . PHE A 1 336 ? -3.929 -13.864 5.212 1.00 98.69 336 PHE A N 1
ATOM 2615 C CA . PHE A 1 336 ? -4.356 -14.127 6.577 1.00 98.69 336 PHE A CA 1
ATOM 2616 C C . PHE A 1 336 ? -5.753 -13.550 6.774 1.00 98.69 336 PHE A C 1
ATOM 2618 O O . PHE A 1 336 ? -6.066 -12.497 6.226 1.00 98.69 336 PHE A O 1
ATOM 2625 N N . ILE A 1 337 ? -6.582 -14.198 7.584 1.00 98.62 337 ILE A N 1
ATOM 2626 C CA . ILE A 1 337 ? -7.955 -13.764 7.858 1.00 98.62 337 ILE A CA 1
ATOM 2627 C C . ILE A 1 337 ? -8.161 -13.543 9.356 1.00 98.62 337 ILE A C 1
ATOM 2629 O O . ILE A 1 337 ? -7.607 -14.279 10.175 1.00 98.62 337 ILE A O 1
ATOM 2633 N N . SER A 1 338 ? -8.955 -12.537 9.711 1.00 98.44 338 SER A N 1
ATOM 2634 C CA . SER A 1 338 ? -9.296 -12.203 11.090 1.00 98.44 338 SER A CA 1
ATOM 2635 C C . SER A 1 338 ? -10.764 -11.804 11.225 1.00 98.44 338 SER A C 1
ATOM 2637 O O . SER A 1 338 ? -11.294 -11.076 10.385 1.00 98.44 338 SER A O 1
ATOM 2639 N N . ASP A 1 339 ? -11.401 -12.250 12.308 1.00 97.38 339 ASP A N 1
ATOM 2640 C CA . ASP A 1 339 ? -12.778 -11.878 12.660 1.00 97.38 339 ASP A CA 1
ATOM 2641 C C . ASP A 1 339 ? -12.860 -10.548 13.431 1.00 97.38 339 ASP A C 1
ATOM 2643 O O . ASP A 1 339 ? -13.911 -9.914 13.457 1.00 97.38 339 ASP A O 1
ATOM 2647 N N . ASP A 1 340 ? -11.766 -10.125 14.071 1.00 95.38 340 ASP A N 1
ATOM 2648 C CA . ASP A 1 340 ? -11.691 -8.914 14.902 1.00 95.38 340 ASP A CA 1
ATOM 2649 C C . ASP A 1 340 ? -10.669 -7.885 14.388 1.00 95.38 340 ASP A C 1
ATOM 2651 O O . ASP A 1 340 ? -10.477 -6.819 14.985 1.00 95.38 340 ASP A O 1
ATOM 2655 N N . GLY A 1 341 ? -10.005 -8.206 13.277 1.00 96.12 341 GLY A N 1
ATOM 2656 C CA . GLY A 1 341 ? -8.952 -7.408 12.670 1.00 96.12 341 GLY A CA 1
ATOM 2657 C C . GLY A 1 341 ? -7.670 -7.332 13.503 1.00 96.12 341 GLY A C 1
ATOM 2658 O O . GLY A 1 341 ? -6.876 -6.431 13.251 1.00 96.12 341 GLY A O 1
ATOM 2659 N N . PHE A 1 342 ? -7.463 -8.203 14.490 1.00 96.94 342 PHE A N 1
ATOM 2660 C CA . PHE A 1 342 ? -6.246 -8.237 15.311 1.00 96.94 342 PHE A CA 1
ATOM 2661 C C . PHE A 1 342 ? -5.663 -9.650 15.407 1.00 96.94 342 PHE A C 1
ATOM 2663 O O . PHE A 1 342 ? -4.467 -9.854 15.221 1.00 96.94 342 PHE A O 1
ATOM 2670 N N . ASN A 1 343 ? -6.509 -10.651 15.641 1.00 97.75 343 ASN A N 1
ATOM 2671 C CA . ASN A 1 343 ? -6.110 -12.049 15.709 1.00 97.75 343 ASN A CA 1
ATOM 2672 C C . ASN A 1 343 ? -6.209 -12.676 14.317 1.00 97.75 343 ASN A C 1
ATOM 2674 O O . ASN A 1 343 ? -7.300 -13.031 13.864 1.00 97.75 343 ASN A O 1
ATOM 2678 N N . PHE A 1 344 ? -5.072 -12.795 13.632 1.00 98.69 344 PHE A N 1
ATOM 2679 C CA . PHE A 1 344 ? -5.003 -13.324 12.272 1.00 98.69 344 PHE A CA 1
ATOM 2680 C C . PHE A 1 344 ? -4.625 -14.803 12.230 1.00 98.69 344 PHE A C 1
ATOM 2682 O O . PHE A 1 344 ? -3.724 -15.270 12.928 1.00 98.69 344 PHE A O 1
ATOM 2689 N N . VAL A 1 345 ? -5.282 -15.538 11.335 1.00 98.56 345 VAL A N 1
ATOM 2690 C CA . VAL A 1 345 ? -4.960 -16.929 11.008 1.00 98.56 345 VAL A CA 1
ATOM 2691 C C . VAL A 1 345 ? -4.497 -16.993 9.559 1.00 98.56 345 VAL A C 1
ATOM 2693 O O . VAL A 1 345 ? -5.181 -16.492 8.667 1.00 98.56 345 VAL A O 1
ATOM 2696 N N . LYS A 1 346 ? -3.336 -17.615 9.318 1.00 98.31 346 LYS A N 1
ATOM 2697 C CA . LYS A 1 346 ? -2.823 -17.829 7.960 1.00 98.31 346 LYS A CA 1
ATOM 2698 C C . LYS A 1 346 ? -3.789 -18.717 7.183 1.00 98.31 346 LYS A C 1
ATOM 2700 O O . LYS A 1 346 ? -4.138 -19.802 7.644 1.00 98.31 346 LYS A O 1
ATOM 2705 N N . GLU A 1 347 ? -4.190 -18.271 6.003 1.00 98.19 347 GLU A N 1
ATOM 2706 C CA . GLU A 1 347 ? -4.990 -19.079 5.090 1.00 98.19 347 GLU A CA 1
ATOM 2707 C C . GLU A 1 347 ? -4.077 -20.024 4.295 1.00 98.19 347 GLU A C 1
ATOM 2709 O O . GLU A 1 347 ? -2.921 -19.705 4.013 1.00 98.19 347 GLU A O 1
ATOM 2714 N N . GLU A 1 348 ? -4.575 -21.206 3.928 1.00 97.25 348 GLU A N 1
ATOM 2715 C CA . GLU A 1 348 ?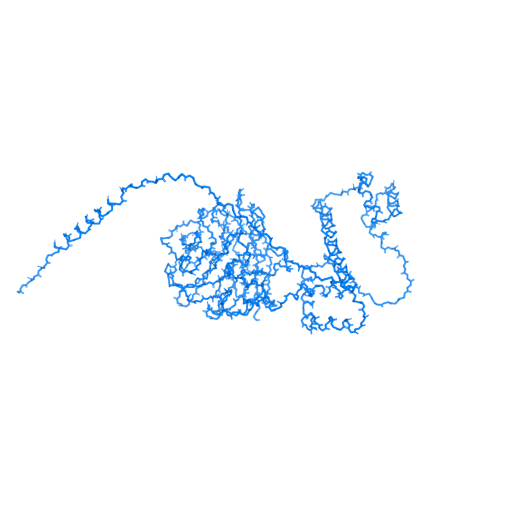 -3.765 -22.186 3.200 1.00 97.25 348 GLU A CA 1
ATOM 2716 C C . GLU A 1 348 ? -3.403 -21.715 1.779 1.00 97.25 348 GLU A C 1
ATOM 2718 O O . GLU A 1 348 ? -4.168 -21.020 1.098 1.00 97.25 348 GLU A O 1
ATOM 2723 N N . GLY A 1 349 ? -2.227 -22.147 1.320 1.00 96.50 349 GLY A N 1
ATOM 2724 C CA . GLY A 1 349 ? -1.720 -21.888 -0.026 1.00 96.50 349 GLY A CA 1
ATOM 2725 C C . GLY A 1 349 ? -1.045 -20.526 -0.213 1.00 96.50 349 GLY A C 1
ATOM 2726 O O . GLY A 1 349 ? -1.066 -19.655 0.654 1.00 96.50 349 GLY A O 1
ATOM 2727 N N . VAL A 1 350 ? -0.430 -20.374 -1.383 1.00 97.06 350 VAL A N 1
ATOM 2728 C CA . VAL A 1 350 ? 0.171 -19.128 -1.872 1.00 97.06 350 VAL A CA 1
ATOM 2729 C C . VAL A 1 350 ? -0.803 -18.484 -2.856 1.00 97.06 350 VAL A C 1
ATOM 2731 O O . VAL A 1 350 ? -1.511 -19.193 -3.569 1.00 97.06 350 VAL A O 1
ATOM 2734 N N . ARG A 1 351 ? -0.879 -17.152 -2.862 1.00 97.88 351 ARG A N 1
ATOM 2735 C CA . ARG A 1 351 ? -1.747 -16.393 -3.773 1.00 97.88 351 ARG A CA 1
ATOM 2736 C C . ARG A 1 351 ? -1.064 -16.162 -5.110 1.00 97.88 351 ARG A C 1
ATOM 2738 O O . ARG A 1 351 ? -1.648 -16.483 -6.137 1.00 97.88 351 ARG A O 1
ATOM 2745 N N . ILE A 1 352 ? 0.160 -15.643 -5.065 1.00 97.88 352 ILE A N 1
ATOM 2746 C CA . ILE A 1 352 ? 1.016 -15.357 -6.221 1.00 97.88 352 ILE A CA 1
ATOM 2747 C C . ILE A 1 352 ? 2.476 -15.581 -5.813 1.00 97.88 352 ILE A C 1
ATOM 2749 O O . ILE A 1 352 ? 2.854 -15.295 -4.672 1.00 97.88 352 ILE A O 1
ATOM 2753 N N . THR A 1 353 ? 3.293 -16.087 -6.732 1.00 96.94 353 THR A N 1
ATOM 2754 C CA . THR A 1 353 ? 4.755 -16.162 -6.619 1.00 96.94 353 THR A CA 1
ATOM 2755 C C . THR A 1 353 ? 5.421 -15.169 -7.569 1.00 96.94 353 THR A C 1
ATOM 2757 O O . THR A 1 353 ? 4.828 -14.759 -8.566 1.00 96.94 353 THR A O 1
ATOM 2760 N N . GLY A 1 354 ? 6.669 -14.783 -7.296 1.00 95.06 354 GLY A N 1
ATOM 2761 C CA . GLY A 1 354 ? 7.419 -13.950 -8.236 1.00 95.06 354 GLY A CA 1
ATOM 2762 C C . GLY A 1 354 ? 7.657 -14.652 -9.570 1.00 95.06 354 GLY A C 1
ATOM 2763 O O . GLY A 1 354 ? 7.611 -13.993 -10.601 1.00 95.06 354 GLY A O 1
ATOM 2764 N N . ASP A 1 355 ? 7.782 -15.983 -9.587 1.00 95.75 355 ASP A N 1
ATOM 2765 C CA . ASP A 1 355 ? 7.890 -16.761 -10.827 1.00 95.75 355 ASP A CA 1
ATOM 2766 C C . ASP A 1 355 ? 6.653 -16.583 -11.726 1.00 95.75 355 ASP A C 1
ATOM 2768 O O . ASP A 1 355 ? 6.806 -16.421 -12.937 1.00 95.75 355 ASP A O 1
ATOM 2772 N N . ASP A 1 356 ? 5.445 -16.522 -11.146 1.00 96.56 356 ASP A N 1
ATOM 2773 C CA . ASP A 1 356 ? 4.205 -16.252 -11.895 1.00 96.56 356 ASP A CA 1
ATOM 2774 C C . ASP A 1 356 ? 4.245 -14.880 -12.589 1.00 96.56 356 ASP A C 1
ATOM 2776 O O . ASP A 1 356 ? 3.679 -14.697 -13.666 1.00 96.56 356 ASP A O 1
ATOM 2780 N N . LEU A 1 357 ? 4.932 -13.914 -11.974 1.00 95.25 357 LEU A N 1
ATOM 2781 C CA . LEU A 1 357 ? 5.100 -12.545 -12.464 1.00 95.25 357 LEU A CA 1
ATOM 2782 C C . LEU A 1 357 ? 6.389 -12.342 -13.265 1.00 95.25 357 LEU A C 1
ATOM 2784 O O . LEU A 1 357 ? 6.623 -11.231 -13.738 1.00 95.25 357 LEU A O 1
ATOM 2788 N N . THR A 1 358 ? 7.232 -13.370 -13.399 1.00 93.94 358 THR A N 1
ATOM 2789 C CA . THR A 1 358 ? 8.620 -13.263 -13.879 1.00 93.94 358 THR A CA 1
ATOM 2790 C C . THR A 1 358 ? 9.431 -12.189 -13.139 1.00 93.94 358 THR A C 1
ATOM 2792 O O . THR A 1 358 ? 10.201 -11.449 -13.752 1.00 93.94 358 THR A O 1
ATOM 2795 N N . PHE A 1 359 ? 9.214 -12.066 -11.832 1.00 92.50 359 PHE A N 1
ATOM 2796 C CA . PHE A 1 359 ? 9.922 -11.167 -10.931 1.00 92.50 359 PHE A CA 1
ATOM 2797 C C . PHE A 1 359 ? 10.916 -11.947 -10.075 1.00 92.50 359 PHE A C 1
ATOM 2799 O O . PHE A 1 359 ? 10.562 -12.931 -9.422 1.00 92.50 359 PHE A O 1
ATOM 2806 N N . GLU A 1 360 ? 12.155 -11.459 -10.016 1.00 88.00 360 GLU A N 1
ATOM 2807 C CA . GLU A 1 360 ? 13.148 -11.993 -9.080 1.00 88.00 360 GLU A CA 1
ATOM 2808 C C . GLU A 1 360 ? 12.732 -11.746 -7.626 1.00 88.00 360 GLU A C 1
ATOM 2810 O O . GLU A 1 360 ? 12.924 -12.611 -6.775 1.00 88.00 360 GLU A O 1
ATOM 2815 N N . ASN A 1 361 ? 12.131 -10.581 -7.358 1.00 89.00 361 ASN A N 1
ATOM 2816 C CA . ASN A 1 361 ? 11.583 -10.200 -6.063 1.00 89.00 361 ASN A CA 1
ATOM 2817 C C . ASN A 1 361 ? 10.294 -9.392 -6.241 1.00 89.00 361 ASN A C 1
ATOM 2819 O O . ASN A 1 361 ? 10.264 -8.449 -7.028 1.00 89.00 361 ASN A O 1
ATOM 2823 N N . ILE A 1 362 ? 9.265 -9.725 -5.466 1.00 92.06 362 ILE A N 1
ATOM 2824 C CA . ILE A 1 362 ? 8.027 -8.950 -5.310 1.00 92.06 362 ILE A CA 1
ATOM 2825 C C . ILE A 1 362 ? 8.210 -7.848 -4.245 1.00 92.06 362 ILE A C 1
ATOM 2827 O O . ILE A 1 362 ? 8.888 -8.076 -3.242 1.00 92.06 362 ILE A O 1
ATOM 2831 N N . THR A 1 363 ? 7.579 -6.685 -4.429 1.00 89.00 363 THR A N 1
ATOM 2832 C CA . THR A 1 363 ? 7.445 -5.597 -3.431 1.00 89.00 363 THR A CA 1
ATOM 2833 C C . THR A 1 363 ? 5.977 -5.350 -3.086 1.00 89.00 363 THR A C 1
ATOM 2835 O O . THR A 1 363 ? 5.238 -6.314 -2.877 1.00 89.00 363 THR A O 1
ATOM 2838 N N . GLY A 1 364 ? 5.571 -4.082 -2.955 1.00 85.06 364 GLY A N 1
ATOM 2839 C CA . GLY A 1 364 ? 4.232 -3.673 -2.575 1.00 85.06 364 GLY A CA 1
ATOM 2840 C C . GLY A 1 364 ? 3.149 -4.350 -3.406 1.00 85.06 364 GLY A C 1
ATOM 2841 O O . GLY A 1 364 ? 3.300 -4.620 -4.603 1.00 85.06 364 GLY A O 1
ATOM 2842 N N . VAL A 1 365 ? 2.052 -4.632 -2.717 1.00 94.38 365 VAL A N 1
ATOM 2843 C CA . VAL A 1 365 ? 0.860 -5.259 -3.261 1.00 94.38 365 VAL A CA 1
ATOM 2844 C C . VAL A 1 365 ? -0.341 -4.438 -2.843 1.00 94.38 365 VAL A C 1
ATOM 2846 O O . VAL A 1 365 ? -0.483 -4.097 -1.672 1.00 94.38 365 VAL A O 1
ATOM 2849 N N . ASP A 1 366 ? -1.246 -4.196 -3.779 1.00 96.50 366 ASP A N 1
ATOM 2850 C CA . ASP A 1 366 ? -2.558 -3.656 -3.460 1.00 96.50 366 ASP A CA 1
ATOM 2851 C C . ASP A 1 366 ? -3.627 -4.308 -4.352 1.00 96.50 366 ASP A C 1
ATOM 2853 O O . ASP A 1 366 ? -3.333 -4.852 -5.414 1.00 96.50 366 ASP A O 1
ATOM 2857 N N . ILE A 1 367 ? -4.865 -4.361 -3.880 1.00 97.19 367 ILE A N 1
ATOM 2858 C CA . ILE A 1 367 ? -6.008 -5.002 -4.503 1.00 97.19 367 ILE A CA 1
ATOM 2859 C C . ILE A 1 367 ? -7.173 -4.016 -4.545 1.00 97.19 367 ILE A C 1
ATOM 2861 O O . ILE A 1 367 ? -7.573 -3.455 -3.527 1.00 97.19 367 ILE A O 1
ATOM 2865 N N . VAL A 1 368 ? -7.797 -3.918 -5.714 1.00 96.00 368 VAL A N 1
ATOM 2866 C CA . VAL A 1 368 ? -9.055 -3.202 -5.929 1.00 96.00 368 VAL A CA 1
ATOM 2867 C C . VAL A 1 368 ? -10.163 -4.181 -6.320 1.00 96.00 368 VAL A C 1
ATOM 2869 O O . VAL A 1 368 ? -9.911 -5.218 -6.943 1.00 96.00 368 VAL A O 1
ATOM 2872 N N . SER A 1 369 ? -11.406 -3.869 -5.958 1.00 94.19 369 SER A N 1
ATOM 2873 C CA . SER A 1 369 ? -12.574 -4.581 -6.478 1.00 94.19 369 SER A CA 1
ATOM 2874 C C . SER A 1 369 ? -12.867 -4.180 -7.927 1.00 94.19 369 SER A C 1
ATOM 2876 O O . SER A 1 369 ? -12.666 -3.041 -8.343 1.00 94.19 369 SER A O 1
ATOM 2878 N N . THR A 1 370 ? -13.372 -5.132 -8.701 1.00 93.44 370 THR A N 1
ATOM 2879 C CA . THR A 1 370 ? -13.821 -4.946 -10.083 1.00 93.44 370 THR A CA 1
ATOM 2880 C C . THR A 1 370 ? -15.197 -5.581 -10.257 1.00 93.44 370 THR A C 1
ATOM 2882 O O . THR A 1 370 ? -15.652 -6.355 -9.412 1.00 93.44 370 THR A O 1
ATOM 2885 N N . ASP A 1 371 ? -15.861 -5.304 -11.375 1.00 91.25 371 ASP A N 1
ATOM 2886 C CA . ASP A 1 371 ? -17.179 -5.883 -11.667 1.00 91.25 371 ASP A CA 1
ATOM 2887 C C . ASP A 1 371 ? -17.136 -7.416 -11.810 1.00 91.25 371 ASP A C 1
ATOM 2889 O O . ASP A 1 371 ? -18.145 -8.100 -11.629 1.00 91.25 371 ASP A O 1
ATOM 2893 N N . GLU A 1 372 ? -15.957 -7.972 -12.108 1.00 93.00 372 GLU A N 1
ATOM 2894 C CA . GLU A 1 372 ? -15.737 -9.410 -12.272 1.00 93.00 372 GLU A CA 1
ATOM 2895 C C . GLU A 1 372 ? -15.083 -10.080 -11.053 1.00 93.00 372 GLU A C 1
ATOM 2897 O O . GLU A 1 372 ? -14.903 -11.302 -11.055 1.00 93.00 372 GLU A O 1
ATOM 2902 N N . GLY A 1 373 ? -14.741 -9.313 -10.013 1.00 95.88 373 GLY A N 1
ATOM 2903 C CA . GLY A 1 373 ? -14.070 -9.804 -8.813 1.00 95.88 373 GLY A CA 1
ATOM 2904 C C . GLY A 1 373 ? -13.072 -8.795 -8.255 1.00 95.88 373 GLY A C 1
ATOM 2905 O O . GLY A 1 373 ? -13.454 -7.766 -7.707 1.00 95.88 373 GLY A O 1
ATOM 2906 N N . PHE A 1 374 ? -11.787 -9.125 -8.346 1.00 97.88 374 PHE A N 1
ATOM 2907 C CA . PHE A 1 374 ? -10.686 -8.370 -7.759 1.00 97.88 374 PHE A CA 1
ATOM 2908 C C . PHE A 1 374 ? -9.505 -8.320 -8.720 1.00 97.88 374 PHE A C 1
ATOM 2910 O O . PHE A 1 374 ? -9.230 -9.299 -9.420 1.00 97.88 374 PHE A O 1
ATOM 2917 N N . ARG A 1 375 ? -8.773 -7.207 -8.707 1.00 98.25 375 ARG A N 1
ATOM 2918 C CA . ARG A 1 375 ? -7.491 -7.060 -9.396 1.00 98.25 375 ARG A CA 1
ATOM 2919 C C . ARG A 1 375 ? -6.426 -6.642 -8.397 1.00 98.25 375 ARG A C 1
ATOM 2921 O O . ARG A 1 375 ? -6.602 -5.666 -7.679 1.00 98.25 375 ARG A O 1
ATOM 2928 N N . MET A 1 376 ? -5.344 -7.402 -8.360 1.00 98.19 376 MET A N 1
ATOM 2929 C CA . MET A 1 376 ? -4.145 -7.134 -7.584 1.00 98.19 376 MET A CA 1
ATOM 2930 C C . MET A 1 376 ? -3.120 -6.448 -8.481 1.00 98.19 376 MET A C 1
ATOM 2932 O O . MET A 1 376 ? -2.930 -6.884 -9.615 1.00 98.19 376 MET A O 1
ATOM 2936 N N . TYR A 1 377 ? -2.455 -5.421 -7.970 1.00 98.00 377 TYR A N 1
ATOM 2937 C CA . TYR A 1 377 ? -1.305 -4.759 -8.571 1.00 98.00 377 TYR A CA 1
ATOM 2938 C C . TYR A 1 377 ? -0.082 -5.078 -7.723 1.00 98.00 377 TYR A C 1
ATOM 2940 O O . TYR A 1 377 ? -0.138 -4.981 -6.498 1.00 98.00 377 TYR A O 1
ATOM 2948 N N . ILE A 1 378 ? 0.995 -5.514 -8.371 1.00 97.00 378 ILE A N 1
ATOM 2949 C CA . ILE A 1 378 ? 2.202 -6.004 -7.708 1.00 97.00 378 ILE A CA 1
ATOM 2950 C C . ILE A 1 378 ? 3.421 -5.326 -8.326 1.00 97.00 378 ILE A C 1
ATOM 2952 O O . ILE A 1 378 ? 3.620 -5.420 -9.540 1.00 97.00 378 ILE A O 1
ATOM 2956 N N . GLY A 1 379 ? 4.229 -4.673 -7.492 1.00 94.50 379 GLY A N 1
ATOM 2957 C CA . GLY A 1 379 ? 5.547 -4.164 -7.874 1.00 94.50 379 GLY A CA 1
ATOM 2958 C C . GLY A 1 379 ? 6.635 -5.237 -7.769 1.00 94.50 379 GLY A C 1
ATOM 2959 O O . GLY A 1 379 ? 6.499 -6.210 -7.019 1.00 94.50 379 GLY A O 1
ATOM 2960 N N . ASN A 1 380 ? 7.734 -5.069 -8.500 1.00 92.25 380 ASN A N 1
ATOM 2961 C CA . ASN A 1 380 ? 8.983 -5.793 -8.245 1.00 92.25 380 ASN A CA 1
ATOM 2962 C C . ASN A 1 380 ? 9.935 -4.979 -7.351 1.00 92.25 380 ASN A C 1
ATOM 2964 O O . ASN A 1 380 ? 9.746 -3.785 -7.121 1.00 92.25 380 ASN A O 1
ATOM 2968 N N . ALA A 1 381 ? 10.955 -5.649 -6.811 1.00 82.19 381 ALA A N 1
ATOM 2969 C CA . ALA A 1 381 ? 12.028 -5.020 -6.040 1.00 82.19 381 ALA A CA 1
ATOM 2970 C C . ALA A 1 381 ? 13.288 -4.911 -6.879 1.00 82.19 381 ALA A C 1
ATOM 2972 O O . ALA A 1 381 ? 13.610 -5.830 -7.638 1.00 82.19 381 ALA A O 1
ATOM 2973 N N . SER A 1 382 ? 14.068 -3.860 -6.631 1.00 67.94 382 SER A N 1
ATOM 2974 C CA . SER A 1 382 ? 15.458 -3.861 -7.065 1.00 67.94 382 SER A CA 1
ATOM 2975 C C . SER A 1 382 ? 16.211 -4.977 -6.349 1.00 67.94 382 SER A C 1
ATOM 2977 O O . SER A 1 382 ? 16.007 -5.244 -5.161 1.00 67.94 382 SER A O 1
ATOM 2979 N N . VAL A 1 383 ? 17.093 -5.642 -7.089 1.00 58.69 383 VAL A N 1
ATOM 2980 C CA . VAL A 1 383 ? 18.086 -6.544 -6.504 1.00 58.69 383 VAL A CA 1
ATOM 2981 C C . VAL A 1 383 ? 19.066 -5.704 -5.677 1.00 58.69 383 VAL A C 1
ATOM 2983 O O . VAL A 1 383 ? 19.274 -4.537 -5.994 1.00 58.69 383 VAL A O 1
ATOM 2986 N N . SER A 1 384 ? 19.610 -6.304 -4.611 1.00 57.72 384 SER A N 1
ATOM 2987 C CA . SER A 1 384 ? 20.526 -5.744 -3.595 1.00 57.72 384 SER A CA 1
ATOM 2988 C C . SER A 1 384 ? 21.233 -4.422 -3.925 1.00 57.72 384 SER A C 1
ATOM 2990 O O . SER A 1 384 ? 21.777 -4.269 -5.017 1.00 57.72 384 SER A O 1
ATOM 2992 N N . ASP A 1 385 ? 21.410 -3.565 -2.916 1.00 55.91 385 ASP A N 1
ATOM 2993 C CA . ASP A 1 385 ? 22.128 -2.284 -3.035 1.00 55.91 385 ASP A CA 1
ATOM 2994 C C . ASP A 1 385 ? 23.538 -2.376 -3.649 1.00 55.91 385 ASP A C 1
ATOM 2996 O O . ASP A 1 385 ? 24.021 -1.396 -4.213 1.00 55.91 385 ASP A O 1
ATOM 3000 N N . ASP A 1 386 ? 24.158 -3.558 -3.602 1.00 61.53 386 ASP A N 1
ATOM 3001 C CA . ASP A 1 386 ? 25.464 -3.873 -4.192 1.00 61.53 386 ASP A CA 1
ATOM 3002 C C . ASP A 1 386 ? 25.468 -3.948 -5.736 1.00 61.53 386 ASP A C 1
ATOM 3004 O O . ASP A 1 386 ? 26.536 -4.069 -6.342 1.00 61.53 386 ASP A O 1
ATOM 3008 N N . VAL A 1 387 ? 24.300 -3.899 -6.389 1.00 63.28 387 VAL A N 1
ATOM 3009 C CA . VAL A 1 387 ? 24.175 -3.864 -7.854 1.00 63.28 387 VAL A CA 1
ATOM 3010 C C . VAL A 1 387 ? 24.207 -2.414 -8.332 1.00 63.28 387 VAL A C 1
ATOM 3012 O O . VAL A 1 387 ? 23.450 -1.566 -7.840 1.00 63.28 387 VAL A O 1
ATOM 3015 N N . ALA A 1 388 ? 25.084 -2.136 -9.305 1.00 63.91 388 ALA A N 1
ATOM 3016 C CA . ALA A 1 388 ? 25.182 -0.830 -9.947 1.00 63.91 388 ALA A CA 1
ATOM 3017 C C . ALA A 1 388 ? 23.807 -0.400 -10.475 1.00 63.91 388 ALA A C 1
ATOM 3019 O O . ALA A 1 388 ? 23.053 -1.222 -10.982 1.00 63.91 388 ALA A O 1
ATOM 3020 N N . ILE A 1 389 ? 23.468 0.886 -10.346 1.00 64.38 389 ILE A N 1
ATOM 3021 C CA . ILE A 1 389 ? 22.132 1.410 -10.688 1.00 64.38 389 ILE A CA 1
ATOM 3022 C C . ILE A 1 389 ? 21.719 1.043 -12.125 1.00 64.38 389 ILE A C 1
ATOM 3024 O O . ILE A 1 389 ? 20.554 0.734 -12.356 1.00 64.38 389 ILE A O 1
ATOM 3028 N N . GLU A 1 390 ? 22.684 1.026 -13.046 1.00 68.25 390 GLU A N 1
ATOM 3029 C CA . GLU A 1 390 ? 22.545 0.651 -14.462 1.00 68.25 390 GLU A CA 1
ATOM 3030 C C . GLU A 1 390 ? 22.259 -0.840 -14.709 1.00 68.25 390 GLU A C 1
ATOM 3032 O O . GLU A 1 390 ? 21.679 -1.188 -15.732 1.00 68.25 390 GLU A O 1
ATOM 3037 N N . ASP A 1 391 ? 22.622 -1.708 -13.763 1.00 69.44 391 ASP A N 1
ATOM 3038 C CA . ASP A 1 391 ? 22.401 -3.158 -13.822 1.00 69.44 391 ASP A CA 1
ATOM 3039 C C . ASP A 1 391 ? 21.150 -3.591 -13.035 1.00 69.44 391 ASP A C 1
ATOM 3041 O O . ASP A 1 391 ? 20.795 -4.773 -13.009 1.00 69.44 391 ASP A O 1
ATOM 3045 N N . ARG A 1 392 ? 20.481 -2.654 -12.350 1.00 71.19 392 ARG A N 1
ATOM 3046 C CA . ARG A 1 392 ? 19.241 -2.939 -11.624 1.00 71.19 392 ARG A CA 1
ATOM 3047 C C . ARG A 1 392 ? 18.092 -3.104 -12.625 1.00 71.19 392 ARG A C 1
ATOM 3049 O O . ARG A 1 392 ? 17.979 -2.280 -13.531 1.00 71.19 392 ARG A O 1
ATOM 3056 N N . PRO A 1 393 ? 17.206 -4.099 -12.442 1.00 75.06 393 PRO A N 1
ATOM 3057 C CA . PRO A 1 393 ? 16.019 -4.226 -13.272 1.00 75.06 393 PRO A CA 1
ATOM 3058 C C . PRO A 1 393 ? 15.147 -2.975 -13.138 1.00 75.06 393 PRO A C 1
ATOM 3060 O O . PRO A 1 393 ? 15.126 -2.334 -12.080 1.00 75.06 393 PRO A O 1
ATOM 3063 N N . ASP A 1 394 ? 14.411 -2.661 -14.201 1.00 84.62 394 ASP A N 1
ATOM 3064 C CA . ASP A 1 394 ? 13.386 -1.624 -14.154 1.00 84.62 394 ASP A CA 1
ATOM 3065 C C . ASP A 1 394 ? 12.328 -2.003 -13.115 1.00 84.62 394 ASP A C 1
ATOM 3067 O O . ASP A 1 394 ? 11.880 -3.159 -13.049 1.00 84.62 394 ASP A O 1
ATOM 3071 N N . LEU A 1 395 ? 11.948 -1.033 -12.280 1.00 88.69 395 LEU A N 1
ATOM 3072 C CA . LEU A 1 395 ? 10.853 -1.222 -11.339 1.00 88.69 395 LEU A CA 1
ATOM 3073 C C . LEU A 1 395 ? 9.535 -0.982 -12.065 1.00 88.69 395 LEU A C 1
ATOM 3075 O O . LEU A 1 395 ? 9.311 0.092 -12.625 1.00 88.69 395 LEU A O 1
ATOM 3079 N N . VAL A 1 396 ? 8.697 -2.010 -12.093 1.00 93.88 396 VAL A N 1
ATOM 3080 C CA . VAL A 1 396 ? 7.456 -2.052 -12.853 1.00 93.88 396 VAL A CA 1
ATOM 3081 C C . VAL A 1 396 ? 6.335 -2.650 -12.017 1.00 93.88 396 VAL A C 1
ATOM 3083 O O . VAL A 1 396 ? 6.543 -3.525 -11.172 1.00 93.88 396 VAL A O 1
ATOM 3086 N N . VAL A 1 397 ? 5.109 -2.244 -12.333 1.00 95.88 397 VAL A N 1
ATOM 3087 C CA . VAL A 1 397 ? 3.894 -2.799 -11.735 1.00 95.88 397 VAL A CA 1
ATOM 3088 C C . VAL A 1 397 ? 3.202 -3.714 -12.738 1.00 95.88 397 VAL A C 1
ATOM 3090 O O . VAL A 1 397 ? 2.893 -3.312 -13.861 1.00 95.88 397 VAL A O 1
ATOM 3093 N N . LYS A 1 398 ? 2.914 -4.949 -12.324 1.00 97.62 398 LYS A N 1
ATOM 3094 C CA . LYS A 1 398 ? 2.066 -5.907 -13.054 1.00 97.62 398 LYS A CA 1
ATOM 3095 C C . LYS A 1 398 ? 0.742 -6.108 -12.328 1.00 97.62 398 LYS A C 1
ATOM 3097 O O . LYS A 1 398 ? 0.581 -5.663 -11.194 1.00 97.62 398 LYS A O 1
ATOM 3102 N N . SER A 1 399 ? -0.208 -6.786 -12.970 1.00 98.12 399 SER A N 1
ATOM 3103 C CA . SER A 1 399 ? -1.496 -7.102 -12.351 1.00 98.12 399 SER A CA 1
ATOM 3104 C C . SER A 1 399 ? -1.893 -8.570 -12.469 1.00 98.12 399 SER A C 1
ATOM 3106 O O . SER A 1 399 ? -1.425 -9.303 -13.339 1.00 98.12 399 SER A O 1
ATOM 3108 N N . ALA A 1 400 ? -2.783 -8.995 -11.577 1.00 98.44 400 ALA A N 1
ATOM 3109 C CA . ALA A 1 400 ? -3.428 -10.298 -11.601 1.00 98.44 400 ALA A CA 1
ATOM 3110 C C . ALA A 1 400 ? -4.896 -10.171 -11.187 1.00 98.44 400 ALA A C 1
ATOM 3112 O O . ALA A 1 400 ? -5.239 -9.334 -10.356 1.00 98.44 400 ALA A O 1
ATOM 3113 N N . VAL A 1 401 ? -5.763 -11.032 -11.710 1.00 98.50 401 VAL A N 1
ATOM 3114 C CA . VAL A 1 401 ? -7.202 -11.030 -11.405 1.00 98.50 401 VAL A CA 1
ATOM 3115 C C . VAL A 1 401 ? -7.633 -12.267 -10.638 1.00 98.50 401 VAL A C 1
ATOM 3117 O O . VAL A 1 401 ? -7.083 -13.356 -10.811 1.00 98.50 401 VAL A O 1
ATOM 3120 N N . SER A 1 402 ? -8.653 -12.105 -9.801 1.00 98.50 402 SER A N 1
ATOM 3121 C CA . SER A 1 402 ? -9.264 -13.185 -9.036 1.00 98.50 402 SER A CA 1
ATOM 3122 C C . SER A 1 402 ? -10.756 -12.952 -8.838 1.00 98.50 402 SER A C 1
ATOM 3124 O O . SER A 1 402 ? -11.204 -11.822 -8.680 1.00 98.50 402 SER A O 1
ATOM 3126 N N . ARG A 1 403 ? -11.539 -14.035 -8.789 1.00 97.88 403 ARG A N 1
ATOM 3127 C CA . ARG A 1 403 ? -12.964 -13.979 -8.414 1.00 97.88 403 ARG A CA 1
ATOM 3128 C C . ARG A 1 403 ? -13.209 -14.212 -6.925 1.00 97.88 403 ARG A C 1
ATOM 3130 O O . ARG A 1 403 ? -14.279 -13.881 -6.428 1.00 97.88 403 ARG A O 1
ATOM 3137 N N . ASP A 1 404 ? -12.251 -14.820 -6.232 1.00 96.25 404 ASP A N 1
ATOM 3138 C CA . ASP A 1 404 ? -12.396 -15.304 -4.854 1.00 96.25 404 ASP A CA 1
ATOM 3139 C C . ASP A 1 404 ? -11.300 -14.785 -3.905 1.00 96.25 404 ASP A C 1
ATOM 3141 O O . ASP A 1 404 ? -11.350 -15.040 -2.701 1.00 96.25 404 ASP A O 1
ATOM 3145 N N . MET A 1 405 ? -10.337 -14.030 -4.439 1.00 97.38 405 MET A N 1
ATOM 3146 C CA . MET A 1 405 ? -9.093 -13.591 -3.804 1.00 97.38 405 MET A CA 1
ATOM 3147 C C . MET A 1 405 ? -8.134 -14.712 -3.367 1.00 97.38 405 MET A C 1
ATOM 3149 O O . MET A 1 405 ? -7.149 -14.442 -2.675 1.00 97.38 405 MET A O 1
ATOM 3153 N N . PHE A 1 406 ? -8.388 -15.962 -3.751 1.00 97.06 406 PHE A N 1
ATOM 3154 C CA . PHE A 1 406 ? -7.539 -17.112 -3.437 1.00 97.06 406 PHE A CA 1
ATOM 3155 C C . PHE A 1 406 ? -6.756 -17.573 -4.656 1.00 97.06 406 PHE A C 1
ATOM 3157 O O . PHE A 1 406 ? -5.552 -17.809 -4.556 1.00 97.06 406 PHE A O 1
ATOM 3164 N N . THR A 1 407 ? -7.447 -17.686 -5.789 1.00 97.38 407 THR A N 1
ATOM 3165 C CA . THR A 1 407 ? -6.876 -18.122 -7.059 1.00 97.38 407 THR A CA 1
ATOM 3166 C C . THR A 1 407 ? -6.666 -16.906 -7.939 1.00 97.38 407 THR A C 1
ATOM 3168 O O . THR A 1 407 ? -7.634 -16.236 -8.307 1.00 97.38 407 THR A O 1
ATOM 3171 N N . TRP A 1 408 ? -5.413 -16.623 -8.274 1.00 98.38 408 TRP A N 1
ATOM 3172 C CA . TRP A 1 408 ? -5.032 -15.459 -9.062 1.00 98.38 408 TRP A CA 1
ATOM 3173 C C . TRP A 1 408 ? -4.538 -15.884 -10.440 1.00 98.38 408 TRP A C 1
ATOM 3175 O O . TRP A 1 408 ? -3.880 -16.910 -10.592 1.00 98.38 408 TRP A O 1
ATOM 3185 N N . THR A 1 409 ? -4.893 -15.108 -11.459 1.00 98.31 409 THR A N 1
ATOM 3186 C CA . THR A 1 409 ? -4.384 -15.260 -12.825 1.00 98.31 409 THR A CA 1
ATOM 3187 C C . THR A 1 409 ? -3.660 -13.981 -13.200 1.00 98.31 409 THR A C 1
ATOM 3189 O O . THR A 1 409 ? -4.288 -12.925 -13.248 1.00 98.31 409 THR A O 1
ATOM 3192 N N . VAL A 1 410 ? -2.351 -14.074 -13.435 1.00 98.31 410 VAL A N 1
ATOM 3193 C CA . VAL A 1 410 ? -1.538 -12.940 -13.890 1.00 98.31 410 VAL A CA 1
ATOM 3194 C C . VAL A 1 410 ? -2.048 -12.478 -15.251 1.00 98.31 410 VAL A C 1
ATOM 3196 O O . VAL A 1 410 ? -2.300 -13.287 -16.144 1.00 98.31 410 VAL A O 1
ATOM 3199 N N . GLU A 1 411 ? -2.249 -11.173 -15.382 1.00 97.75 411 GLU A N 1
ATOM 3200 C CA . GLU A 1 411 ? -2.644 -10.549 -16.636 1.00 97.75 411 GLU A CA 1
ATOM 3201 C C . GLU A 1 411 ? -1.394 -10.185 -17.447 1.00 97.75 411 GLU A C 1
ATOM 3203 O O . GLU A 1 411 ? -0.360 -9.810 -16.898 1.00 97.75 411 GLU A O 1
ATOM 3208 N N . GLU A 1 412 ? -1.495 -10.257 -18.772 1.00 96.31 412 GLU A N 1
ATOM 3209 C CA . GLU A 1 412 ? -0.390 -9.906 -19.669 1.00 96.31 412 GLU A CA 1
ATOM 3210 C C . GLU A 1 412 ? -0.071 -8.400 -19.634 1.00 96.31 412 GLU A C 1
ATOM 3212 O O . GLU A 1 412 ? -0.967 -7.552 -19.530 1.00 96.31 412 GLU A O 1
ATOM 3217 N N . GLY A 1 413 ? 1.211 -8.068 -19.799 1.00 95.06 413 GLY A N 1
ATOM 3218 C CA . GLY A 1 413 ? 1.707 -6.694 -19.917 1.00 95.06 413 GLY A CA 1
ATOM 3219 C C . GLY A 1 413 ? 2.054 -5.999 -18.596 1.00 95.06 413 GLY A C 1
ATOM 3220 O O . GLY A 1 413 ? 1.835 -6.515 -17.501 1.00 95.06 413 GLY A O 1
ATOM 3221 N N . ILE A 1 414 ? 2.632 -4.808 -18.735 1.00 96.00 414 ILE A N 1
ATOM 3222 C CA . ILE A 1 414 ? 3.056 -3.927 -17.642 1.00 96.00 414 ILE A CA 1
ATOM 3223 C C . ILE A 1 414 ? 2.004 -2.824 -17.480 1.00 96.00 414 ILE A C 1
ATOM 3225 O O . ILE A 1 414 ? 1.432 -2.369 -18.469 1.00 96.00 414 ILE A O 1
ATOM 3229 N N . ARG A 1 415 ? 1.705 -2.438 -16.237 1.00 96.62 415 ARG A N 1
ATOM 3230 C CA . ARG A 1 415 ? 0.718 -1.397 -15.902 1.00 96.62 415 ARG A CA 1
ATOM 3231 C C . ARG A 1 415 ? 1.364 -0.038 -15.686 1.00 96.62 415 ARG A C 1
ATOM 3233 O O . ARG A 1 415 ? 0.825 0.952 -16.157 1.00 96.62 415 ARG A O 1
ATOM 3240 N N . LEU A 1 416 ? 2.502 -0.011 -14.994 1.00 93.94 416 LEU A N 1
ATOM 3241 C CA . LEU A 1 416 ? 3.292 1.188 -14.701 1.00 93.94 416 LEU A CA 1
ATOM 3242 C C . LEU A 1 416 ? 4.785 0.842 -14.784 1.00 93.94 416 LEU A C 1
ATOM 3244 O O . LEU A 1 416 ? 5.152 -0.303 -14.502 1.00 93.94 416 LEU A O 1
ATOM 3248 N N . GLY A 1 417 ? 5.626 1.817 -15.134 1.00 90.81 417 GLY A N 1
ATOM 3249 C CA . GLY A 1 417 ? 7.065 1.630 -15.351 1.00 90.81 417 GLY A CA 1
ATOM 3250 C C . GLY A 1 417 ? 7.435 1.385 -16.819 1.00 90.81 417 GLY A C 1
ATOM 3251 O O . GLY A 1 417 ? 6.574 1.434 -17.707 1.00 90.81 417 GLY A O 1
ATOM 3252 N N . ALA A 1 418 ? 8.720 1.127 -17.075 1.00 88.31 418 ALA A N 1
ATOM 3253 C CA . ALA A 1 418 ? 9.262 0.878 -18.415 1.00 88.31 418 ALA A CA 1
ATOM 3254 C C . ALA A 1 418 ? 8.472 -0.208 -19.170 1.00 88.31 418 ALA A C 1
ATOM 3256 O O . ALA A 1 418 ? 8.181 -1.273 -18.621 1.00 88.31 418 ALA A O 1
ATOM 3257 N N . GLY A 1 419 ? 8.115 0.042 -20.433 1.00 89.12 419 GLY A N 1
ATOM 3258 C CA . GLY A 1 419 ? 7.341 -0.893 -21.252 1.00 89.12 419 GLY A CA 1
ATOM 3259 C C . GLY A 1 419 ? 5.829 -0.884 -20.994 1.00 89.12 419 GLY A C 1
ATOM 3260 O O . GLY A 1 419 ? 5.111 -1.696 -21.584 1.00 89.12 419 GLY A O 1
ATOM 3261 N N . SER A 1 420 ? 5.323 0.022 -20.148 1.00 91.06 420 SER A N 1
ATOM 3262 C CA . SER A 1 420 ? 3.880 0.281 -20.002 1.00 91.06 420 SER A CA 1
ATOM 3263 C C . SER A 1 420 ? 3.282 1.034 -21.198 1.00 91.06 420 SER A C 1
ATOM 3265 O O . SER A 1 420 ? 2.072 0.970 -21.416 1.00 91.06 420 SER A O 1
ATOM 3267 N N . GLY A 1 421 ? 4.113 1.726 -21.989 1.00 88.00 421 GLY A N 1
ATOM 3268 C CA . GLY A 1 421 ? 3.663 2.609 -23.070 1.00 88.00 421 GLY A CA 1
ATOM 3269 C C . GLY A 1 421 ? 3.135 3.965 -22.588 1.00 88.00 421 GLY A C 1
ATOM 3270 O O . GLY A 1 421 ? 2.483 4.664 -23.359 1.00 88.00 421 GLY A O 1
ATOM 3271 N N . ILE A 1 422 ? 3.390 4.316 -21.326 1.00 86.25 422 ILE A N 1
ATOM 3272 C CA . ILE A 1 422 ? 3.064 5.614 -20.737 1.00 86.25 422 ILE A CA 1
ATOM 3273 C C . ILE A 1 422 ? 4.267 6.551 -20.909 1.00 86.25 422 ILE A C 1
ATOM 3275 O O . ILE A 1 422 ? 5.390 6.209 -20.531 1.00 86.25 422 ILE A O 1
ATOM 3279 N N . ASP A 1 423 ? 4.021 7.743 -21.453 1.00 78.50 423 ASP A N 1
ATOM 3280 C CA . ASP A 1 423 ? 5.052 8.766 -21.649 1.00 78.50 423 ASP A CA 1
ATOM 3281 C C . ASP A 1 423 ? 5.736 9.140 -20.321 1.00 78.50 423 ASP A C 1
ATOM 3283 O O . ASP A 1 423 ? 5.076 9.330 -19.297 1.00 78.50 423 ASP A O 1
ATOM 3287 N N . GLY A 1 424 ? 7.064 9.278 -20.352 1.00 72.69 424 GLY A N 1
ATOM 3288 C CA . GLY A 1 424 ? 7.893 9.615 -19.189 1.00 72.69 424 GLY A CA 1
ATOM 3289 C C . GLY A 1 424 ? 8.426 8.412 -18.402 1.00 72.69 424 GLY A C 1
ATOM 3290 O O . GLY A 1 424 ? 9.279 8.598 -17.544 1.00 72.69 424 GLY A O 1
ATOM 3291 N N . PHE A 1 425 ? 7.988 7.182 -18.703 1.00 77.69 425 PHE A N 1
ATOM 3292 C CA . PHE A 1 425 ? 8.627 5.962 -18.181 1.00 77.69 425 PHE A CA 1
ATOM 3293 C C . PHE A 1 425 ? 9.688 5.366 -19.109 1.00 77.69 425 PHE A C 1
ATOM 3295 O O . PHE A 1 425 ? 10.528 4.594 -18.654 1.00 77.69 425 PHE A O 1
ATOM 3302 N N . GLU A 1 426 ? 9.655 5.694 -20.397 1.00 71.75 426 GLU A N 1
ATOM 3303 C CA . GLU A 1 426 ? 10.627 5.196 -21.370 1.00 71.75 426 GLU A CA 1
ATOM 3304 C C . GLU A 1 426 ? 11.939 5.989 -21.278 1.00 71.75 426 GLU A C 1
ATOM 3306 O O . GLU A 1 426 ? 11.928 7.203 -21.073 1.00 71.75 426 GLU A O 1
ATOM 3311 N N . THR A 1 427 ? 13.078 5.311 -21.427 1.00 62.44 427 THR A N 1
ATOM 3312 C CA . THR A 1 427 ? 14.390 5.968 -21.443 1.00 62.44 427 THR A CA 1
ATOM 3313 C C . THR A 1 427 ? 14.603 6.710 -22.755 1.00 62.44 427 THR A C 1
ATOM 3315 O O . THR A 1 427 ? 14.391 6.141 -23.830 1.00 62.44 427 THR A O 1
ATOM 3318 N N . ASP A 1 428 ? 15.084 7.956 -22.699 1.00 54.00 428 ASP A N 1
ATOM 3319 C CA . ASP A 1 428 ? 15.766 8.510 -23.866 1.00 54.00 428 ASP A CA 1
ATOM 3320 C C . ASP A 1 428 ? 17.187 7.928 -23.931 1.00 54.00 428 ASP A C 1
ATOM 3322 O O . ASP A 1 428 ? 17.807 7.619 -22.912 1.00 54.00 428 ASP A O 1
ATOM 3326 N N . ASN A 1 429 ? 17.674 7.704 -25.149 1.00 51.88 429 ASN A N 1
ATOM 3327 C CA . ASN A 1 429 ? 18.731 6.749 -25.510 1.00 51.88 429 ASN A CA 1
ATOM 3328 C C . ASN A 1 429 ? 20.133 7.012 -24.913 1.00 51.88 429 ASN A C 1
ATOM 3330 O O . ASN A 1 429 ? 21.076 6.297 -25.256 1.00 51.88 429 ASN A O 1
ATOM 3334 N N . ASP A 1 430 ? 20.286 7.980 -24.013 1.00 52.41 430 ASP A N 1
ATOM 3335 C CA . ASP A 1 430 ? 21.550 8.381 -23.408 1.00 52.41 430 ASP A CA 1
ATOM 3336 C C . ASP A 1 430 ? 21.452 8.396 -21.866 1.00 52.41 430 ASP A C 1
ATOM 3338 O O . ASP A 1 430 ? 21.202 9.410 -21.225 1.00 52.41 430 ASP A O 1
ATOM 3342 N N . GLN A 1 431 ? 21.736 7.243 -21.253 1.00 50.31 431 GLN A N 1
ATOM 3343 C CA . GLN A 1 431 ? 22.158 7.082 -19.847 1.00 50.31 431 GLN A CA 1
ATOM 3344 C C . GLN A 1 431 ? 21.169 7.395 -18.711 1.00 50.31 431 GLN A C 1
ATOM 3346 O O . GLN A 1 431 ? 21.541 7.215 -17.550 1.00 50.31 431 GLN A O 1
ATOM 3351 N N . GLN A 1 432 ? 19.930 7.797 -18.979 1.00 56.12 432 GLN A N 1
ATOM 3352 C CA . GLN A 1 432 ? 18.934 7.935 -17.915 1.00 56.12 432 GLN A CA 1
ATOM 3353 C C . GLN A 1 432 ? 18.148 6.641 -17.753 1.00 56.12 432 GLN A C 1
ATOM 3355 O O . GLN A 1 432 ? 17.638 6.079 -18.718 1.00 56.12 432 GLN A O 1
ATOM 3360 N N . LYS A 1 433 ? 18.122 6.131 -16.520 1.00 59.09 433 LYS A N 1
ATOM 3361 C CA . LYS A 1 433 ? 17.340 4.951 -16.156 1.00 59.09 433 LYS A CA 1
ATOM 3362 C C . LYS A 1 433 ? 15.856 5.277 -16.322 1.00 59.09 433 LYS A C 1
ATOM 3364 O O . LYS A 1 433 ? 15.452 6.406 -16.045 1.00 59.09 433 LYS A O 1
ATOM 3369 N N . ALA A 1 434 ? 15.075 4.296 -16.772 1.00 59.53 434 ALA A N 1
ATOM 3370 C CA . ALA A 1 434 ? 13.632 4.435 -16.873 1.00 59.53 434 ALA A CA 1
ATOM 3371 C C . ALA A 1 434 ? 13.087 4.874 -15.521 1.00 59.53 434 ALA A C 1
ATOM 3373 O O . ALA A 1 434 ? 13.598 4.445 -14.478 1.00 59.53 434 ALA A O 1
ATOM 3374 N N . GLN A 1 435 ? 12.050 5.707 -15.536 1.00 71.44 435 GLN A N 1
ATOM 3375 C CA . GLN A 1 435 ? 11.378 6.007 -14.289 1.00 71.44 435 GLN A CA 1
ATOM 3376 C C . GLN A 1 435 ? 10.866 4.721 -13.652 1.00 71.44 435 GLN A C 1
ATOM 3378 O O . GLN A 1 435 ? 10.286 3.844 -14.294 1.00 71.44 435 GLN A O 1
ATOM 3383 N N . GLU A 1 436 ? 11.140 4.607 -12.366 1.00 83.56 436 GLU A N 1
ATOM 3384 C CA . GLU A 1 436 ? 10.728 3.468 -11.573 1.00 83.56 436 GLU A CA 1
ATOM 3385 C C . GLU A 1 436 ? 9.245 3.611 -11.213 1.00 83.56 436 GLU A C 1
ATOM 3387 O O . GLU A 1 436 ? 8.742 4.719 -11.035 1.00 83.56 436 GLU A O 1
ATOM 3392 N N . ALA A 1 437 ? 8.532 2.492 -11.130 1.00 89.25 437 ALA A N 1
ATOM 3393 C CA . ALA A 1 437 ? 7.207 2.430 -10.534 1.00 89.25 437 ALA A CA 1
ATOM 3394 C C . ALA A 1 437 ? 7.161 1.254 -9.561 1.00 89.25 437 ALA A C 1
ATOM 3396 O O . ALA A 1 437 ? 7.195 0.092 -9.974 1.00 89.25 437 ALA A O 1
ATOM 3397 N N . ASP A 1 438 ? 7.081 1.550 -8.268 1.00 87.94 438 ASP A N 1
ATOM 3398 C CA . ASP A 1 438 ? 6.982 0.540 -7.220 1.00 87.94 438 ASP A CA 1
ATOM 3399 C C . ASP A 1 438 ? 5.948 0.913 -6.145 1.00 87.94 438 ASP A C 1
ATOM 3401 O O . ASP A 1 438 ? 5.312 1.966 -6.198 1.00 87.94 438 ASP A O 1
ATOM 3405 N N . HIS A 1 439 ? 5.721 -0.017 -5.214 1.00 90.25 439 HIS A N 1
ATOM 3406 C CA . HIS A 1 439 ? 4.780 0.132 -4.097 1.00 90.25 439 HIS A CA 1
ATOM 3407 C C . HIS A 1 439 ? 3.409 0.691 -4.512 1.00 90.25 439 HIS A C 1
ATOM 3409 O O . HIS A 1 439 ? 3.006 1.754 -4.036 1.00 90.25 439 HIS A O 1
ATOM 3415 N N . PRO A 1 440 ? 2.686 -0.001 -5.416 1.00 94.50 440 PRO A N 1
ATOM 3416 C CA . PRO A 1 440 ? 1.378 0.463 -5.835 1.00 94.50 440 PRO A CA 1
ATOM 3417 C C . PRO A 1 440 ? 0.412 0.434 -4.648 1.00 94.50 440 PRO A C 1
ATOM 3419 O O . PRO A 1 440 ? 0.293 -0.592 -3.980 1.00 94.50 440 PRO A O 1
ATOM 3422 N N . SER A 1 441 ? -0.330 1.520 -4.458 1.00 94.69 441 SER A N 1
ATOM 3423 C CA . SER A 1 441 ? -1.577 1.539 -3.709 1.00 94.69 441 SER A CA 1
ATOM 3424 C C . SER A 1 441 ? -2.728 1.931 -4.612 1.00 94.69 441 SER A C 1
ATOM 3426 O O . SER A 1 441 ? -2.639 2.885 -5.383 1.00 94.69 441 SER A O 1
ATOM 3428 N N . VAL A 1 442 ? -3.810 1.162 -4.553 1.00 95.38 442 VAL A N 1
ATOM 3429 C CA . VAL A 1 442 ? -4.891 1.222 -5.526 1.00 95.38 442 VAL A CA 1
ATOM 3430 C C . VAL A 1 442 ? -6.237 1.450 -4.869 1.00 95.38 442 VAL A C 1
ATOM 3432 O O . VAL A 1 442 ? -6.539 0.945 -3.787 1.00 95.38 442 VAL A O 1
ATOM 3435 N N . LEU A 1 443 ? -7.079 2.194 -5.575 1.00 94.00 443 LEU A N 1
ATOM 3436 C CA . LEU A 1 443 ? -8.428 2.501 -5.142 1.00 94.00 443 LEU A CA 1
ATOM 3437 C C . LEU A 1 443 ? -9.367 2.602 -6.345 1.00 94.00 443 LEU A C 1
ATOM 3439 O O . LEU A 1 443 ? -8.993 3.133 -7.390 1.00 94.00 443 LEU A O 1
ATOM 3443 N N . LYS A 1 444 ? -10.609 2.138 -6.180 1.00 92.44 444 LYS A N 1
ATOM 3444 C CA . LYS A 1 444 ? -11.700 2.445 -7.110 1.00 92.44 444 LYS A CA 1
ATOM 3445 C C . LYS A 1 444 ? -12.337 3.775 -6.711 1.00 92.44 444 LYS A C 1
ATOM 3447 O O . LYS A 1 444 ? -12.725 3.936 -5.555 1.00 92.44 444 LYS A O 1
ATOM 3452 N N . THR A 1 445 ? -12.437 4.717 -7.639 1.00 88.94 445 THR A N 1
ATOM 3453 C CA . THR A 1 445 ? -13.127 5.990 -7.412 1.00 88.94 445 THR A CA 1
ATOM 3454 C C . THR A 1 445 ? -14.637 5.830 -7.551 1.00 88.94 445 THR A C 1
ATOM 3456 O O . THR A 1 445 ? -15.130 4.828 -8.071 1.00 88.94 445 THR A O 1
ATOM 3459 N N . ASP A 1 446 ? -15.376 6.854 -7.121 1.00 84.88 446 ASP A N 1
ATOM 3460 C CA . ASP A 1 446 ? -16.837 6.903 -7.252 1.00 84.88 446 ASP A CA 1
ATOM 3461 C C . ASP A 1 446 ? -17.314 6.895 -8.719 1.00 84.88 446 ASP A C 1
ATOM 3463 O O . ASP A 1 446 ? -18.438 6.482 -8.995 1.00 84.88 446 ASP A O 1
ATOM 3467 N N . ASP A 1 447 ? -16.453 7.303 -9.658 1.00 86.88 447 ASP A N 1
ATOM 3468 C CA . ASP A 1 447 ? -16.710 7.280 -11.105 1.00 86.88 447 ASP A CA 1
ATOM 3469 C C . ASP A 1 447 ? -16.261 5.960 -11.767 1.00 86.88 447 ASP A C 1
ATOM 3471 O O . ASP A 1 447 ? -16.062 5.904 -12.979 1.00 86.88 447 ASP A O 1
ATOM 3475 N N . ASP A 1 448 ? -16.064 4.903 -10.970 1.00 89.31 448 ASP A N 1
ATOM 3476 C CA . ASP A 1 448 ? -15.598 3.569 -11.374 1.00 89.31 448 ASP A CA 1
ATOM 3477 C C . ASP A 1 448 ? -14.195 3.512 -12.012 1.00 89.31 448 ASP A C 1
ATOM 3479 O O . ASP A 1 448 ? -13.758 2.441 -12.442 1.00 89.31 448 ASP A O 1
ATOM 3483 N N . ASN A 1 449 ? -13.442 4.615 -12.003 1.00 92.12 449 ASN A N 1
ATOM 3484 C CA . ASN A 1 449 ? -12.036 4.613 -12.403 1.00 92.12 449 ASN A CA 1
ATOM 3485 C C . ASN A 1 449 ? -11.168 3.939 -11.332 1.00 92.12 449 ASN A C 1
ATOM 3487 O O . ASN A 1 449 ? -11.490 3.929 -10.144 1.00 92.12 449 ASN A O 1
ATOM 3491 N N . VAL A 1 450 ? -10.018 3.420 -11.741 1.00 94.81 450 VAL A N 1
ATOM 3492 C CA . VAL A 1 450 ? -8.957 2.962 -10.845 1.00 94.81 450 VAL A CA 1
ATOM 3493 C C . VAL A 1 450 ? -7.918 4.069 -10.721 1.00 94.81 450 VAL A C 1
ATOM 3495 O O . VAL A 1 450 ? -7.357 4.512 -11.721 1.00 94.81 450 VAL A O 1
ATOM 3498 N N . LEU A 1 451 ? -7.647 4.499 -9.493 1.00 93.12 451 LEU A N 1
ATOM 3499 C CA . LEU A 1 451 ? -6.472 5.295 -9.159 1.00 93.12 451 LEU A CA 1
ATOM 3500 C C . LEU A 1 451 ? -5.391 4.371 -8.617 1.00 93.12 451 LEU A C 1
ATOM 3502 O O . LEU A 1 451 ? -5.674 3.507 -7.787 1.00 93.12 451 LEU A O 1
ATOM 3506 N N . VAL A 1 452 ? -4.161 4.580 -9.068 1.00 93.81 452 VAL A N 1
ATOM 3507 C CA . VAL A 1 452 ? -2.973 3.929 -8.521 1.00 93.81 452 VAL A CA 1
ATOM 3508 C C . VAL A 1 452 ? -2.007 5.010 -8.092 1.00 93.81 452 VAL A C 1
ATOM 3510 O O . VAL A 1 452 ? -1.495 5.739 -8.938 1.00 93.81 452 VAL A O 1
ATOM 3513 N N . ALA A 1 453 ? -1.769 5.119 -6.792 1.00 91.94 453 ALA A N 1
ATOM 3514 C CA . ALA A 1 453 ? -0.600 5.806 -6.286 1.00 91.94 453 ALA A CA 1
ATOM 3515 C C . ALA A 1 453 ? 0.582 4.850 -6.238 1.00 91.94 453 ALA A C 1
ATOM 3517 O O . ALA A 1 453 ? 0.414 3.658 -6.015 1.00 91.94 453 ALA A O 1
ATOM 3518 N N . PHE A 1 454 ? 1.770 5.358 -6.495 1.00 90.69 454 PHE A N 1
ATOM 3519 C CA . PHE A 1 454 ? 2.980 4.555 -6.536 1.00 90.69 454 PHE A CA 1
ATOM 3520 C C . PHE A 1 454 ? 4.175 5.462 -6.288 1.00 90.69 454 PHE A C 1
ATOM 3522 O O . PHE A 1 454 ? 4.102 6.685 -6.465 1.00 90.69 454 PHE A O 1
ATOM 3529 N N . ARG A 1 455 ? 5.285 4.862 -5.884 1.00 86.50 455 ARG A N 1
ATOM 3530 C CA . ARG A 1 455 ? 6.547 5.573 -5.774 1.00 86.50 455 ARG A CA 1
ATOM 3531 C C . ARG A 1 455 ? 7.283 5.504 -7.108 1.00 86.50 455 ARG A C 1
ATOM 3533 O O . ARG A 1 455 ? 7.350 4.463 -7.761 1.00 86.50 455 ARG A O 1
ATOM 3540 N N . SER A 1 456 ? 7.821 6.652 -7.491 1.00 84.44 456 SER A N 1
ATOM 3541 C CA . SER A 1 456 ? 8.706 6.836 -8.630 1.00 84.44 456 SER A CA 1
ATOM 3542 C C . SER A 1 456 ? 10.110 7.215 -8.181 1.00 84.44 456 SER A C 1
ATOM 3544 O O . SER A 1 456 ? 10.354 7.502 -7.006 1.00 84.44 456 SER A O 1
ATOM 3546 N N . THR A 1 457 ? 11.035 7.281 -9.136 1.00 76.56 457 THR A N 1
ATOM 3547 C CA . THR A 1 457 ? 12.410 7.744 -8.906 1.00 76.56 457 THR A CA 1
ATOM 3548 C C . THR A 1 457 ? 12.477 9.149 -8.290 1.00 76.56 457 THR A C 1
ATOM 3550 O O . THR A 1 457 ? 13.425 9.444 -7.568 1.00 76.56 457 THR A O 1
ATOM 3553 N N . TYR A 1 458 ? 11.483 10.005 -8.550 1.00 71.62 458 TYR A N 1
ATOM 3554 C CA . TYR A 1 458 ? 11.493 11.420 -8.149 1.00 71.62 458 TYR A CA 1
ATOM 3555 C C . TYR A 1 458 ? 10.466 11.768 -7.067 1.00 71.62 458 TYR A C 1
ATOM 3557 O O . TYR A 1 458 ? 10.349 12.927 -6.671 1.00 71.62 458 TYR A O 1
ATOM 3565 N N . GLY A 1 459 ? 9.730 10.773 -6.576 1.00 78.44 459 GLY A N 1
ATOM 3566 C CA . GLY A 1 459 ? 8.752 10.949 -5.514 1.00 78.44 459 GLY A CA 1
ATOM 3567 C C . GLY A 1 459 ? 7.470 10.177 -5.761 1.00 78.44 459 GLY A C 1
ATOM 3568 O O . GLY A 1 459 ? 7.424 9.207 -6.517 1.00 78.44 459 GLY A O 1
ATOM 3569 N N . SER A 1 460 ? 6.412 10.616 -5.100 1.00 84.75 460 SER A N 1
ATOM 3570 C CA . SER A 1 460 ? 5.133 9.920 -5.059 1.00 84.75 460 SER A CA 1
ATOM 3571 C C . SER A 1 460 ? 4.195 10.426 -6.143 1.00 84.75 460 SER A C 1
ATOM 3573 O O . SER A 1 460 ? 3.950 11.630 -6.252 1.00 84.75 460 SER A O 1
ATOM 3575 N N . CYS A 1 461 ? 3.623 9.511 -6.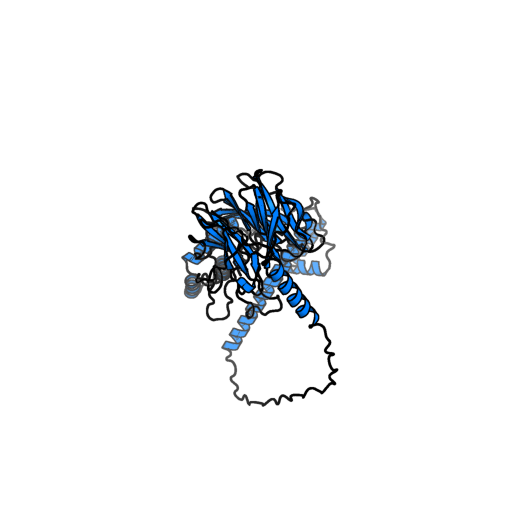917 1.00 87.12 461 CYS A N 1
ATOM 3576 C CA . CYS A 1 461 ? 2.783 9.835 -8.064 1.00 87.12 461 CYS A CA 1
ATOM 3577 C C . CYS A 1 461 ? 1.441 9.120 -8.003 1.00 87.12 461 CYS A C 1
ATOM 3579 O O . CYS A 1 461 ? 1.275 8.151 -7.268 1.00 87.12 461 CYS A O 1
ATOM 3581 N N . VAL A 1 462 ? 0.482 9.597 -8.794 1.00 88.56 462 VAL A N 1
ATOM 3582 C CA . VAL A 1 462 ? -0.817 8.957 -9.002 1.00 88.56 462 VAL A CA 1
ATOM 3583 C C . VAL A 1 462 ? -1.129 8.867 -10.487 1.00 88.56 462 VAL A C 1
ATOM 3585 O O . VAL A 1 462 ? -0.935 9.829 -11.219 1.00 88.56 462 VAL A O 1
ATOM 3588 N N . ALA A 1 463 ? -1.655 7.737 -10.937 1.00 91.00 463 ALA A N 1
ATOM 3589 C CA . ALA A 1 463 ? -2.195 7.573 -12.279 1.00 91.00 463 ALA A CA 1
ATOM 3590 C C . ALA A 1 463 ? -3.655 7.112 -12.214 1.00 91.00 463 ALA A C 1
ATOM 3592 O O . ALA A 1 463 ? -4.041 6.358 -11.317 1.00 91.00 463 ALA A O 1
ATOM 3593 N N . SER A 1 464 ? -4.468 7.561 -13.169 1.00 92.31 464 SER A N 1
ATOM 3594 C CA . SER A 1 464 ? -5.855 7.127 -13.345 1.00 92.31 464 SER A CA 1
ATOM 3595 C C . SER A 1 464 ? -5.985 6.147 -14.498 1.00 92.31 464 SER A C 1
ATOM 3597 O O . SER A 1 464 ? -5.226 6.191 -15.461 1.00 92.31 464 SER A O 1
ATOM 3599 N N . SER A 1 465 ? -6.972 5.266 -14.412 1.00 95.12 465 SER A N 1
ATOM 3600 C CA . SER A 1 465 ? -7.351 4.364 -15.490 1.00 95.12 465 SER A CA 1
ATOM 3601 C C . SER A 1 465 ? -8.851 4.112 -15.461 1.00 95.12 465 SER A C 1
ATOM 3603 O O . SER A 1 465 ? -9.429 3.909 -14.397 1.00 95.12 465 SER A O 1
ATOM 3605 N N . SER A 1 466 ? -9.480 4.078 -16.633 1.00 94.88 466 SER A N 1
ATOM 3606 C CA . SER A 1 466 ? -10.904 3.735 -16.763 1.00 94.88 466 SER A CA 1
ATOM 3607 C C . SER A 1 466 ? -11.170 2.229 -16.842 1.00 94.88 466 SER A C 1
ATOM 3609 O O . SER A 1 466 ? -12.300 1.793 -16.638 1.00 94.88 466 SER A O 1
ATOM 3611 N N . ASP A 1 467 ? -10.146 1.421 -17.124 1.00 94.44 467 ASP A N 1
ATOM 3612 C CA . ASP A 1 467 ? -10.249 -0.039 -17.245 1.00 94.44 467 ASP A CA 1
ATOM 3613 C C . ASP A 1 467 ? -9.368 -0.798 -16.236 1.00 94.44 467 ASP A C 1
ATOM 3615 O O . ASP A 1 467 ? -9.426 -2.030 -16.140 1.00 94.44 467 ASP A O 1
ATOM 3619 N N . GLY A 1 468 ? -8.550 -0.070 -15.472 1.00 95.50 468 GLY A N 1
ATOM 3620 C CA . GLY A 1 468 ? -7.546 -0.589 -14.552 1.00 95.50 468 GLY A CA 1
ATOM 3621 C C . GLY A 1 468 ? -6.397 -1.337 -15.240 1.00 95.50 468 GLY A C 1
ATOM 3622 O O . GLY A 1 468 ? -5.694 -2.094 -14.571 1.00 95.50 468 GLY A O 1
ATOM 3623 N N . ILE A 1 469 ? -6.229 -1.200 -16.553 1.00 95.75 469 ILE A N 1
ATOM 3624 C CA . ILE A 1 469 ? -5.191 -1.866 -17.349 1.00 95.75 469 ILE A CA 1
ATOM 3625 C C . ILE A 1 469 ? -4.266 -0.837 -17.984 1.00 95.75 469 ILE A C 1
ATOM 3627 O O . ILE A 1 469 ? -3.048 -0.954 -17.849 1.00 95.75 469 ILE A O 1
ATOM 3631 N N . SER A 1 470 ? -4.840 0.152 -18.662 1.00 94.50 470 SER A N 1
ATOM 3632 C CA . SER A 1 470 ? -4.118 1.233 -19.319 1.00 94.50 470 SER A CA 1
ATOM 3633 C C . SER A 1 470 ? -4.278 2.504 -18.502 1.00 94.50 470 SER A C 1
ATOM 3635 O O . SER A 1 470 ? -5.399 2.954 -18.263 1.00 94.50 470 SER A O 1
ATOM 3637 N N . PHE A 1 471 ? -3.156 3.054 -18.051 1.00 94.25 471 PHE A N 1
ATOM 3638 C CA . PHE A 1 471 ? -3.129 4.236 -17.200 1.00 94.25 471 PHE A CA 1
ATOM 3639 C C . PHE A 1 471 ? -2.782 5.483 -18.005 1.00 94.25 471 PHE A C 1
ATOM 3641 O O . PHE A 1 471 ? -1.985 5.434 -18.941 1.00 94.25 471 PHE A O 1
ATOM 3648 N N . ASP A 1 472 ? -3.400 6.595 -17.621 1.00 91.19 472 ASP A N 1
ATOM 3649 C CA . ASP A 1 472 ? -3.042 7.920 -18.105 1.00 91.19 472 ASP A CA 1
ATOM 3650 C C . ASP A 1 472 ? -1.657 8.324 -17.580 1.00 91.19 472 ASP A C 1
ATOM 3652 O O . ASP A 1 472 ? -1.113 7.712 -16.653 1.00 91.19 472 ASP A O 1
ATOM 3656 N N . ARG A 1 473 ? -1.093 9.396 -18.149 1.00 86.50 473 ARG A N 1
ATOM 3657 C CA . ARG A 1 473 ? 0.177 9.949 -17.669 1.00 86.50 473 ARG A CA 1
ATOM 3658 C C . ARG A 1 473 ? 0.062 10.326 -16.178 1.00 86.50 473 ARG A C 1
ATOM 3660 O O . ARG A 1 473 ? -0.866 11.061 -15.826 1.00 86.50 473 ARG A O 1
ATOM 3667 N N . PRO A 1 474 ? 0.977 9.847 -15.315 1.00 87.50 474 PRO A N 1
ATOM 3668 C CA . PRO A 1 474 ? 0.921 10.114 -13.888 1.00 87.50 474 PRO A CA 1
ATOM 3669 C C . PRO A 1 474 ? 0.983 11.604 -13.539 1.00 87.50 474 PRO A C 1
ATOM 3671 O O . PRO A 1 474 ? 1.602 12.422 -14.222 1.00 87.50 474 PRO A O 1
ATOM 3674 N N . LEU A 1 475 ? 0.369 11.946 -12.413 1.00 84.75 475 LEU A N 1
ATOM 3675 C CA . LEU A 1 475 ? 0.437 13.246 -11.763 1.00 84.75 475 LEU A CA 1
ATOM 3676 C C . LEU A 1 475 ? 1.293 13.135 -10.501 1.00 84.75 475 LEU A C 1
ATOM 3678 O O . LEU A 1 475 ? 1.210 12.150 -9.767 1.00 84.75 475 LEU A O 1
ATOM 3682 N N . LEU A 1 476 ? 2.101 14.153 -10.235 1.00 82.62 476 LEU A N 1
ATOM 3683 C CA . LEU A 1 476 ? 2.951 14.227 -9.053 1.00 82.62 476 LEU A CA 1
ATOM 3684 C C . LEU A 1 476 ? 2.096 14.582 -7.829 1.00 82.62 476 LEU A C 1
ATOM 3686 O O . LEU A 1 476 ? 1.427 15.616 -7.817 1.00 82.62 476 LEU A O 1
ATOM 3690 N N . LEU A 1 477 ? 2.100 13.714 -6.813 1.00 77.25 477 LEU A N 1
ATOM 3691 C CA . LEU A 1 477 ? 1.427 13.958 -5.534 1.00 77.25 477 LEU A CA 1
ATOM 3692 C C . LEU A 1 477 ? 2.339 14.717 -4.577 1.00 77.25 477 LEU A C 1
ATOM 3694 O O . LEU A 1 477 ? 1.941 15.731 -4.006 1.00 77.25 477 LEU A O 1
ATOM 3698 N N . VAL A 1 478 ? 3.551 14.194 -4.400 1.00 70.56 478 VAL A N 1
ATOM 3699 C CA . VAL A 1 478 ? 4.575 14.754 -3.524 1.00 70.56 478 VAL A CA 1
ATOM 3700 C C . VAL A 1 478 ? 5.896 14.670 -4.254 1.00 70.56 478 VAL A C 1
ATOM 3702 O O . VAL A 1 478 ? 6.340 13.589 -4.643 1.00 70.56 478 VAL A O 1
ATOM 3705 N N . ASP A 1 479 ? 6.503 15.832 -4.433 1.00 64.12 479 ASP A N 1
ATOM 3706 C CA . ASP A 1 479 ? 7.859 15.940 -4.931 1.00 64.12 479 ASP A CA 1
ATOM 3707 C C . ASP A 1 479 ? 8.821 15.880 -3.741 1.00 64.12 479 ASP A C 1
ATOM 3709 O O . ASP A 1 479 ? 8.875 16.807 -2.926 1.00 64.12 479 ASP A O 1
ATOM 3713 N N . GLU A 1 480 ? 9.567 14.783 -3.628 1.00 59.38 480 GLU A N 1
ATOM 3714 C CA . GLU A 1 480 ? 10.517 14.582 -2.528 1.00 59.38 480 GLU A CA 1
ATOM 3715 C C . GLU A 1 480 ? 11.708 15.556 -2.606 1.00 59.38 480 GLU A C 1
ATOM 3717 O O . GLU A 1 480 ? 12.329 15.858 -1.584 1.00 59.38 480 GLU A O 1
ATOM 3722 N N . ASN A 1 481 ? 12.002 16.104 -3.791 1.00 50.12 481 ASN A N 1
ATOM 3723 C CA . ASN A 1 481 ? 13.066 17.087 -3.994 1.00 50.12 481 ASN A CA 1
ATOM 3724 C C . ASN A 1 481 ? 12.598 18.517 -3.692 1.00 50.12 481 ASN A C 1
ATOM 3726 O O . ASN A 1 481 ? 13.386 19.327 -3.198 1.00 50.12 481 ASN A O 1
ATOM 3730 N N . LEU A 1 482 ? 11.330 18.842 -3.972 1.00 44.53 482 LEU A N 1
ATOM 3731 C CA . LEU A 1 482 ? 10.772 20.182 -3.734 1.00 44.53 482 LEU A CA 1
ATOM 3732 C C . LEU A 1 482 ? 10.177 20.352 -2.339 1.00 44.53 482 LEU A C 1
ATOM 3734 O O . LEU A 1 482 ? 10.138 21.470 -1.822 1.00 44.53 482 LEU A O 1
ATOM 3738 N N . MET A 1 483 ? 9.733 19.262 -1.714 1.00 48.53 483 MET A N 1
ATOM 3739 C CA . MET A 1 483 ? 9.241 19.255 -0.342 1.00 48.53 483 MET A CA 1
ATOM 3740 C C . MET A 1 483 ? 10.083 18.315 0.527 1.00 48.53 483 MET A C 1
ATOM 3742 O O . MET A 1 483 ? 9.557 17.337 1.053 1.00 48.53 483 MET A O 1
ATOM 3746 N N . PRO A 1 484 ? 11.368 18.630 0.783 1.00 48.81 484 PRO A N 1
ATOM 3747 C CA . PRO A 1 484 ? 12.199 17.844 1.702 1.00 48.81 484 PRO A CA 1
ATOM 3748 C C . PRO A 1 484 ? 11.657 17.851 3.144 1.00 48.81 484 PRO A C 1
ATOM 3750 O O . PRO A 1 484 ? 12.124 17.097 3.997 1.00 48.81 484 PRO A O 1
ATOM 3753 N N . THR A 1 485 ? 10.690 18.729 3.437 1.00 47.22 485 THR A N 1
ATOM 3754 C CA . THR A 1 485 ? 9.944 18.780 4.698 1.00 47.22 485 THR A CA 1
ATOM 3755 C C . THR A 1 485 ? 8.641 17.991 4.671 1.00 47.22 485 THR A C 1
ATOM 3757 O O . THR A 1 485 ? 8.032 17.869 5.734 1.00 47.22 485 THR A O 1
ATOM 3760 N N . SER A 1 486 ? 8.189 17.498 3.509 1.00 56.88 486 SER A N 1
ATOM 3761 C CA . SER A 1 486 ? 6.977 16.690 3.463 1.00 56.88 486 SER A CA 1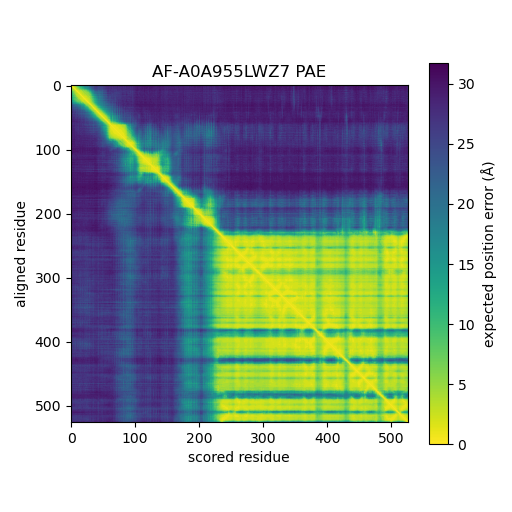
ATOM 3762 C C . SER A 1 486 ? 7.219 15.422 4.252 1.00 56.88 486 SER A C 1
ATOM 3764 O O . SER A 1 486 ? 8.215 14.718 4.081 1.00 56.88 486 SER A O 1
ATOM 3766 N N . LEU A 1 487 ? 6.298 15.145 5.164 1.00 58.00 487 LEU A N 1
ATOM 3767 C CA . LEU A 1 487 ? 6.324 13.893 5.899 1.00 58.00 487 LEU A CA 1
ATOM 3768 C C . LEU A 1 487 ? 5.870 12.729 5.016 1.00 58.00 487 LEU A C 1
ATOM 3770 O O . LEU A 1 487 ? 5.986 11.585 5.451 1.00 58.00 487 LEU A O 1
ATOM 3774 N N . ILE A 1 488 ? 5.346 13.002 3.817 1.00 62.56 488 ILE A N 1
ATOM 3775 C CA . ILE A 1 488 ? 4.804 11.991 2.922 1.00 62.56 488 ILE A CA 1
ATOM 3776 C C . ILE A 1 488 ? 5.897 11.506 1.967 1.00 62.56 488 ILE A C 1
ATOM 3778 O O . ILE A 1 488 ? 6.371 12.268 1.131 1.00 62.56 488 ILE A O 1
ATOM 3782 N N . GLY A 1 489 ? 6.321 10.255 2.142 1.00 67.69 489 GLY A N 1
ATOM 3783 C CA . GLY A 1 489 ? 7.400 9.621 1.379 1.00 67.69 489 GLY A CA 1
ATOM 3784 C C . GLY A 1 489 ? 6.925 8.393 0.602 1.00 67.69 489 GLY A C 1
ATOM 3785 O O . GLY A 1 489 ? 5.772 8.325 0.177 1.00 67.69 489 GLY A O 1
ATOM 3786 N N . GLY A 1 490 ? 7.822 7.420 0.429 1.00 75.75 490 GLY A N 1
ATOM 3787 C CA . GLY A 1 490 ? 7.544 6.149 -0.244 1.00 75.75 490 GLY A CA 1
ATOM 3788 C C . GLY A 1 490 ? 6.515 5.260 0.470 1.00 75.75 490 GLY A C 1
ATOM 3789 O O . GLY A 1 490 ? 6.056 5.550 1.573 1.00 75.75 490 GLY A O 1
ATOM 3790 N N . ASP A 1 491 ? 6.168 4.139 -0.162 1.00 85.56 491 ASP A N 1
ATOM 3791 C CA . ASP A 1 491 ? 5.224 3.132 0.352 1.00 85.56 491 ASP A CA 1
ATOM 3792 C C . ASP A 1 491 ? 3.868 3.730 0.758 1.00 85.56 491 ASP A C 1
ATOM 3794 O O . ASP A 1 491 ? 3.405 3.583 1.895 1.00 85.56 491 ASP A O 1
ATOM 3798 N N . LEU A 1 492 ? 3.260 4.454 -0.181 1.00 90.12 492 LEU A N 1
ATOM 3799 C CA . LEU A 1 492 ? 1.956 5.083 -0.009 1.00 90.12 492 LEU A CA 1
ATOM 3800 C C . LEU A 1 492 ? 0.863 4.030 0.179 1.00 90.12 492 LEU A C 1
ATOM 3802 O O . LEU A 1 492 ? 0.869 2.996 -0.482 1.00 90.12 492 LEU A O 1
ATOM 3806 N N . ASP A 1 493 ? -0.134 4.363 0.986 1.00 94.00 493 ASP A N 1
ATOM 3807 C CA . ASP A 1 493 ? -1.436 3.705 1.008 1.00 94.00 493 ASP A CA 1
ATOM 3808 C C . ASP A 1 493 ? -2.532 4.760 0.908 1.00 94.00 493 ASP A C 1
ATOM 3810 O O . ASP A 1 493 ? -2.448 5.821 1.530 1.00 94.00 493 ASP A O 1
ATOM 3814 N N . ILE A 1 494 ? -3.550 4.475 0.097 1.00 93.38 494 ILE A N 1
ATOM 3815 C CA . ILE A 1 494 ? -4.715 5.336 -0.084 1.00 93.38 494 ILE A CA 1
ATOM 3816 C C . ILE A 1 494 ? -5.955 4.633 0.458 1.00 93.38 494 ILE A C 1
ATOM 3818 O O . ILE A 1 494 ? -6.310 3.525 0.049 1.00 93.38 494 ILE A O 1
ATOM 3822 N N . LEU A 1 495 ? -6.677 5.347 1.319 1.00 94.69 495 LEU A N 1
ATOM 3823 C CA . LEU A 1 495 ? -7.957 4.939 1.876 1.00 94.69 495 LEU A CA 1
ATOM 3824 C C . LEU A 1 495 ? -9.043 5.959 1.515 1.00 94.69 495 LEU A C 1
ATOM 3826 O O . LEU A 1 495 ? -8.941 7.143 1.832 1.00 94.69 495 LEU A O 1
ATOM 3830 N N . TYR A 1 496 ? -10.123 5.487 0.891 1.00 93.75 496 TYR A N 1
ATOM 3831 C CA . TYR A 1 496 ? -11.326 6.288 0.656 1.00 93.75 496 TYR A CA 1
ATOM 3832 C C . TYR A 1 496 ? -11.988 6.694 1.977 1.00 93.75 496 TYR A C 1
ATOM 3834 O O . TYR A 1 496 ? -12.259 5.838 2.822 1.00 93.75 496 TYR A O 1
ATOM 3842 N N . LEU A 1 497 ? -12.291 7.986 2.130 1.00 92.94 497 LEU A N 1
ATOM 3843 C CA . LEU A 1 497 ? -13.072 8.505 3.255 1.00 92.94 497 LEU A CA 1
ATOM 3844 C C . LEU A 1 497 ? -14.464 8.960 2.806 1.00 92.94 497 LEU A C 1
ATOM 3846 O O . LEU A 1 497 ? -15.470 8.523 3.362 1.00 92.94 497 LEU A O 1
ATOM 3850 N N . GLU A 1 498 ? -14.521 9.831 1.801 1.00 92.25 498 GLU A N 1
ATOM 3851 C CA . GLU A 1 498 ? -15.749 10.369 1.208 1.00 92.25 498 GLU A CA 1
ATOM 3852 C C . GLU A 1 498 ? -15.455 10.852 -0.229 1.00 92.25 498 GLU A C 1
ATOM 3854 O O . GLU A 1 498 ? -14.287 10.855 -0.632 1.00 92.25 498 GLU A O 1
ATOM 3859 N N . PRO A 1 499 ? -16.462 11.261 -1.029 1.00 90.50 499 PRO A N 1
ATOM 3860 C CA . PRO A 1 499 ? -16.233 11.619 -2.423 1.00 90.50 499 PRO A CA 1
ATOM 3861 C C . PRO A 1 499 ? -15.132 12.662 -2.599 1.00 90.50 499 PRO A C 1
ATOM 3863 O O . PRO A 1 499 ? -15.222 13.775 -2.079 1.00 90.50 499 PRO A O 1
ATOM 3866 N N . ASN A 1 500 ? -14.110 12.296 -3.375 1.00 87.00 500 ASN A N 1
ATOM 3867 C CA . ASN A 1 500 ? -12.910 13.092 -3.643 1.00 87.00 500 ASN A CA 1
ATOM 3868 C C . ASN A 1 500 ? -12.012 13.386 -2.427 1.00 87.00 500 ASN A C 1
ATOM 3870 O O . ASN A 1 500 ? -11.170 14.285 -2.500 1.00 87.00 500 ASN A O 1
ATOM 3874 N N . VAL A 1 501 ? -12.174 12.654 -1.324 1.00 91.00 501 VAL A N 1
ATOM 3875 C CA . VAL A 1 501 ? -11.404 12.825 -0.090 1.00 91.00 501 VAL A CA 1
ATOM 3876 C C . VAL A 1 501 ? -10.842 11.487 0.355 1.00 91.00 501 VAL A C 1
ATOM 3878 O O . VAL A 1 501 ? -11.575 10.531 0.619 1.00 91.00 501 VAL A O 1
ATOM 3881 N N . TYR A 1 502 ? -9.526 11.447 0.498 1.00 92.06 502 TYR A N 1
ATOM 3882 C CA . TYR A 1 502 ? -8.798 10.227 0.793 1.00 92.06 502 TYR A CA 1
ATOM 3883 C C . TYR A 1 502 ? -7.822 10.473 1.938 1.00 92.06 502 TYR A C 1
ATOM 3885 O O . TYR A 1 502 ? -7.208 11.537 2.021 1.00 92.06 502 TYR A O 1
ATOM 3893 N N . LEU A 1 503 ? -7.673 9.489 2.817 1.00 94.12 503 LEU A N 1
ATOM 3894 C CA . LEU A 1 503 ? -6.534 9.420 3.719 1.00 94.12 503 LEU A CA 1
ATOM 3895 C C . LEU A 1 503 ? -5.371 8.812 2.939 1.00 94.12 503 LEU A C 1
ATOM 3897 O O . LEU A 1 503 ? -5.528 7.759 2.327 1.00 94.12 503 LEU A O 1
ATOM 3901 N N . ILE A 1 504 ? -4.219 9.467 2.987 1.00 93.25 504 ILE A N 1
ATOM 3902 C CA . ILE A 1 504 ? -2.946 8.887 2.576 1.00 93.25 504 ILE A CA 1
ATOM 3903 C C . ILE A 1 504 ? -2.164 8.565 3.835 1.00 93.25 504 ILE A C 1
ATOM 3905 O O . ILE A 1 504 ? -2.058 9.417 4.721 1.00 93.25 504 ILE A O 1
ATOM 3909 N N . THR A 1 505 ? -1.584 7.376 3.895 1.00 94.38 505 THR A N 1
ATOM 3910 C CA . THR A 1 505 ? -0.459 7.095 4.785 1.00 94.38 505 THR A CA 1
ATOM 3911 C C . THR A 1 505 ? 0.776 6.782 3.962 1.00 94.38 505 THR A C 1
ATOM 3913 O O . THR A 1 505 ? 0.673 6.364 2.814 1.00 94.38 505 THR A O 1
ATOM 3916 N N . SER A 1 506 ? 1.955 7.040 4.514 1.00 92.25 506 SER A N 1
ATOM 3917 C CA . SER A 1 506 ? 3.209 6.775 3.808 1.00 92.25 506 SER A CA 1
ATOM 3918 C C . SER A 1 506 ? 4.341 6.527 4.783 1.00 92.25 506 SER A C 1
ATOM 3920 O O . SER A 1 506 ? 4.265 6.943 5.943 1.00 92.25 506 SER A O 1
ATOM 3922 N N . THR A 1 507 ? 5.397 5.896 4.296 1.00 91.25 507 THR A N 1
ATOM 3923 C CA . THR A 1 507 ? 6.628 5.682 5.046 1.00 91.25 507 THR A CA 1
ATOM 3924 C C . THR A 1 507 ? 7.580 6.854 4.838 1.00 91.25 507 THR A C 1
ATOM 3926 O O . THR A 1 507 ? 7.840 7.281 3.717 1.00 91.25 507 THR A O 1
ATOM 3929 N N . GLY A 1 508 ? 8.148 7.355 5.931 1.00 87.50 508 GLY A N 1
ATOM 3930 C CA . GLY A 1 508 ? 9.195 8.369 5.911 1.00 87.50 508 GLY A CA 1
ATOM 3931 C C . GLY A 1 508 ? 10.361 8.019 6.833 1.00 87.50 508 GLY A C 1
ATOM 3932 O O . GLY A 1 508 ? 10.249 7.175 7.723 1.00 87.50 508 GLY A O 1
ATOM 3933 N N . GLY A 1 509 ? 11.485 8.711 6.631 1.00 81.06 509 GLY A N 1
ATOM 3934 C CA . GLY A 1 509 ? 12.722 8.529 7.395 1.00 81.06 509 GLY A CA 1
ATOM 3935 C C . GLY A 1 509 ? 13.751 7.643 6.684 1.00 81.06 509 GLY A C 1
ATOM 3936 O O . GLY A 1 509 ? 13.410 6.669 6.027 1.00 81.06 509 GLY A O 1
ATOM 3937 N N . GLY A 1 510 ? 15.034 8.004 6.799 1.00 67.06 510 GLY A N 1
ATOM 3938 C CA . GLY A 1 510 ? 16.134 7.323 6.094 1.00 67.06 510 GLY A CA 1
ATOM 3939 C C . GLY A 1 510 ? 16.901 6.287 6.923 1.00 67.06 510 GLY A C 1
ATOM 3940 O O . GLY A 1 510 ? 17.752 5.583 6.387 1.00 67.06 510 GLY A O 1
ATOM 3941 N N . SER A 1 511 ? 16.644 6.198 8.231 1.00 69.56 511 SER A N 1
ATOM 3942 C CA . SER A 1 511 ? 17.303 5.249 9.135 1.00 69.56 511 SER A CA 1
ATOM 3943 C C . SER A 1 511 ? 16.268 4.433 9.907 1.00 69.56 511 SER A C 1
ATOM 3945 O O . SER A 1 511 ? 15.130 4.859 10.081 1.00 69.56 511 SER A O 1
ATOM 3947 N N . THR A 1 512 ? 16.674 3.269 10.414 1.00 75.56 512 THR A N 1
ATOM 3948 C CA . THR A 1 512 ? 15.820 2.370 11.208 1.00 75.56 512 THR A CA 1
ATOM 3949 C C . THR A 1 512 ? 15.118 3.090 12.360 1.00 75.56 512 THR A C 1
ATOM 3951 O O . THR A 1 512 ? 13.904 2.983 12.511 1.00 75.56 512 THR A O 1
ATOM 3954 N N . LYS A 1 513 ? 15.859 3.902 13.122 1.00 82.62 513 LYS A N 1
ATOM 3955 C CA . LYS A 1 513 ? 15.328 4.626 14.288 1.00 82.62 513 LYS A CA 1
ATOM 3956 C C . LYS A 1 513 ? 14.589 5.913 13.944 1.00 82.62 513 LYS A C 1
ATOM 3958 O O . LYS A 1 513 ? 13.782 6.360 14.747 1.00 82.62 513 LYS A O 1
ATOM 3963 N N . ASP A 1 514 ? 14.842 6.476 12.766 1.00 85.75 514 ASP A N 1
ATOM 3964 C CA . ASP A 1 514 ? 14.166 7.689 12.301 1.00 85.75 514 ASP A CA 1
ATOM 3965 C C . ASP A 1 514 ? 12.957 7.379 11.412 1.00 85.75 514 ASP A C 1
ATOM 3967 O O . ASP A 1 514 ? 12.367 8.304 10.858 1.00 85.75 514 ASP A O 1
ATOM 3971 N N . SER A 1 515 ? 12.607 6.099 11.250 1.00 90.94 515 SER A N 1
ATOM 3972 C CA . SER A 1 515 ? 11.466 5.669 10.446 1.00 90.94 515 SER A CA 1
ATOM 3973 C C . SER A 1 515 ? 10.131 5.999 11.119 1.00 90.94 515 SER A C 1
ATOM 3975 O O . SER A 1 515 ? 9.972 5.928 12.345 1.00 90.94 515 SER A O 1
ATOM 3977 N N . PHE A 1 516 ? 9.158 6.396 10.307 1.00 93.75 516 PHE A N 1
ATOM 3978 C CA . PHE A 1 516 ? 7.809 6.726 10.745 1.00 93.75 516 PHE A CA 1
ATOM 3979 C C . PHE A 1 516 ? 6.794 6.480 9.631 1.00 93.75 516 PHE A C 1
ATOM 3981 O O . PHE A 1 516 ? 7.129 6.495 8.451 1.00 93.75 516 PHE A O 1
ATOM 3988 N N . ILE A 1 517 ? 5.531 6.341 10.024 1.00 95.19 517 ILE A N 1
ATOM 3989 C CA . ILE A 1 517 ? 4.387 6.517 9.137 1.00 95.19 517 ILE A CA 1
ATOM 3990 C C . ILE A 1 517 ? 3.829 7.914 9.349 1.00 95.19 517 ILE A C 1
ATOM 3992 O O . ILE A 1 517 ? 3.543 8.327 10.480 1.00 95.19 517 ILE A O 1
ATOM 3996 N N . SER A 1 518 ? 3.667 8.639 8.255 1.00 94.69 518 SER A N 1
ATOM 3997 C CA . SER A 1 518 ? 2.935 9.897 8.214 1.00 94.69 518 SER A CA 1
ATOM 3998 C C . SER A 1 518 ? 1.536 9.694 7.656 1.00 94.69 518 SER A C 1
ATOM 4000 O O . SER A 1 518 ? 1.234 8.662 7.055 1.00 94.69 518 SER A O 1
ATOM 4002 N N . ALA A 1 519 ? 0.681 10.689 7.868 1.00 94.00 519 ALA A N 1
ATOM 4003 C CA . ALA A 1 519 ? -0.632 10.732 7.258 1.00 94.00 519 ALA A CA 1
ATOM 4004 C C . ALA A 1 519 ? -0.939 12.109 6.666 1.00 94.00 519 ALA A C 1
ATOM 4006 O O . ALA A 1 519 ? -0.426 13.133 7.124 1.00 94.00 519 ALA A O 1
ATOM 4007 N N . GLY A 1 520 ? -1.829 12.130 5.681 1.00 92.00 520 GLY A N 1
ATOM 4008 C CA . GLY A 1 520 ? -2.366 13.343 5.081 1.00 92.00 520 GLY A CA 1
ATOM 4009 C C . GLY A 1 520 ? -3.751 13.122 4.488 1.00 92.00 520 GLY A C 1
ATOM 4010 O O . GLY A 1 520 ? -4.149 11.995 4.208 1.00 92.00 520 GLY A O 1
ATOM 4011 N N . ILE A 1 521 ? -4.490 14.206 4.282 1.00 92.00 521 ILE A N 1
ATOM 4012 C CA . ILE A 1 521 ? -5.768 14.200 3.578 1.00 92.00 521 ILE A CA 1
ATOM 4013 C C . ILE A 1 521 ? -5.549 14.695 2.157 1.00 92.00 521 ILE A C 1
ATOM 4015 O O . ILE A 1 521 ? -5.226 15.863 1.934 1.00 92.00 521 ILE A O 1
ATOM 4019 N N . LEU A 1 522 ? -5.752 13.797 1.201 1.00 88.00 522 LEU A N 1
ATOM 4020 C CA . LEU A 1 522 ? -5.755 14.087 -0.221 1.00 88.00 522 LEU A CA 1
ATOM 4021 C C . LEU A 1 522 ? -7.155 14.506 -0.657 1.00 88.00 522 LEU A C 1
ATOM 4023 O O . LEU A 1 522 ? -8.136 13.802 -0.416 1.00 88.00 522 LEU A O 1
ATOM 4027 N N . ARG A 1 523 ? -7.241 15.635 -1.354 1.00 87.31 523 ARG A N 1
ATOM 4028 C CA . ARG A 1 523 ? -8.458 16.121 -2.001 1.00 87.31 523 ARG A CA 1
ATOM 4029 C C . ARG A 1 523 ? -8.203 16.288 -3.487 1.00 87.31 523 ARG A C 1
ATOM 4031 O O . ARG A 1 523 ? -7.325 17.058 -3.873 1.00 87.31 523 ARG A O 1
ATOM 4038 N N . ILE A 1 524 ? -8.978 15.593 -4.311 1.00 82.81 524 ILE A N 1
ATOM 4039 C CA . ILE A 1 524 ? -8.907 15.720 -5.770 1.00 82.81 524 ILE A CA 1
ATOM 4040 C C . ILE A 1 524 ? -10.029 16.663 -6.213 1.00 82.81 524 ILE A C 1
ATOM 4042 O O . ILE A 1 524 ? -11.196 16.453 -5.900 1.00 82.81 524 ILE A O 1
ATOM 4046 N N . LYS A 1 525 ? -9.692 17.755 -6.892 1.00 80.69 525 LYS A N 1
ATOM 4047 C CA . LYS A 1 525 ? -10.672 18.680 -7.462 1.00 80.69 525 LYS A CA 1
ATOM 4048 C C . LYS A 1 525 ? -11.238 18.066 -8.740 1.00 80.69 525 LYS A C 1
ATOM 4050 O O . LYS A 1 525 ? -10.470 17.600 -9.579 1.00 80.69 525 LYS A O 1
ATOM 4055 N N . GLN A 1 526 ? -12.563 18.094 -8.860 1.00 63.97 526 GLN A N 1
ATOM 4056 C CA . GLN A 1 526 ? -13.277 17.772 -10.097 1.00 63.97 526 GLN A CA 1
ATOM 4057 C C . GLN A 1 526 ? -13.224 18.921 -11.100 1.00 63.97 526 GLN A C 1
ATOM 4059 O O . GLN A 1 526 ? -13.207 20.095 -10.652 1.00 63.97 526 GLN A O 1
#

Foldseek 3Di:
DDDDDDDPVVVVVVVVVVVVVVVVVVVPPDDDDDDDDDDDDDDDDDDDDDDDDDDDDDDPPPVVVVVVVVVVVVVVVVVVVVVVVVVVVVVVVCVVPVVVPDPDDDDDDPVPDDPVVLVVVCVVCPVVRSVVVNVVVVPDDDDPVVVVVVVPDDDDDDDDDDDDDDDDPPPDDPVVVVVVLVVLVVVCVVCPLVNLVVVCVVVVDDDDPVVVVSNVSSVVVPPPPQQALAAADPLKDKFWQWFQWALVLLVAPFFFWFQKAWDQAPQQKIKIWTQNGQQGIWIWIFPHRQDPVNNHGHIHTPGRQDHPQWHNWYWDQDPVRKIKIWTDGWQFIWIWIGNVVRHTDTDDDTADGCVLVVAPHKDHKEWEADPQAIKIKIWHDWDDPPDDPVRTDAIFIWMWDDRVSRHTHTDDFTADADRLPRRNQHDDPPDDHGWHWHQWAWYQAPLRKIKIWTAIPQWIWIWIGNVSRRTHRIHHPDGCVVPVVDQAGHNWYWADDDHQKIKIWGWDDDDRNRITIIIIIMGRHD

Mean predicted aligned error: 18.17 Å

Organism: NCBI:txid2053526